Protein AF-A0A165GBS0-F1 (afdb_monomer)

Secondary structure (DSSP, 8-state):
----PPPPEEEEEETTEEEEEEEEEEEETTTEEEEEEEEEEESGGGGTPPEEEEEEE--SSS---HHHHHHHHHHHHHHHTT----TT-EEE-----BTTBSSEEEEEEEPP---TTS-GGGS-SSEEEEEEEEHHHHTS-HHHHHHHHHHHHT-SS--SSB-TTPPPSS-HHHHTTSGGGGS-EEEEEEEEEEEEEETTEEEEEEEE-GGGHHHHHHHHHHS-TTS-EEEEEEPPTT-SEEEE--TT--S-EEEESSS--SSEE-SEEEEE-S-SS-EEEEETTEEEEE--HHHHHHHHHHHHHT--EEEPPPTTS-EEEEEE--------S--------TTTTS-SEEEEE---B------SPPPHHHHHHHHHHHHHHHHHHHTTS-TT------S---SS----S-----EEEEEEEEETTEEEEEEEEE-STT----HHHHHHHHHHS---TT-----BEEEEEEE-------------

Foldseek 3Di:
DPDPQDFFDWADLDPQKIKTWGWWWAQFPPPGIFIKIKIWMDRLVVLVEFIEIAIAGDPDPPDDQCQVSVVVVVQSVCSVVVRYADAQGKDFACDACRVHGRQFTMWHWHFDDDRPTDDPVVHDPRYTQIDTAGPQLVVDQVQQSQCLQCVVRLHPPHDSHDYSPDDHSDDNVLVCVAPPVVADEDEFPQWWWWWAQDPNAIEIEIEHEPSRQVVLLVLLVPDDLQGKYKYFHDDDPPFQKFWHFDRPDPDIDMHGPDPDGRTYTAGMEIEHEPAPDWAWDDDGRYIYTYYYSVVSVVVSCCSNVVNWDKADADVRGYIYTYHYDDPPPPCPPPDDQDQDPPPQPPDLWRKRWRPKDWPPDPVDWDDPVNLVVVVSVVVVVLVVVLVPDDLPDDFDDDPDDDPDDDDDDDDADWWKKKWWFAAPNDIDIDIATQHSPPSDGPVVVVVVVSVVPPRPTPRGITITIIITTGHDDDDPPPDDDDDD

Radius of gyration: 28.06 Å; Cα contacts (8 Å, |Δi|>4): 837; chains: 1; bounding box: 68×87×66 Å

Organism: NCBI:txid1314781

pLDDT: mean 77.11, std 26.32, range [25.05, 98.62]

Structure (mmCIF, N/CA/C/O backbone):
data_AF-A0A165GBS0-F1
#
_entry.id   AF-A0A165GBS0-F1
#
loop_
_atom_site.group_PDB
_atom_site.id
_atom_site.type_symbol
_atom_site.label_atom_id
_atom_site.label_alt_id
_atom_site.label_comp_id
_atom_site.label_asym_id
_atom_site.label_entity_id
_atom_site.label_seq_id
_atom_site.pdbx_PDB_ins_code
_atom_site.Cartn_x
_atom_site.Cartn_y
_atom_site.Cartn_z
_atom_site.occupancy
_atom_site.B_iso_or_equiv
_atom_site.auth_seq_id
_atom_site.auth_comp_id
_atom_site.auth_asym_id
_atom_site.auth_atom_id
_atom_site.pdbx_PDB_model_num
ATOM 1 N N . MET A 1 1 ? 11.793 26.857 -20.051 1.00 39.03 1 MET A N 1
ATOM 2 C CA . MET A 1 1 ? 12.303 26.009 -21.151 1.00 39.03 1 MET A CA 1
ATOM 3 C C . MET A 1 1 ? 11.937 24.573 -20.830 1.00 39.03 1 MET A C 1
ATOM 5 O O . MET A 1 1 ? 12.522 24.026 -19.906 1.00 39.03 1 MET A O 1
ATOM 9 N N . ALA A 1 2 ? 10.946 23.995 -21.509 1.00 42.91 2 ALA A N 1
ATOM 10 C CA . ALA A 1 2 ? 10.690 22.562 -21.400 1.00 42.91 2 ALA A CA 1
ATOM 11 C C . ALA A 1 2 ? 11.885 21.828 -22.025 1.00 42.91 2 ALA A C 1
ATOM 13 O O . ALA A 1 2 ? 12.239 22.108 -23.171 1.00 42.91 2 ALA A O 1
ATOM 14 N N . ALA A 1 3 ? 12.558 20.968 -21.260 1.00 52.12 3 ALA A N 1
ATOM 15 C CA . ALA A 1 3 ? 13.569 20.086 -21.823 1.00 52.12 3 ALA A CA 1
ATOM 16 C C . ALA A 1 3 ? 12.888 19.235 -22.903 1.00 52.12 3 ALA A C 1
ATOM 18 O O . ALA A 1 3 ? 11.828 18.666 -22.644 1.00 52.12 3 ALA A O 1
ATOM 19 N N . ALA A 1 4 ? 13.455 19.189 -24.111 1.00 56.25 4 ALA A N 1
ATOM 20 C CA . ALA A 1 4 ? 12.986 18.269 -25.138 1.00 56.25 4 ALA A CA 1
ATOM 21 C C . ALA A 1 4 ? 13.026 16.859 -24.537 1.00 56.25 4 ALA A C 1
ATOM 23 O O . ALA A 1 4 ? 14.098 16.386 -24.151 1.00 56.25 4 ALA A O 1
ATOM 24 N N . ALA A 1 5 ? 11.856 16.243 -24.366 1.00 59.19 5 ALA A N 1
ATOM 25 C CA . ALA A 1 5 ? 11.766 14.898 -23.830 1.00 59.19 5 ALA A CA 1
ATOM 26 C C . ALA A 1 5 ? 12.516 13.979 -24.795 1.00 59.19 5 ALA A C 1
ATOM 28 O O . ALA A 1 5 ? 12.165 13.898 -25.972 1.00 59.19 5 ALA A O 1
ATOM 29 N N . LEU A 1 6 ? 13.586 13.346 -24.316 1.00 71.62 6 LEU A N 1
ATOM 30 C CA . LEU A 1 6 ? 14.265 12.315 -25.086 1.00 71.62 6 LEU A CA 1
ATOM 31 C C . LEU A 1 6 ? 13.247 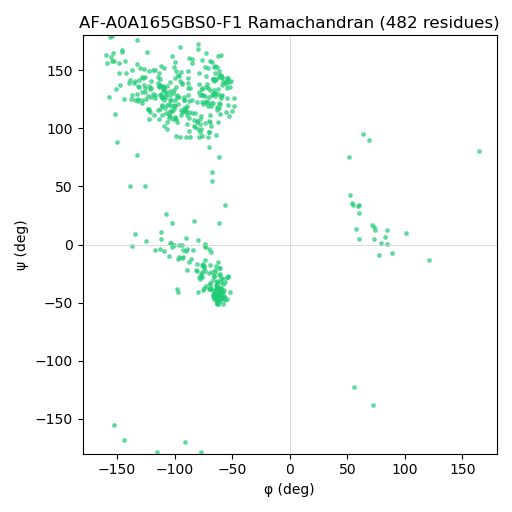11.210 -25.368 1.00 71.62 6 LEU A C 1
ATOM 33 O O . LEU A 1 6 ? 12.577 10.739 -24.444 1.00 71.62 6 LEU A O 1
ATOM 37 N N . GLU A 1 7 ? 13.116 10.832 -26.639 1.00 88.62 7 GLU A N 1
ATOM 38 C CA . GLU A 1 7 ? 12.278 9.701 -27.023 1.00 88.62 7 GLU A CA 1
ATOM 39 C C . GLU A 1 7 ? 12.716 8.452 -26.241 1.00 88.62 7 GLU A C 1
ATOM 41 O O . GLU A 1 7 ? 13.922 8.244 -26.039 1.00 88.62 7 GLU A O 1
ATOM 46 N N . PRO A 1 8 ? 11.766 7.638 -25.746 1.00 94.81 8 PRO A N 1
ATOM 47 C CA . PRO A 1 8 ? 12.121 6.418 -25.045 1.00 94.81 8 PRO A CA 1
ATOM 48 C C . PRO A 1 8 ? 12.882 5.470 -25.966 1.00 94.81 8 PRO A C 1
ATOM 50 O O . PRO A 1 8 ? 12.562 5.332 -27.145 1.00 94.81 8 PRO A O 1
ATOM 53 N N . LEU A 1 9 ? 13.850 4.753 -25.401 1.00 95.88 9 LEU A N 1
ATOM 54 C CA . LEU A 1 9 ? 14.446 3.614 -26.083 1.00 95.88 9 LEU A CA 1
ATOM 55 C C . LEU A 1 9 ? 13.428 2.471 -26.101 1.00 95.88 9 LEU A C 1
ATOM 57 O O . LEU A 1 9 ? 12.990 2.010 -25.047 1.00 95.88 9 LEU A O 1
ATOM 61 N N . GLU A 1 10 ? 13.088 2.003 -27.292 1.00 97.25 10 GLU A N 1
ATOM 62 C CA . GLU A 1 10 ? 12.218 0.850 -27.488 1.00 97.25 10 GLU A CA 1
ATOM 63 C C . GLU A 1 10 ? 13.033 -0.451 -27.502 1.00 97.25 10 GLU A C 1
ATOM 65 O O . GLU A 1 10 ? 14.025 -0.578 -28.223 1.00 97.25 10 GLU A O 1
ATOM 70 N N . VAL A 1 11 ? 12.615 -1.427 -26.695 1.00 97.75 11 VAL A N 1
ATOM 71 C CA . VAL A 1 11 ? 13.218 -2.761 -26.617 1.00 97.75 11 VAL A CA 1
ATOM 72 C C . VAL A 1 11 ? 12.146 -3.801 -26.918 1.00 97.75 11 VAL A C 1
ATOM 74 O O . VAL A 1 11 ? 11.264 -4.048 -26.099 1.00 97.75 11 VAL A O 1
ATOM 77 N N . VAL A 1 12 ? 12.227 -4.423 -28.091 1.00 97.81 12 VAL A N 1
ATOM 78 C CA . VAL A 1 12 ? 11.322 -5.509 -28.490 1.00 97.81 12 VAL A CA 1
ATOM 79 C C . VAL A 1 12 ? 11.717 -6.787 -27.746 1.00 97.81 12 VAL A C 1
ATOM 81 O O . VAL A 1 12 ? 12.855 -7.243 -27.871 1.00 97.81 12 VAL A O 1
ATOM 84 N N . LEU A 1 13 ? 10.794 -7.351 -26.963 1.00 97.19 13 LEU A N 1
ATOM 85 C CA . LEU A 1 13 ? 11.004 -8.594 -26.208 1.00 97.19 13 LEU A CA 1
ATOM 86 C C . LEU A 1 13 ? 10.445 -9.802 -26.968 1.00 97.19 13 LEU A C 1
ATOM 88 O O . LEU A 1 13 ? 11.087 -10.848 -27.049 1.00 97.19 13 LEU A O 1
ATOM 92 N N . SER A 1 14 ? 9.270 -9.633 -27.575 1.00 96.69 14 SER A N 1
ATOM 93 C CA . SER A 1 14 ? 8.638 -10.594 -28.482 1.00 96.69 14 SER A CA 1
ATOM 94 C C . SER A 1 14 ? 7.695 -9.873 -29.452 1.00 96.69 14 SER A C 1
ATOM 96 O O . SER A 1 14 ? 7.514 -8.663 -29.347 1.00 96.69 14 SER A O 1
ATOM 98 N N . ASP A 1 15 ? 7.045 -10.614 -30.352 1.00 95.88 15 ASP A N 1
ATOM 99 C CA . ASP A 1 15 ? 6.078 -10.060 -31.315 1.00 95.88 15 ASP A CA 1
ATOM 100 C C . ASP A 1 15 ? 4.867 -9.372 -30.652 1.00 95.88 15 ASP A C 1
ATOM 102 O O . ASP A 1 15 ? 4.189 -8.564 -31.281 1.00 95.88 15 ASP A O 1
ATOM 106 N N . GLU A 1 16 ? 4.583 -9.690 -29.386 1.00 97.50 16 GLU A N 1
ATOM 107 C CA . GLU A 1 16 ? 3.431 -9.167 -28.639 1.00 97.50 16 GLU A CA 1
ATOM 108 C C . GLU A 1 16 ? 3.826 -8.244 -27.481 1.00 97.50 16 GLU A C 1
ATOM 110 O O . GLU A 1 16 ? 2.950 -7.739 -26.781 1.00 97.50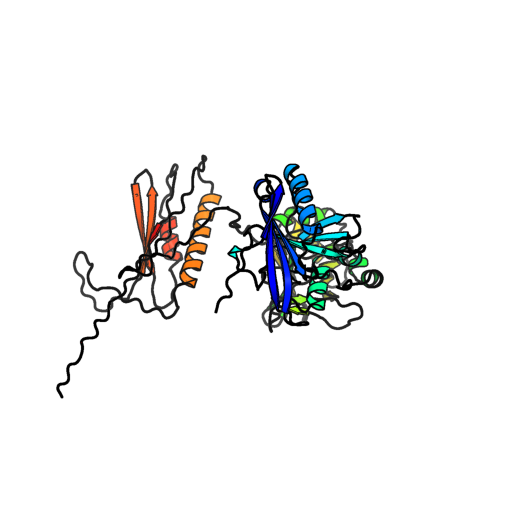 16 GLU A O 1
ATOM 115 N N . LEU A 1 17 ? 5.124 -8.069 -27.220 1.00 98.31 17 LEU A N 1
ATOM 116 C CA . LEU A 1 17 ? 5.595 -7.403 -26.012 1.00 98.31 17 LEU A CA 1
ATOM 117 C C . LEU A 1 17 ? 6.843 -6.572 -26.277 1.00 98.31 17 LEU A C 1
ATOM 119 O O . LEU A 1 17 ? 7.889 -7.079 -26.689 1.00 98.31 17 LEU A O 1
ATOM 123 N N . THR A 1 18 ? 6.735 -5.302 -25.914 1.00 98.38 18 THR A N 1
ATOM 124 C CA . THR A 1 18 ? 7.807 -4.317 -25.997 1.00 98.38 18 THR A CA 1
ATOM 125 C C . THR A 1 18 ? 7.997 -3.651 -24.638 1.00 98.38 18 THR A C 1
ATOM 127 O O . THR A 1 18 ? 7.051 -3.508 -23.863 1.00 98.38 18 THR A O 1
ATOM 130 N N . ALA A 1 19 ? 9.218 -3.214 -24.343 1.00 98.38 19 ALA A N 1
ATOM 131 C CA . ALA A 1 19 ? 9.519 -2.338 -23.222 1.00 98.38 19 ALA A CA 1
ATOM 132 C C . ALA A 1 19 ? 9.958 -0.952 -23.718 1.00 98.38 19 ALA A C 1
ATOM 134 O O . ALA A 1 19 ? 10.859 -0.841 -24.548 1.00 98.38 19 ALA A O 1
ATOM 135 N N . LEU A 1 20 ? 9.353 0.107 -23.180 1.00 98.06 20 LEU A N 1
ATOM 136 C CA . LEU A 1 20 ? 9.804 1.485 -23.373 1.00 98.06 20 LEU A CA 1
ATOM 137 C C . LEU A 1 20 ? 10.678 1.912 -22.201 1.00 98.06 20 LEU A C 1
ATOM 139 O O . LEU A 1 20 ? 10.263 1.803 -21.047 1.00 98.06 20 LEU A O 1
ATOM 143 N N . VAL A 1 21 ? 11.875 2.413 -22.489 1.00 97.56 21 VAL A N 1
ATOM 144 C CA . VAL A 1 21 ? 12.842 2.837 -21.476 1.00 97.56 21 VAL A CA 1
ATOM 145 C C . VAL A 1 21 ? 13.036 4.347 -21.524 1.00 97.56 21 VAL A C 1
ATOM 147 O O . VAL A 1 21 ? 13.576 4.895 -22.484 1.00 97.56 21 VAL A O 1
ATOM 150 N N . HIS A 1 22 ? 12.663 5.012 -20.437 1.00 96.19 22 HIS A N 1
ATOM 151 C CA . HIS A 1 22 ? 12.849 6.439 -20.223 1.00 96.19 22 HIS A CA 1
ATOM 152 C C . HIS A 1 22 ? 14.021 6.678 -19.271 1.00 96.19 22 HIS A C 1
ATOM 154 O O . HIS A 1 22 ? 14.016 6.197 -18.137 1.00 96.19 22 HIS A O 1
ATOM 160 N N . ARG A 1 23 ? 15.005 7.465 -19.714 1.00 95.44 23 ARG A N 1
ATOM 161 C CA . ARG A 1 23 ? 16.069 8.017 -18.863 1.00 95.44 23 ARG A CA 1
ATOM 162 C C . ARG A 1 23 ? 15.632 9.383 -18.358 1.00 95.44 23 ARG A C 1
ATOM 164 O O . ARG A 1 23 ? 15.297 10.251 -19.160 1.00 95.44 23 ARG A O 1
ATOM 171 N N . HIS A 1 24 ? 15.629 9.576 -17.047 1.00 95.56 24 HIS A N 1
ATOM 172 C CA . HIS A 1 24 ? 15.200 10.832 -16.434 1.00 95.56 24 HIS A CA 1
ATOM 173 C C . HIS A 1 24 ? 15.819 11.000 -15.047 1.00 95.56 24 HIS A C 1
ATOM 175 O O . HIS A 1 24 ? 16.559 10.137 -14.578 1.00 95.56 24 HIS A O 1
ATOM 181 N N . LYS A 1 25 ? 15.528 12.128 -14.399 1.00 95.62 25 LYS A N 1
ATOM 182 C CA . LYS A 1 25 ? 16.002 12.428 -13.050 1.00 95.62 25 LYS A CA 1
ATOM 183 C C . LYS A 1 25 ? 14.841 12.657 -12.108 1.00 95.62 25 LYS A C 1
ATOM 185 O O . LYS A 1 25 ? 13.953 13.435 -12.434 1.00 95.62 25 LYS A O 1
ATOM 190 N N . ILE A 1 26 ? 14.879 12.051 -10.928 1.00 95.25 26 ILE A N 1
ATOM 191 C CA . ILE A 1 26 ? 13.906 12.314 -9.864 1.00 95.25 26 ILE A CA 1
ATOM 192 C C . ILE A 1 26 ? 14.563 13.198 -8.808 1.00 95.25 26 ILE A C 1
ATOM 194 O O . ILE A 1 26 ? 15.637 12.876 -8.303 1.00 95.25 26 ILE A O 1
ATOM 198 N N . ALA A 1 27 ? 13.909 14.300 -8.445 1.00 93.94 27 ALA A N 1
ATOM 199 C CA . ALA A 1 27 ? 14.313 15.100 -7.297 1.00 93.94 27 ALA A CA 1
ATOM 200 C C . ALA A 1 27 ? 13.898 14.402 -5.992 1.00 93.94 27 ALA A C 1
ATOM 202 O O . ALA A 1 27 ? 12.739 14.033 -5.802 1.00 93.94 27 ALA A O 1
ATOM 203 N N . THR A 1 28 ? 14.849 14.249 -5.079 1.00 91.75 28 THR A N 1
ATOM 204 C CA . THR A 1 28 ? 14.674 13.642 -3.758 1.00 91.75 28 THR A CA 1
ATOM 205 C C . THR A 1 28 ? 15.008 14.659 -2.674 1.00 91.75 28 THR A C 1
ATOM 207 O O . THR A 1 28 ? 15.856 15.536 -2.853 1.00 91.75 28 THR A O 1
ATOM 210 N N . ARG A 1 29 ? 14.361 14.535 -1.511 1.00 89.00 29 ARG A N 1
ATOM 211 C CA . ARG A 1 29 ? 14.640 15.411 -0.361 1.00 89.00 29 ARG A CA 1
ATOM 212 C C . ARG A 1 29 ? 15.961 15.078 0.341 1.00 89.00 29 ARG A C 1
ATOM 214 O O . ARG A 1 29 ? 16.450 15.900 1.110 1.00 89.00 29 ARG A O 1
ATOM 221 N N . THR A 1 30 ? 16.507 13.882 0.131 1.00 89.31 30 THR A N 1
ATOM 222 C CA . THR A 1 30 ? 17.704 13.380 0.823 1.00 89.31 30 THR A CA 1
ATOM 223 C C . THR A 1 30 ? 18.982 13.546 0.011 1.00 89.31 30 THR A C 1
ATOM 225 O O . THR A 1 30 ? 20.020 13.854 0.588 1.00 89.31 30 THR A O 1
ATOM 228 N N . GLU A 1 31 ? 18.922 13.353 -1.307 1.00 91.31 31 GLU A N 1
ATOM 229 C CA . GLU A 1 31 ? 20.109 13.240 -2.168 1.00 91.31 31 GLU A CA 1
ATOM 230 C C . GLU A 1 31 ? 20.110 14.244 -3.332 1.00 91.31 31 GLU A C 1
ATOM 232 O O . GLU A 1 31 ? 21.023 14.238 -4.153 1.00 91.31 31 GLU A O 1
ATOM 237 N N . GLY A 1 32 ? 19.108 15.126 -3.413 1.00 93.38 32 GLY A N 1
ATOM 238 C CA . GLY A 1 32 ? 18.920 15.991 -4.575 1.00 93.38 32 GLY A CA 1
ATOM 239 C C . GLY A 1 32 ? 18.416 15.185 -5.770 1.00 93.38 32 GLY A C 1
ATOM 240 O O . GLY A 1 32 ?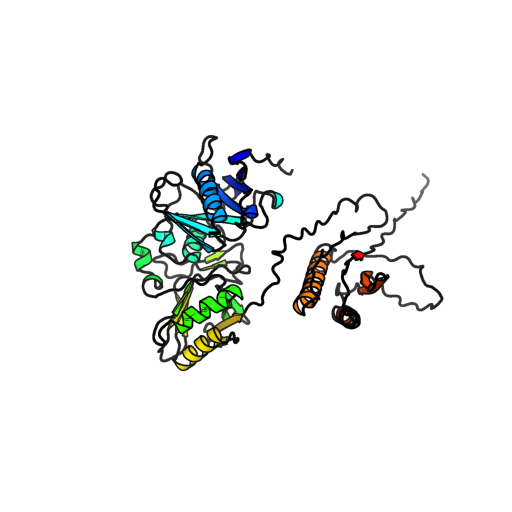 17.541 14.334 -5.615 1.00 93.38 32 GLY A O 1
ATOM 241 N N . GLU A 1 33 ? 18.932 15.449 -6.966 1.00 95.50 33 GLU A N 1
ATOM 242 C CA . GLU A 1 33 ? 18.538 14.705 -8.165 1.00 95.50 33 GLU A CA 1
ATOM 243 C C . GLU A 1 33 ? 19.238 13.346 -8.249 1.00 95.50 33 GLU A C 1
ATOM 245 O O . GLU A 1 33 ? 20.463 13.261 -8.158 1.00 95.50 33 GLU A O 1
ATOM 250 N N . ILE A 1 34 ? 18.462 12.293 -8.501 1.00 96.06 34 ILE A N 1
ATOM 251 C CA . ILE A 1 34 ? 18.977 10.959 -8.809 1.00 96.06 34 ILE A CA 1
ATOM 252 C C . ILE A 1 34 ? 18.648 10.588 -10.253 1.00 96.06 34 ILE A C 1
ATOM 254 O O . ILE A 1 34 ? 17.523 10.789 -10.710 1.00 96.06 34 ILE A O 1
ATOM 258 N N . ASP A 1 35 ? 19.616 10.018 -10.966 1.00 96.44 35 ASP A N 1
ATOM 259 C CA . ASP A 1 35 ? 19.382 9.438 -12.287 1.00 96.44 35 ASP A CA 1
ATOM 260 C C . ASP A 1 35 ? 18.560 8.149 -12.153 1.00 96.44 35 ASP A C 1
ATOM 262 O O . ASP A 1 35 ? 18.811 7.315 -11.277 1.00 96.44 35 ASP A O 1
ATOM 266 N N . CYS A 1 36 ? 17.547 7.999 -13.003 1.00 97.00 36 CYS A N 1
ATOM 267 C CA . CYS A 1 36 ? 16.600 6.893 -12.984 1.00 97.00 36 CYS A CA 1
ATOM 268 C C . CYS A 1 36 ? 16.322 6.363 -14.394 1.00 97.00 36 CYS A C 1
ATOM 270 O O . CYS A 1 36 ? 16.318 7.099 -15.385 1.00 97.00 36 CYS A O 1
ATOM 272 N N . LEU A 1 37 ? 16.015 5.069 -14.453 1.00 97.25 37 LEU A N 1
ATOM 273 C CA . LEU A 1 37 ? 15.432 4.396 -15.605 1.00 97.25 37 LEU A CA 1
ATOM 274 C C . LEU A 1 37 ? 14.000 4.007 -15.261 1.00 97.25 37 LEU A C 1
ATOM 276 O O . LEU A 1 37 ? 13.796 3.204 -14.352 1.00 97.25 37 LEU A O 1
ATOM 280 N N . THR A 1 38 ? 13.023 4.528 -15.998 1.00 97.75 38 THR A N 1
ATOM 281 C CA . THR A 1 38 ? 11.659 3.991 -15.975 1.00 97.75 38 THR A CA 1
ATOM 282 C C . THR A 1 38 ? 11.447 3.109 -17.189 1.00 97.75 38 THR A C 1
ATOM 284 O O . THR A 1 38 ? 11.567 3.562 -18.322 1.00 97.75 38 THR A O 1
ATOM 287 N N . ILE A 1 39 ? 11.136 1.846 -16.941 1.00 98.19 39 ILE A N 1
ATOM 288 C CA . ILE A 1 39 ? 10.905 0.817 -17.941 1.00 98.19 39 ILE A CA 1
ATOM 289 C C . ILE A 1 39 ? 9.418 0.489 -17.883 1.00 98.19 39 ILE A C 1
ATOM 291 O O . ILE A 1 39 ? 8.895 0.195 -16.812 1.00 98.19 39 ILE A O 1
ATOM 295 N N . VAL A 1 40 ? 8.737 0.542 -19.019 1.00 98.31 40 VAL A N 1
ATOM 296 C CA . VAL A 1 40 ? 7.278 0.422 -19.130 1.00 98.31 40 VAL A CA 1
ATOM 297 C C . VAL A 1 40 ? 6.962 -0.700 -20.104 1.00 98.31 40 VAL A C 1
ATOM 299 O O . VAL A 1 40 ? 7.452 -0.664 -21.231 1.00 98.31 40 VAL A O 1
ATOM 302 N N . SER A 1 41 ? 6.171 -1.693 -19.700 1.00 98.62 41 SER A N 1
ATOM 303 C CA . SER A 1 41 ? 5.695 -2.705 -20.646 1.00 98.62 41 SER A CA 1
ATOM 304 C C . SER A 1 41 ? 4.656 -2.126 -21.612 1.00 98.62 41 SER A C 1
ATOM 306 O O . SER A 1 41 ? 3.930 -1.182 -21.285 1.00 98.62 41 SER A O 1
ATOM 308 N N . ARG A 1 42 ? 4.582 -2.703 -22.812 1.00 98.25 42 ARG A N 1
ATOM 309 C CA . ARG A 1 42 ? 3.482 -2.525 -23.761 1.00 98.25 42 ARG A CA 1
ATOM 310 C C . ARG A 1 42 ? 3.120 -3.859 -24.391 1.00 98.25 42 ARG A C 1
ATOM 312 O O . ARG A 1 42 ? 3.985 -4.501 -24.983 1.00 98.25 42 ARG A O 1
ATOM 319 N N . GLY A 1 43 ? 1.847 -4.229 -24.285 1.00 98.00 43 GLY A N 1
ATOM 320 C CA . GLY A 1 43 ? 1.280 -5.446 -24.866 1.00 98.00 43 GLY A CA 1
ATOM 321 C C . GLY A 1 43 ? 0.661 -6.390 -23.836 1.00 98.00 43 GLY A C 1
ATOM 322 O O . GLY A 1 43 ? -0.124 -7.261 -24.210 1.00 98.00 43 GLY A O 1
ATOM 323 N N . LEU A 1 44 ? 0.920 -6.191 -22.535 1.00 98.50 44 LEU A N 1
ATOM 324 C CA . LEU A 1 44 ? 0.282 -6.989 -21.481 1.00 98.50 44 LEU A CA 1
ATOM 325 C C . LEU A 1 44 ? -1.237 -6.769 -21.454 1.00 98.50 44 LEU A C 1
ATOM 327 O O . LEU A 1 44 ? -1.989 -7.720 -21.227 1.00 98.50 44 LEU A O 1
ATOM 331 N N . ALA A 1 45 ? -1.687 -5.547 -21.759 1.00 97.81 45 ALA A N 1
ATOM 332 C CA . ALA A 1 45 ? -3.102 -5.179 -21.722 1.00 97.81 45 ALA A CA 1
ATOM 333 C C . ALA A 1 45 ? -3.976 -6.016 -22.670 1.00 97.81 45 ALA A C 1
ATOM 335 O O . ALA A 1 45 ? -5.135 -6.285 -22.357 1.00 97.81 45 ALA A O 1
ATOM 336 N N . ILE A 1 46 ? -3.417 -6.492 -23.790 1.00 97.56 46 ILE A N 1
ATOM 337 C CA . ILE A 1 46 ? -4.118 -7.356 -24.759 1.00 97.56 46 ILE A CA 1
ATOM 338 C C . ILE A 1 46 ? -4.560 -8.678 -24.108 1.00 97.56 46 ILE A C 1
ATOM 340 O O . ILE A 1 46 ? -5.560 -9.268 -24.510 1.00 97.56 46 ILE A O 1
ATOM 344 N N . HIS A 1 47 ? -3.853 -9.112 -23.063 1.00 97.62 47 HIS A N 1
ATOM 345 C CA . HIS A 1 47 ? -4.126 -10.336 -22.307 1.00 97.62 47 HIS A CA 1
ATOM 346 C C . HIS A 1 47 ? -4.828 -10.060 -20.967 1.00 97.62 47 HIS A C 1
ATOM 348 O O . HIS A 1 47 ? -4.788 -10.889 -20.062 1.00 97.62 47 HIS A O 1
ATOM 354 N N . GLY A 1 48 ? -5.441 -8.880 -20.806 1.00 97.31 48 GLY A N 1
ATOM 355 C CA . GLY A 1 48 ? -6.150 -8.481 -19.584 1.00 97.31 48 GLY A CA 1
ATOM 356 C C . GLY A 1 48 ? -5.244 -8.132 -18.397 1.00 97.31 48 GLY A C 1
ATOM 357 O O . GLY A 1 48 ? -5.739 -7.849 -17.309 1.00 97.31 48 GLY A O 1
ATOM 358 N N . GLN A 1 49 ? -3.923 -8.128 -18.585 1.00 98.25 49 GLN A N 1
ATOM 359 C CA . GLN A 1 49 ? -2.955 -7.736 -17.566 1.00 98.25 49 GLN A CA 1
ATOM 360 C C . GLN A 1 49 ? -2.645 -6.242 -17.693 1.00 98.25 49 GLN A C 1
ATOM 362 O O . GLN A 1 49 ? -2.197 -5.789 -18.742 1.00 98.25 49 GLN A O 1
ATOM 367 N N . LYS A 1 50 ? -2.817 -5.469 -16.614 1.00 98.50 50 LYS A N 1
ATOM 368 C CA . LYS A 1 50 ? -2.377 -4.061 -16.571 1.00 98.50 50 LYS A CA 1
ATOM 369 C C . LYS A 1 50 ? -0.895 -3.965 -16.927 1.00 98.50 50 LYS A C 1
ATOM 371 O O . LYS A 1 50 ? -0.113 -4.814 -16.489 1.00 98.50 50 LYS A O 1
ATOM 376 N N . GLU A 1 51 ? -0.509 -2.926 -17.666 1.00 98.56 51 GLU A N 1
ATOM 377 C CA . GLU A 1 51 ? 0.905 -2.697 -17.968 1.00 98.56 51 GLU A CA 1
ATOM 378 C C . GLU A 1 51 ? 1.694 -2.509 -16.668 1.00 98.56 51 GLU A C 1
ATOM 380 O O . GLU A 1 51 ? 1.188 -1.966 -15.687 1.00 98.56 51 GLU A O 1
ATOM 385 N N . VAL A 1 52 ? 2.940 -2.961 -16.629 1.00 98.62 52 VAL A N 1
ATOM 386 C CA . VAL A 1 52 ? 3.784 -2.865 -15.440 1.00 98.62 52 VAL A CA 1
ATOM 387 C C . VAL A 1 52 ? 4.895 -1.859 -15.692 1.00 98.62 52 VAL A C 1
ATOM 389 O O . VAL A 1 52 ? 5.502 -1.816 -16.760 1.00 98.62 52 VAL A O 1
ATOM 392 N N . VAL A 1 53 ? 5.139 -1.024 -14.688 1.00 98.50 53 VAL A N 1
ATOM 393 C CA . VAL A 1 53 ? 6.149 0.025 -14.688 1.00 98.50 53 VAL A CA 1
ATOM 394 C C . VAL A 1 53 ? 7.165 -0.266 -13.603 1.00 98.50 53 VAL A C 1
ATOM 396 O O . VAL A 1 53 ? 6.833 -0.400 -12.426 1.00 98.50 53 VAL A O 1
ATOM 399 N N . TRP A 1 54 ? 8.425 -0.302 -14.008 1.00 98.19 54 TRP A N 1
ATOM 400 C CA . TRP A 1 54 ? 9.571 -0.338 -13.117 1.00 98.19 54 TRP A CA 1
ATOM 401 C C . TRP A 1 54 ? 10.256 1.009 -13.170 1.00 98.19 54 TRP A C 1
ATOM 403 O O . TRP A 1 54 ? 10.564 1.481 -14.257 1.00 98.19 54 TRP A O 1
ATOM 413 N N . THR A 1 55 ? 10.560 1.607 -12.024 1.00 97.94 55 THR A N 1
ATOM 414 C CA . THR A 1 55 ? 11.559 2.677 -11.984 1.00 97.94 55 THR A CA 1
ATOM 415 C C . THR A 1 55 ? 12.711 2.210 -11.128 1.00 97.94 55 THR A C 1
ATOM 417 O O . THR A 1 55 ? 12.507 1.734 -10.016 1.00 97.94 55 THR A O 1
ATOM 420 N N . VAL A 1 56 ? 13.925 2.314 -11.645 1.00 97.31 56 VAL A N 1
ATOM 421 C CA . VAL A 1 56 ? 15.133 1.928 -10.924 1.00 97.31 56 VAL A CA 1
ATOM 422 C C . VAL A 1 56 ? 16.119 3.075 -10.941 1.00 97.31 56 VAL A C 1
ATOM 424 O O . VAL A 1 56 ? 16.235 3.789 -11.937 1.00 97.31 56 VAL A O 1
ATOM 427 N N . ARG A 1 57 ? 16.842 3.252 -9.840 1.00 96.69 57 ARG A N 1
ATOM 428 C CA . ARG A 1 57 ? 17.964 4.181 -9.802 1.00 96.69 57 ARG A CA 1
ATOM 429 C C . ARG A 1 57 ? 19.053 3.693 -10.755 1.00 96.69 57 ARG A C 1
ATOM 431 O O . ARG A 1 57 ? 19.420 2.516 -10.732 1.00 96.69 57 ARG A O 1
ATOM 438 N N . ASP A 1 58 ? 19.546 4.586 -11.605 1.00 95.75 58 ASP A N 1
ATOM 439 C CA . ASP A 1 58 ? 20.479 4.217 -12.659 1.00 95.75 58 ASP A CA 1
ATOM 440 C C . ASP A 1 58 ? 21.915 4.145 -12.128 1.00 95.75 58 ASP A C 1
ATOM 442 O O . ASP A 1 58 ? 22.567 5.152 -11.855 1.00 95.75 58 ASP A O 1
ATOM 446 N N . TYR A 1 59 ? 22.415 2.919 -11.988 1.00 92.88 59 TYR A N 1
ATOM 447 C CA . TYR A 1 59 ? 23.832 2.635 -11.754 1.00 92.88 59 TYR A CA 1
ATOM 448 C C . TYR A 1 59 ? 24.493 1.948 -12.949 1.00 92.88 59 TYR A C 1
ATOM 450 O O . TYR A 1 59 ? 25.650 1.529 -12.866 1.00 92.88 59 TYR A O 1
ATOM 458 N N . TYR A 1 60 ? 23.760 1.787 -14.047 1.00 82.50 60 TYR A N 1
ATOM 459 C CA . TYR A 1 60 ? 24.190 1.028 -15.201 1.00 82.50 60 TYR A CA 1
ATOM 460 C C . TYR A 1 60 ? 24.900 1.997 -16.138 1.00 82.50 60 TYR A C 1
ATOM 462 O O . TYR A 1 60 ? 24.300 2.934 -16.650 1.00 82.50 60 TYR A O 1
ATOM 470 N N . SER A 1 61 ? 26.200 1.799 -16.359 1.00 79.12 61 SER A N 1
ATOM 471 C CA . SER A 1 61 ? 27.049 2.660 -17.198 1.00 79.12 61 SER A CA 1
ATOM 472 C C . SER A 1 61 ? 26.676 2.586 -18.693 1.00 79.12 61 SER A C 1
ATOM 474 O O . SER A 1 61 ? 27.456 2.115 -19.513 1.00 79.12 61 SER A O 1
ATOM 476 N N . GLY A 1 62 ? 25.454 2.990 -19.048 1.00 78.50 62 GLY A N 1
ATOM 477 C CA . GLY A 1 62 ? 24.847 2.860 -20.375 1.00 78.50 62 GLY A CA 1
ATOM 478 C C . GLY A 1 62 ? 24.079 1.552 -20.613 1.00 78.50 62 GLY A C 1
ATOM 479 O O . GLY A 1 62 ? 23.410 1.431 -21.635 1.00 78.50 62 GLY A O 1
ATOM 480 N N . GLY A 1 63 ? 24.137 0.590 -19.686 1.00 89.94 63 GLY A N 1
ATOM 481 C CA . GLY A 1 63 ? 23.389 -0.671 -19.769 1.00 89.94 63 GLY A CA 1
ATOM 482 C C . GLY A 1 63 ? 21.918 -0.550 -19.353 1.00 89.94 63 GLY A C 1
ATOM 483 O O . GLY A 1 63 ? 21.492 0.483 -18.835 1.00 89.94 63 GLY A O 1
ATOM 484 N N . LEU A 1 64 ? 21.159 -1.629 -19.564 1.00 92.75 64 LEU A N 1
ATOM 485 C CA . LEU A 1 64 ? 19.796 -1.797 -19.057 1.00 92.75 64 LEU A CA 1
ATOM 486 C C . LEU A 1 64 ? 19.761 -2.921 -18.011 1.00 92.75 64 LEU A C 1
ATOM 488 O O . LEU A 1 64 ? 20.455 -3.927 -18.193 1.00 92.75 64 LEU A O 1
ATOM 492 N N . PRO A 1 65 ? 18.959 -2.792 -16.940 1.00 92.94 65 PRO A N 1
ATOM 493 C CA . PRO A 1 65 ? 18.695 -3.912 -16.046 1.00 92.94 65 PRO A CA 1
ATOM 494 C C . PRO A 1 65 ? 17.917 -4.993 -16.807 1.00 92.94 65 PRO A C 1
ATOM 496 O O . PRO A 1 65 ? 16.914 -4.713 -17.465 1.00 92.94 65 PRO A O 1
ATOM 499 N N . ASN A 1 66 ? 18.373 -6.240 -16.719 1.00 93.94 66 ASN A N 1
ATOM 500 C CA . ASN A 1 66 ? 17.731 -7.359 -17.415 1.00 93.94 66 ASN A CA 1
ATOM 501 C C . ASN A 1 66 ? 16.502 -7.874 -16.658 1.00 93.94 66 ASN A C 1
ATOM 503 O O . ASN A 1 66 ? 15.642 -8.531 -17.241 1.00 93.94 66 ASN A O 1
ATOM 507 N N . GLU A 1 67 ? 16.438 -7.620 -15.354 1.00 95.25 67 GLU A N 1
ATOM 508 C CA . GLU A 1 67 ? 15.434 -8.160 -14.448 1.00 95.25 67 GLU A CA 1
ATOM 509 C C . GLU A 1 67 ? 14.017 -7.684 -14.803 1.00 95.25 67 GLU A C 1
ATOM 511 O O . GLU A 1 67 ? 13.170 -8.554 -15.010 1.00 95.25 67 GLU A O 1
ATOM 516 N N . PRO A 1 68 ? 13.740 -6.375 -15.006 1.00 96.81 68 PRO A N 1
ATOM 517 C CA . PRO A 1 68 ? 12.429 -5.914 -15.472 1.00 96.81 68 PRO A CA 1
ATOM 518 C C . PRO A 1 68 ? 12.006 -6.528 -16.809 1.00 96.81 68 PRO A C 1
ATOM 520 O O . PRO A 1 68 ? 10.857 -6.931 -16.966 1.00 96.81 68 PRO A O 1
ATOM 523 N N . LEU A 1 69 ? 12.940 -6.650 -17.760 1.00 97.06 69 LEU A N 1
ATOM 524 C CA . LEU A 1 69 ? 12.654 -7.179 -19.098 1.00 97.06 69 LEU A CA 1
ATOM 525 C C . LEU A 1 69 ? 12.229 -8.651 -19.030 1.00 97.06 69 LEU A C 1
ATOM 527 O O . LEU A 1 69 ? 11.182 -9.026 -19.549 1.00 97.06 69 LEU A O 1
ATOM 531 N N . ARG A 1 70 ? 12.990 -9.471 -18.294 1.00 96.00 70 ARG A N 1
ATOM 532 C CA . ARG A 1 70 ? 12.644 -10.880 -18.046 1.00 96.00 70 ARG A CA 1
ATOM 533 C C . ARG A 1 70 ? 11.342 -11.029 -17.262 1.00 96.00 70 ARG A C 1
ATOM 535 O O . ARG A 1 70 ? 10.627 -12.013 -17.441 1.00 96.00 70 ARG A O 1
ATOM 542 N N . TRP A 1 71 ? 11.044 -10.081 -16.374 1.00 97.50 71 TRP A N 1
ATOM 543 C CA . TRP A 1 71 ? 9.799 -10.093 -15.614 1.00 97.50 71 TRP A CA 1
ATOM 544 C C . TRP A 1 71 ? 8.579 -9.911 -16.511 1.00 97.50 71 TRP A C 1
ATOM 546 O O . TRP A 1 71 ? 7.578 -10.593 -16.312 1.00 97.50 71 TRP A O 1
ATOM 556 N N . TYR A 1 72 ? 8.659 -9.043 -17.521 1.00 98.44 72 TYR A N 1
ATOM 557 C CA . TYR A 1 72 ? 7.554 -8.852 -18.458 1.00 98.44 72 TYR A CA 1
ATOM 558 C C . TYR A 1 72 ? 7.251 -10.107 -19.274 1.00 98.44 72 TYR A C 1
ATOM 560 O O . TYR A 1 72 ? 6.080 -10.458 -19.398 1.00 98.44 72 TYR A O 1
ATOM 568 N N . ASP A 1 73 ? 8.269 -10.833 -19.743 1.00 97.62 73 ASP A N 1
ATOM 569 C CA . ASP A 1 73 ? 8.063 -12.118 -20.430 1.00 97.62 73 ASP A CA 1
ATOM 570 C C . ASP A 1 73 ? 7.328 -13.126 -19.533 1.00 97.62 73 ASP A C 1
ATOM 572 O O . ASP A 1 73 ? 6.421 -13.842 -19.970 1.00 97.62 73 ASP A O 1
ATOM 576 N N . MET A 1 74 ? 7.694 -13.168 -18.248 1.00 97.62 74 MET A N 1
ATOM 577 C CA . MET A 1 74 ? 7.029 -14.018 -17.263 1.00 97.62 74 MET A CA 1
ATOM 578 C C . MET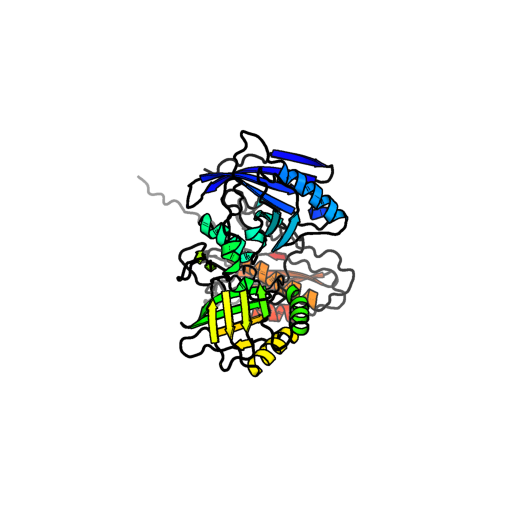 A 1 74 ? 5.568 -13.598 -17.047 1.00 97.62 74 MET A C 1
ATOM 580 O O . MET A 1 74 ? 4.686 -14.459 -17.032 1.00 97.62 74 MET A O 1
ATOM 584 N N . LEU A 1 75 ? 5.298 -12.298 -16.895 1.00 98.19 75 LEU A N 1
ATOM 585 C CA . LEU A 1 75 ? 3.938 -11.782 -16.729 1.00 98.19 75 LEU A CA 1
ATOM 586 C C . LEU A 1 75 ? 3.075 -12.044 -17.961 1.00 98.19 75 LEU A C 1
ATOM 588 O O . LEU A 1 75 ? 1.941 -12.479 -17.804 1.00 98.19 75 LEU A O 1
ATOM 592 N N . LEU A 1 76 ? 3.612 -11.863 -19.169 1.00 98.50 76 LEU A N 1
ATOM 593 C CA . LEU A 1 76 ? 2.908 -12.181 -20.410 1.00 98.50 76 LEU A CA 1
ATOM 594 C C . LEU A 1 76 ? 2.504 -13.656 -20.450 1.00 98.50 76 LEU A C 1
ATOM 596 O O . LEU A 1 76 ? 1.361 -13.980 -20.770 1.00 98.50 76 LEU A O 1
ATOM 600 N N . LYS A 1 77 ? 3.427 -14.558 -20.095 1.00 98.06 77 LYS A N 1
ATOM 601 C CA . LYS A 1 77 ? 3.135 -15.993 -20.038 1.00 98.06 77 LYS A CA 1
ATOM 602 C C . LYS A 1 77 ? 1.980 -16.293 -19.079 1.00 98.06 77 LYS A C 1
ATOM 604 O O . LYS A 1 77 ? 1.081 -17.043 -19.444 1.00 98.06 77 LYS A O 1
ATOM 609 N N . TYR A 1 78 ? 1.988 -15.715 -17.880 1.00 98.06 78 TYR A N 1
ATOM 610 C CA . TYR A 1 78 ? 0.912 -15.932 -16.913 1.00 98.06 78 TYR A CA 1
ATOM 611 C C . TYR A 1 78 ? -0.404 -15.273 -17.334 1.00 98.06 78 TYR A C 1
ATOM 613 O O . TYR A 1 78 ? -1.455 -15.898 -17.207 1.00 98.06 78 TYR A O 1
ATOM 621 N N . ALA A 1 79 ? -0.361 -14.080 -17.926 1.00 98.19 79 ALA A N 1
ATOM 622 C CA . ALA A 1 79 ? -1.544 -13.403 -18.445 1.00 98.19 79 ALA A CA 1
ATOM 623 C C . ALA A 1 79 ? -2.243 -14.236 -19.534 1.00 98.19 79 ALA A C 1
ATOM 625 O O . ALA A 1 79 ? -3.459 -14.404 -19.489 1.00 98.19 79 ALA A O 1
ATOM 626 N N . LYS A 1 80 ? -1.480 -14.874 -20.435 1.00 98.12 80 LYS A N 1
ATOM 627 C CA . LYS A 1 80 ? -2.011 -15.826 -21.434 1.00 98.12 80 LYS A CA 1
ATOM 628 C C . LYS A 1 80 ? -2.713 -17.040 -20.814 1.00 98.12 80 LYS A C 1
ATOM 630 O O . LYS A 1 80 ? -3.577 -17.641 -21.445 1.00 98.12 80 LYS A O 1
ATOM 635 N N . GLU A 1 81 ? -2.355 -17.402 -19.585 1.00 97.94 81 GLU A N 1
ATOM 636 C CA . GLU A 1 81 ? -2.989 -18.467 -18.798 1.00 97.94 81 GLU A CA 1
ATOM 637 C C . GLU A 1 81 ? -4.163 -17.946 -17.937 1.00 97.94 81 GLU A C 1
ATOM 639 O O . GLU A 1 81 ? -4.706 -18.692 -17.122 1.00 97.94 81 GLU A O 1
ATOM 644 N N . GLY A 1 82 ? -4.548 -16.670 -18.072 1.00 97.31 82 GLY A N 1
ATOM 645 C CA . GLY A 1 82 ? -5.570 -16.016 -17.246 1.00 97.31 82 GLY A CA 1
ATOM 646 C C . GLY A 1 82 ? -5.106 -15.695 -15.821 1.00 97.31 82 GLY A C 1
ATOM 647 O O . GLY A 1 82 ? -5.919 -15.372 -14.956 1.00 97.31 82 GLY A O 1
ATOM 648 N N . ARG A 1 83 ? -3.801 -15.799 -15.551 1.00 97.81 83 ARG A N 1
ATOM 649 C CA . ARG A 1 83 ? -3.190 -15.522 -14.250 1.00 97.81 83 ARG A CA 1
ATOM 650 C C . ARG A 1 83 ? -2.600 -14.118 -14.265 1.00 97.81 83 ARG A C 1
ATOM 652 O O . ARG A 1 83 ? -1.458 -13.921 -14.672 1.00 97.81 83 ARG A O 1
ATOM 659 N N . ILE A 1 84 ? -3.394 -13.159 -13.813 1.00 97.81 84 ILE A N 1
ATOM 660 C CA . ILE A 1 84 ? -3.028 -11.742 -13.776 1.00 97.81 84 ILE A CA 1
ATOM 661 C C . ILE A 1 84 ? -2.639 -11.287 -12.363 1.00 97.81 84 ILE A C 1
ATOM 663 O O . ILE A 1 84 ? -2.954 -11.944 -11.369 1.00 97.81 84 ILE A O 1
ATOM 667 N N . VAL A 1 85 ? -1.956 -10.149 -12.283 1.00 97.44 85 VAL A N 1
ATOM 668 C CA . VAL A 1 85 ? -1.653 -9.410 -11.054 1.00 97.44 85 VAL A CA 1
ATOM 669 C C . VAL A 1 85 ? -2.380 -8.070 -11.058 1.00 97.44 85 VAL A C 1
ATOM 671 O O . VAL A 1 85 ? -2.557 -7.455 -12.112 1.00 97.44 85 VAL A O 1
ATOM 674 N N . ASP A 1 86 ? -2.761 -7.611 -9.869 1.00 96.31 86 ASP A N 1
ATOM 675 C CA . ASP A 1 86 ? -3.434 -6.330 -9.656 1.00 96.31 86 ASP A CA 1
ATOM 676 C C . ASP A 1 86 ? -2.780 -5.543 -8.506 1.00 96.31 86 ASP A C 1
ATOM 678 O O . ASP A 1 86 ? -1.843 -6.025 -7.861 1.00 96.31 86 ASP A O 1
ATOM 682 N N . ALA A 1 87 ? -3.253 -4.320 -8.269 1.00 95.19 87 ALA A N 1
ATOM 683 C CA . ALA A 1 87 ? -2.803 -3.438 -7.206 1.00 95.19 87 ALA A CA 1
ATOM 684 C C . ALA A 1 87 ? -2.857 -4.133 -5.838 1.00 95.19 87 ALA A C 1
ATOM 686 O O . ALA A 1 87 ? -3.773 -4.892 -5.533 1.00 95.19 87 ALA A O 1
ATOM 687 N N . TYR A 1 88 ? -1.827 -3.881 -5.035 1.00 95.31 88 TYR A N 1
ATOM 688 C CA . TYR A 1 88 ? -1.516 -4.535 -3.763 1.00 95.31 88 TYR A CA 1
ATOM 689 C C . TYR A 1 88 ? -1.272 -6.053 -3.849 1.00 95.31 88 TYR A C 1
ATOM 691 O O . TYR A 1 88 ? -1.018 -6.706 -2.833 1.00 95.31 88 TYR A O 1
ATOM 699 N N . GLY A 1 89 ? -1.269 -6.622 -5.059 1.00 95.69 89 GLY A N 1
ATOM 700 C CA . GLY A 1 89 ? -0.827 -7.982 -5.318 1.00 95.69 89 GLY A CA 1
ATOM 701 C C . GLY A 1 89 ? 0.667 -8.153 -5.049 1.00 95.69 89 GLY A C 1
ATOM 702 O O . GLY A 1 89 ? 1.461 -7.219 -5.178 1.00 95.69 89 GLY A O 1
ATOM 703 N N . VAL A 1 90 ? 1.058 -9.378 -4.699 1.00 96.94 90 VAL A N 1
ATOM 704 C CA . VAL A 1 90 ? 2.454 -9.742 -4.434 1.00 96.94 90 VAL A CA 1
ATOM 705 C C . VAL A 1 90 ? 2.815 -10.976 -5.252 1.00 96.94 90 VAL A C 1
ATOM 707 O O . VAL A 1 90 ? 2.091 -11.970 -5.247 1.00 96.94 90 VAL A O 1
ATOM 710 N N . THR A 1 91 ? 3.948 -10.928 -5.948 1.00 97.62 91 THR A N 1
ATOM 711 C CA . THR A 1 91 ? 4.574 -12.109 -6.548 1.00 97.62 91 THR A CA 1
ATOM 712 C C . THR A 1 91 ? 5.827 -12.458 -5.764 1.00 97.62 91 THR A C 1
ATOM 714 O O . THR A 1 91 ? 6.778 -11.680 -5.735 1.00 97.62 91 THR A O 1
ATOM 717 N N . GLU A 1 92 ? 5.839 -13.641 -5.161 1.00 96.38 92 GLU A N 1
ATOM 718 C CA . GLU A 1 92 ? 7.000 -14.183 -4.457 1.00 96.38 92 GLU A CA 1
ATOM 719 C C . GLU A 1 92 ? 7.826 -15.087 -5.373 1.00 96.38 92 GLU A C 1
ATOM 721 O O . GLU A 1 92 ? 7.295 -15.763 -6.259 1.00 96.38 92 GLU A O 1
ATOM 726 N N . PHE A 1 93 ? 9.136 -15.112 -5.154 1.00 94.88 93 PHE A N 1
ATOM 727 C CA . PHE A 1 93 ? 10.049 -15.954 -5.914 1.00 94.88 93 PHE A CA 1
ATOM 728 C C . PHE A 1 93 ? 11.291 -16.313 -5.100 1.00 94.88 93 PHE A C 1
ATOM 730 O O . PHE A 1 93 ? 11.685 -15.624 -4.164 1.00 94.88 93 PHE A O 1
ATOM 737 N N . THR A 1 94 ? 11.941 -17.408 -5.493 1.00 92.56 94 THR A N 1
ATOM 738 C CA . THR A 1 94 ? 13.173 -17.911 -4.863 1.00 92.56 94 THR A CA 1
ATOM 739 C C . THR A 1 94 ? 14.429 -17.622 -5.689 1.00 92.56 94 THR A C 1
ATOM 741 O O . THR A 1 94 ? 15.521 -18.071 -5.338 1.00 92.56 94 THR A O 1
ATOM 744 N N . ALA A 1 95 ? 14.280 -16.945 -6.831 1.00 90.38 95 ALA A N 1
ATOM 745 C CA . ALA A 1 95 ? 15.397 -16.573 -7.689 1.00 90.38 95 ALA A CA 1
ATOM 746 C C . ALA A 1 95 ? 16.308 -15.561 -6.978 1.00 90.38 95 ALA A C 1
ATOM 748 O O . ALA A 1 95 ? 15.834 -14.577 -6.424 1.00 90.38 95 ALA A O 1
ATOM 749 N N . LYS A 1 96 ? 17.618 -15.811 -7.028 1.00 92.62 96 LYS A N 1
ATOM 750 C CA . LYS A 1 96 ? 18.661 -14.958 -6.443 1.00 92.62 96 LYS A CA 1
ATOM 751 C C . LYS A 1 96 ? 19.256 -13.995 -7.474 1.00 92.62 96 LYS A C 1
ATOM 753 O O . LYS A 1 96 ? 19.016 -14.150 -8.672 1.00 92.62 96 LYS A O 1
ATOM 758 N N . GLY A 1 97 ? 20.063 -13.041 -7.011 1.00 90.75 97 GLY A N 1
ATOM 759 C CA . GLY A 1 97 ? 20.774 -12.081 -7.854 1.00 90.75 97 GLY A CA 1
ATOM 760 C C . GLY A 1 97 ? 19.894 -11.010 -8.501 1.00 90.75 97 GLY A C 1
ATOM 761 O O . GLY A 1 97 ? 20.336 -10.366 -9.450 1.00 90.75 97 GLY A O 1
ATOM 762 N N . TRP A 1 98 ? 18.671 -10.807 -8.012 1.00 92.19 98 TRP A N 1
ATOM 763 C CA . TRP A 1 98 ? 17.762 -9.778 -8.509 1.00 92.19 98 TRP A CA 1
ATOM 764 C C . TRP A 1 98 ? 18.343 -8.385 -8.273 1.00 92.19 98 TRP A C 1
ATOM 766 O O . TRP A 1 98 ? 18.551 -7.985 -7.130 1.00 92.19 98 TRP A O 1
ATOM 776 N N . PHE A 1 99 ? 18.640 -7.652 -9.351 1.00 92.12 99 PHE A N 1
ATOM 777 C CA . PHE A 1 99 ? 19.369 -6.380 -9.299 1.00 92.12 99 PHE A CA 1
ATOM 778 C C . PHE A 1 99 ? 20.719 -6.497 -8.572 1.00 92.12 99 PHE A C 1
ATOM 780 O O . PHE A 1 99 ? 21.148 -5.582 -7.869 1.00 92.12 99 PHE A O 1
ATOM 787 N N . GLY A 1 100 ? 21.383 -7.650 -8.709 1.00 93.31 100 GLY A N 1
ATOM 788 C CA . GLY A 1 100 ? 22.632 -7.950 -8.006 1.00 93.31 100 GLY A CA 1
ATOM 789 C C . GLY A 1 100 ? 22.462 -8.238 -6.512 1.00 93.31 100 GLY A C 1
ATOM 790 O O . GLY A 1 100 ? 23.451 -8.218 -5.781 1.00 93.31 100 GLY A O 1
ATOM 791 N N . ARG A 1 101 ? 21.233 -8.504 -6.054 1.00 94.94 101 ARG A N 1
ATOM 792 C CA . ARG A 1 101 ? 20.921 -8.803 -4.657 1.00 94.94 101 ARG A CA 1
ATOM 793 C C . ARG A 1 101 ? 20.278 -10.173 -4.482 1.00 94.94 101 ARG A C 1
ATOM 795 O O . ARG A 1 101 ? 19.401 -10.569 -5.245 1.00 94.94 101 ARG A O 1
ATOM 802 N N . ASP A 1 102 ? 20.671 -10.863 -3.420 1.00 95.56 102 ASP A N 1
ATOM 803 C CA . ASP A 1 102 ? 20.143 -12.187 -3.072 1.00 95.56 102 ASP A CA 1
ATOM 804 C C . ASP A 1 102 ? 19.008 -12.144 -2.041 1.00 95.56 102 ASP A C 1
ATOM 806 O O . ASP A 1 102 ? 18.373 -13.166 -1.793 1.00 95.56 102 ASP A O 1
ATOM 810 N N . ASP A 1 103 ? 18.774 -10.987 -1.421 1.00 95.88 103 ASP A N 1
ATOM 811 C CA . ASP A 1 103 ? 17.789 -10.791 -0.354 1.00 95.88 103 ASP A CA 1
ATOM 812 C C . ASP A 1 103 ? 16.418 -10.317 -0.860 1.00 95.88 103 ASP A C 1
ATOM 814 O O . ASP A 1 103 ? 15.451 -10.330 -0.098 1.00 95.88 103 ASP A O 1
ATOM 818 N N . ILE A 1 104 ? 16.324 -9.923 -2.132 1.00 97.50 104 ILE A N 1
ATOM 819 C CA . ILE A 1 104 ? 15.071 -9.581 -2.804 1.00 97.50 104 ILE A CA 1
ATOM 820 C C . ILE A 1 104 ? 14.325 -10.869 -3.154 1.00 97.50 104 ILE A C 1
ATOM 822 O O . ILE A 1 104 ? 14.847 -11.712 -3.881 1.00 97.50 104 ILE A O 1
ATOM 826 N N . CYS A 1 105 ? 13.094 -11.007 -2.663 1.00 97.19 105 CYS A N 1
ATOM 827 C CA . CYS A 1 105 ? 12.315 -12.242 -2.813 1.00 97.19 105 CYS A CA 1
ATOM 828 C C . CYS A 1 105 ? 10.842 -12.021 -3.183 1.00 97.19 105 CYS A C 1
ATOM 830 O O . CYS A 1 105 ? 10.085 -12.986 -3.309 1.00 97.19 105 CYS A O 1
ATOM 832 N N . ALA A 1 106 ? 10.400 -10.769 -3.301 1.00 97.94 106 ALA A N 1
ATOM 833 C CA . ALA A 1 106 ? 9.030 -10.454 -3.675 1.00 97.94 106 ALA A CA 1
ATOM 834 C C . ALA A 1 106 ? 8.944 -9.150 -4.467 1.00 97.94 106 ALA A C 1
ATOM 836 O O . ALA A 1 106 ? 9.709 -8.220 -4.220 1.00 97.94 106 ALA A O 1
ATOM 837 N N . ILE A 1 107 ? 7.986 -9.082 -5.390 1.00 98.25 107 ILE A N 1
ATOM 838 C CA . ILE A 1 107 ? 7.552 -7.845 -6.045 1.00 98.25 107 ILE A CA 1
ATOM 839 C C . ILE A 1 107 ? 6.140 -7.536 -5.565 1.00 98.25 107 ILE A C 1
ATOM 841 O O . ILE A 1 107 ? 5.257 -8.385 -5.698 1.00 98.25 107 ILE A O 1
ATOM 845 N N . VAL A 1 108 ? 5.920 -6.330 -5.045 1.00 97.88 108 VAL A N 1
ATOM 846 C CA . VAL A 1 108 ? 4.570 -5.787 -4.869 1.00 97.88 108 VAL A CA 1
ATOM 847 C C . VAL A 1 108 ? 4.198 -4.914 -6.063 1.00 97.88 108 VAL A C 1
ATOM 849 O O . VAL A 1 108 ? 5.029 -4.161 -6.572 1.00 97.88 108 VAL A O 1
ATOM 852 N N . TYR A 1 109 ? 2.941 -5.004 -6.487 1.00 98.12 109 TYR A N 1
ATOM 853 C CA . TYR A 1 109 ? 2.355 -4.136 -7.499 1.00 98.12 109 TYR A CA 1
ATOM 854 C C . TYR A 1 109 ? 1.526 -3.044 -6.838 1.00 98.12 109 TYR A C 1
ATOM 856 O O . TYR A 1 109 ? 0.550 -3.326 -6.157 1.00 98.12 109 TYR A O 1
ATOM 864 N N . MET A 1 110 ? 1.889 -1.788 -7.047 1.00 97.00 110 MET A N 1
ATOM 865 C CA . MET A 1 110 ? 1.172 -0.638 -6.507 1.00 97.00 110 MET A CA 1
ATOM 866 C C . MET A 1 110 ? 0.270 -0.009 -7.568 1.00 97.00 110 MET A C 1
ATOM 868 O O . MET A 1 110 ? 0.582 -0.112 -8.761 1.00 97.00 110 MET A O 1
ATOM 872 N N . PRO A 1 111 ? -0.833 0.652 -7.167 1.00 95.06 111 PRO A N 1
AT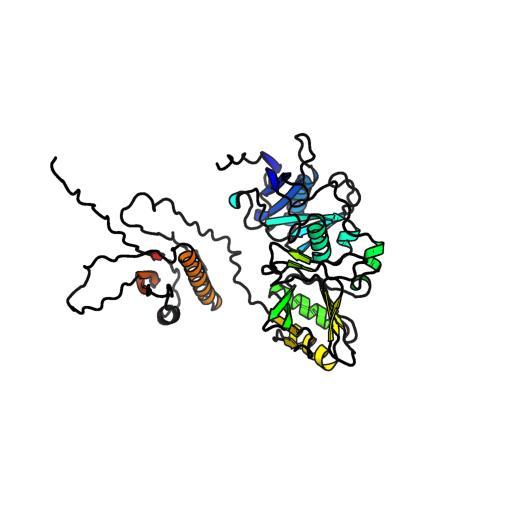OM 873 C CA . PRO A 1 111 ? -1.665 1.387 -8.110 1.00 95.06 111 PRO A CA 1
ATOM 874 C C . PRO A 1 111 ? -0.857 2.490 -8.822 1.00 95.06 111 PRO A C 1
ATOM 876 O O . PRO A 1 111 ? 0.232 2.857 -8.363 1.00 95.06 111 PRO A O 1
ATOM 879 N N . PRO A 1 112 ? -1.367 3.024 -9.948 1.00 94.06 112 PRO A N 1
ATOM 880 C CA . PRO A 1 112 ? -0.724 4.104 -10.684 1.00 94.06 112 PRO A CA 1
ATOM 881 C C . PRO A 1 112 ? -0.297 5.264 -9.781 1.00 94.06 112 PRO A C 1
ATOM 883 O O . PRO A 1 112 ? -1.113 5.846 -9.071 1.00 94.06 112 PRO A O 1
ATOM 886 N N . GLN A 1 113 ? 0.977 5.638 -9.862 1.00 91.56 113 GLN A N 1
ATOM 887 C CA . GLN A 1 113 ? 1.507 6.844 -9.237 1.00 91.56 113 GLN A CA 1
ATOM 888 C C . GLN A 1 113 ? 2.151 7.750 -10.287 1.00 91.56 113 GLN A C 1
ATOM 890 O O . GLN A 1 113 ? 2.636 7.266 -11.320 1.00 91.56 113 GLN A O 1
ATOM 895 N N . PRO A 1 114 ? 2.128 9.075 -10.080 1.00 92.19 114 PRO A N 1
ATOM 896 C CA . PRO A 1 114 ? 2.886 9.981 -10.923 1.00 92.19 114 PRO A CA 1
ATOM 897 C C . PRO A 1 114 ? 4.387 9.733 -10.735 1.00 92.19 114 PRO A C 1
ATOM 899 O O . PRO A 1 114 ? 4.863 9.497 -9.627 1.00 92.19 114 PRO A O 1
ATOM 902 N N . ILE A 1 115 ? 5.143 9.825 -11.827 1.00 94.88 115 ILE A N 1
ATOM 903 C CA . ILE A 1 115 ? 6.605 9.900 -11.791 1.00 94.88 115 ILE A CA 1
ATOM 904 C C . ILE A 1 115 ? 6.937 11.356 -12.131 1.00 94.88 115 ILE A C 1
ATOM 906 O O . ILE A 1 115 ? 6.761 11.727 -13.288 1.00 94.88 115 ILE A O 1
ATOM 910 N N . PRO A 1 116 ? 7.353 12.200 -11.163 1.00 89.88 116 PRO A N 1
ATOM 911 C CA . PRO A 1 116 ? 7.362 13.664 -11.318 1.00 89.88 116 PRO A CA 1
ATOM 912 C C . PRO A 1 116 ? 8.099 14.212 -12.548 1.00 89.88 116 PRO A C 1
ATOM 914 O O . PRO A 1 116 ? 7.783 15.287 -13.045 1.00 89.88 116 PRO A O 1
ATOM 917 N N . SER A 1 117 ? 9.097 13.482 -13.027 1.00 91.88 117 SER A N 1
ATOM 918 C CA . SER A 1 117 ? 9.971 13.832 -14.146 1.00 91.88 117 SER A CA 1
ATOM 919 C C . SER A 1 117 ? 9.505 13.311 -15.504 1.00 91.88 117 SER A C 1
ATOM 921 O O . SER A 1 117 ? 10.138 13.614 -16.516 1.00 91.88 117 SER A O 1
ATOM 923 N N . LEU A 1 118 ? 8.425 12.528 -15.546 1.00 93.38 118 LEU A N 1
ATOM 924 C CA . LEU A 1 118 ? 7.843 12.006 -16.775 1.00 93.38 118 LEU A CA 1
ATOM 925 C C . LEU A 1 118 ? 6.468 12.632 -17.017 1.00 93.38 118 LEU A C 1
ATOM 927 O O . LEU A 1 118 ? 5.665 12.735 -16.087 1.00 93.38 118 LEU A O 1
ATOM 931 N N . PRO A 1 119 ? 6.153 13.025 -18.264 1.00 91.00 119 PRO A N 1
ATOM 932 C CA . PRO A 1 119 ? 4.811 13.481 -18.585 1.00 91.00 119 PRO A CA 1
ATOM 933 C C . PRO A 1 119 ? 3.822 12.324 -18.409 1.00 91.00 119 PRO A C 1
ATOM 935 O O . PRO A 1 119 ? 4.152 11.169 -18.677 1.00 91.00 119 PRO A O 1
ATOM 938 N N . GLY A 1 120 ? 2.583 12.628 -18.012 1.00 85.81 120 GLY A N 1
ATOM 939 C CA . GLY A 1 120 ? 1.542 11.607 -17.835 1.00 85.81 120 GLY A CA 1
ATOM 940 C C . GLY A 1 120 ? 1.303 10.758 -19.090 1.00 85.81 120 GLY A C 1
ATOM 941 O O . GLY A 1 120 ? 1.001 9.578 -18.975 1.00 85.81 120 GLY A O 1
ATOM 942 N N . THR A 1 121 ? 1.536 11.323 -20.279 1.00 89.75 121 THR A N 1
ATOM 943 C CA . THR A 1 121 ? 1.441 10.637 -21.579 1.00 89.75 121 THR A CA 1
ATOM 944 C C . THR A 1 121 ? 2.529 9.586 -21.818 1.00 89.75 121 THR A C 1
ATOM 946 O O . THR A 1 121 ? 2.362 8.726 -22.681 1.00 89.75 121 THR A O 1
ATOM 949 N N . ALA A 1 122 ? 3.635 9.619 -21.067 1.00 92.44 122 ALA A N 1
ATOM 950 C CA . ALA A 1 122 ? 4.673 8.590 -21.142 1.00 92.44 122 ALA A CA 1
ATOM 951 C C . ALA A 1 122 ? 4.245 7.280 -20.462 1.00 92.44 122 ALA A C 1
ATOM 953 O O . ALA A 1 122 ? 4.808 6.225 -20.753 1.00 92.44 122 ALA A O 1
ATOM 954 N N . LEU A 1 123 ? 3.255 7.332 -19.564 1.00 95.25 123 LEU A N 1
ATOM 955 C CA . LEU A 1 123 ? 2.808 6.189 -18.776 1.00 95.25 123 LEU A CA 1
ATOM 956 C C . LEU A 1 123 ? 1.410 5.732 -19.228 1.00 95.25 123 LEU A C 1
ATOM 958 O O . LEU A 1 123 ? 0.519 6.565 -19.383 1.00 95.25 123 LEU A O 1
ATOM 962 N N . PRO A 1 124 ? 1.168 4.419 -19.390 1.00 94.81 124 PRO A N 1
ATOM 963 C CA . PRO A 1 124 ? -0.168 3.896 -19.658 1.00 94.81 124 PRO A CA 1
ATOM 964 C C . PRO A 1 124 ? -1.142 4.284 -18.541 1.00 94.81 124 PRO A C 1
ATOM 966 O O . PRO A 1 124 ? -0.764 4.295 -17.367 1.00 94.81 124 PRO A O 1
ATOM 969 N N . GLN A 1 125 ? -2.398 4.578 -18.885 1.00 91.62 125 GLN A N 1
ATOM 970 C CA . GLN A 1 125 ? -3.428 4.898 -17.888 1.00 91.62 125 GLN A CA 1
ATOM 971 C C . GLN A 1 125 ? -3.669 3.710 -16.946 1.00 91.62 125 GLN A C 1
ATOM 973 O O . GLN A 1 125 ? -3.557 3.851 -15.729 1.00 91.62 125 GLN A O 1
ATOM 978 N N . SER A 1 126 ? -3.910 2.527 -17.518 1.00 95.19 126 SER A N 1
ATOM 979 C CA . SER A 1 126 ? -4.055 1.276 -16.774 1.00 95.19 126 SER A CA 1
ATOM 980 C C . SER A 1 126 ? -2.690 0.620 -16.576 1.00 95.19 126 SER A C 1
ATOM 982 O O . SER A 1 126 ? -2.148 -0.019 -17.482 1.00 95.19 126 SER A O 1
ATOM 984 N N . ARG A 1 127 ? -2.105 0.834 -15.394 1.00 97.38 127 ARG A N 1
ATOM 985 C CA . ARG A 1 127 ? -0.765 0.345 -15.057 1.00 97.38 127 ARG A CA 1
ATOM 986 C C . ARG A 1 127 ? -0.609 -0.052 -13.593 1.00 97.38 127 ARG A C 1
ATOM 988 O O . ARG A 1 127 ? -1.422 0.315 -12.750 1.00 97.38 127 ARG A O 1
ATOM 995 N N . LEU A 1 128 ? 0.489 -0.734 -13.296 1.00 98.31 128 LEU A N 1
ATOM 996 C CA . LEU A 1 128 ? 0.952 -1.069 -11.954 1.00 98.31 128 LEU A CA 1
ATOM 997 C C . LEU A 1 128 ? 2.413 -0.656 -11.786 1.00 98.31 128 LEU A C 1
ATOM 999 O O . LEU A 1 128 ? 3.204 -0.789 -12.715 1.00 98.31 128 LEU A O 1
ATOM 1003 N N . HIS A 1 129 ? 2.791 -0.198 -10.597 1.00 97.75 129 HIS A N 1
ATOM 1004 C CA . HIS A 1 129 ? 4.188 0.072 -10.254 1.00 97.75 129 HIS A CA 1
ATOM 1005 C C . HIS A 1 129 ? 4.777 -1.122 -9.507 1.00 97.75 129 HIS A C 1
ATOM 1007 O O . HIS A 1 129 ? 4.275 -1.498 -8.453 1.00 97.75 129 HIS A O 1
ATOM 1013 N N . ALA A 1 130 ? 5.837 -1.719 -10.042 1.00 98.25 130 ALA A N 1
ATOM 1014 C CA . ALA A 1 130 ? 6.510 -2.852 -9.422 1.00 98.25 130 ALA A CA 1
ATOM 1015 C C . ALA A 1 130 ? 7.588 -2.379 -8.436 1.00 98.25 130 ALA A C 1
ATOM 1017 O O . ALA A 1 130 ? 8.512 -1.657 -8.816 1.00 98.25 130 ALA A O 1
ATOM 1018 N N . ILE A 1 131 ? 7.488 -2.813 -7.177 1.00 97.94 131 ILE A N 1
ATOM 1019 C CA . ILE A 1 131 ? 8.433 -2.467 -6.108 1.00 97.94 131 ILE A CA 1
ATOM 1020 C C . ILE A 1 131 ? 9.021 -3.753 -5.511 1.00 97.94 131 ILE A C 1
ATOM 1022 O O . ILE A 1 131 ? 8.288 -4.557 -4.932 1.00 97.94 131 ILE A O 1
ATOM 1026 N N . PRO A 1 132 ? 10.342 -3.971 -5.628 1.00 98.00 132 PRO A N 1
ATOM 1027 C CA . PRO A 1 132 ? 11.019 -5.086 -4.978 1.00 98.00 132 PRO A CA 1
ATOM 1028 C C . PRO A 1 132 ? 11.086 -4.949 -3.460 1.00 98.00 132 PRO A C 1
ATOM 1030 O O . PRO A 1 132 ? 11.531 -3.924 -2.928 1.00 98.00 132 PRO A O 1
ATOM 1033 N N . LEU A 1 133 ? 10.741 -6.038 -2.782 1.00 98.12 133 LEU A N 1
ATOM 1034 C CA . LEU A 1 133 ? 10.832 -6.202 -1.340 1.00 98.12 133 LEU A CA 1
ATOM 1035 C C . LEU A 1 133 ? 11.854 -7.282 -0.982 1.00 98.12 133 LEU A C 1
ATOM 1037 O O . LEU A 1 133 ? 11.990 -8.312 -1.653 1.00 98.12 133 LEU A O 1
ATOM 1041 N N . THR A 1 134 ? 12.554 -7.035 0.116 1.00 97.94 134 THR A N 1
ATOM 1042 C CA . THR A 1 134 ? 13.411 -8.021 0.774 1.00 97.94 134 THR A CA 1
ATOM 1043 C C . THR A 1 134 ? 12.586 -8.989 1.627 1.00 97.94 134 THR A C 1
ATOM 1045 O O . THR A 1 134 ? 11.406 -8.748 1.896 1.00 97.94 134 THR A O 1
ATOM 1048 N N . ALA A 1 135 ? 13.195 -10.085 2.087 1.00 95.81 135 ALA A N 1
ATOM 1049 C CA . ALA A 1 135 ? 12.496 -11.078 2.909 1.00 95.81 135 ALA A CA 1
ATOM 1050 C C . ALA A 1 135 ? 11.861 -10.517 4.200 1.00 95.81 135 ALA A C 1
ATOM 1052 O O . ALA A 1 135 ? 10.686 -10.822 4.429 1.00 95.81 135 ALA A O 1
ATOM 1053 N N . PRO A 1 136 ? 12.539 -9.670 5.004 1.00 96.06 136 PRO A N 1
ATOM 1054 C CA . PRO A 1 136 ? 11.903 -9.048 6.166 1.00 96.06 136 PRO A CA 1
ATOM 1055 C C . PRO A 1 136 ? 10.764 -8.096 5.780 1.00 96.06 136 PRO A C 1
ATOM 1057 O O . PRO A 1 136 ? 9.684 -8.152 6.356 1.00 96.06 136 PRO A O 1
ATOM 1060 N N . GLU A 1 137 ? 10.951 -7.265 4.753 1.00 97.56 137 GLU A N 1
ATOM 1061 C CA . GLU A 1 137 ? 9.910 -6.342 4.274 1.00 97.56 137 GLU A CA 1
ATOM 1062 C C . GLU A 1 137 ? 8.654 -7.090 3.804 1.00 97.56 137 GLU A C 1
ATOM 1064 O O . GLU A 1 137 ? 7.535 -6.673 4.084 1.00 97.56 137 GLU A O 1
ATOM 1069 N N . ARG A 1 138 ? 8.824 -8.238 3.141 1.00 95.50 138 ARG A N 1
ATOM 1070 C CA . ARG A 1 138 ? 7.718 -9.129 2.763 1.00 95.50 138 ARG A CA 1
ATOM 1071 C C . ARG A 1 138 ? 7.036 -9.767 3.982 1.00 95.50 138 ARG A C 1
ATOM 1073 O O . ARG A 1 138 ? 5.852 -10.075 3.923 1.00 95.50 138 ARG A O 1
ATOM 1080 N N . GLY A 1 139 ? 7.777 -9.993 5.066 1.00 93.56 139 GLY A N 1
ATOM 1081 C CA . GLY A 1 139 ? 7.285 -10.614 6.298 1.00 93.56 139 GLY A CA 1
ATOM 1082 C C . GLY A 1 139 ? 6.388 -9.719 7.158 1.00 93.56 139 GLY A C 1
ATOM 1083 O O . GLY A 1 139 ? 5.922 -10.167 8.202 1.00 93.56 139 GLY A O 1
ATOM 1084 N N . THR A 1 140 ? 6.149 -8.469 6.754 1.00 94.56 140 THR A N 1
ATOM 1085 C CA . THR A 1 140 ? 5.266 -7.533 7.458 1.00 94.56 140 THR A CA 1
ATOM 1086 C C . THR A 1 140 ? 4.037 -7.154 6.630 1.00 94.56 140 THR A C 1
ATOM 1088 O O . THR A 1 140 ? 3.853 -7.654 5.518 1.00 94.56 140 THR A O 1
ATOM 1091 N N . SER A 1 141 ? 3.177 -6.276 7.159 1.00 95.06 141 SER A N 1
ATOM 1092 C CA . SER A 1 141 ? 2.054 -5.769 6.372 1.00 95.06 141 SER A CA 1
ATOM 1093 C C . SER A 1 141 ? 2.568 -4.948 5.196 1.00 95.06 141 SER A C 1
ATOM 1095 O O . SER A 1 141 ? 3.548 -4.202 5.297 1.00 95.06 141 SER A O 1
ATOM 1097 N N . LEU A 1 142 ? 1.903 -5.083 4.052 1.00 96.38 142 LEU A N 1
ATOM 1098 C CA . LEU A 1 142 ? 2.425 -4.516 2.817 1.00 96.38 142 LEU A CA 1
ATOM 1099 C C . LEU A 1 142 ? 2.579 -2.990 2.899 1.00 96.38 142 LEU A C 1
ATOM 1101 O O . LEU A 1 142 ? 3.622 -2.448 2.530 1.00 96.38 142 LEU A O 1
ATOM 1105 N N . LEU A 1 143 ? 1.562 -2.301 3.421 1.00 97.75 143 LEU A N 1
ATOM 1106 C CA . LEU A 1 143 ? 1.610 -0.851 3.571 1.00 97.75 143 LEU A CA 1
ATOM 1107 C C . LEU A 1 143 ? 2.722 -0.413 4.529 1.00 97.75 143 LEU A C 1
ATOM 1109 O O . LEU A 1 143 ? 3.393 0.571 4.246 1.00 97.75 143 LEU A O 1
ATOM 1113 N N . ARG A 1 144 ? 3.005 -1.171 5.595 1.00 97.75 144 ARG A N 1
ATOM 1114 C CA . ARG A 1 144 ? 4.117 -0.858 6.501 1.00 97.75 144 ARG A CA 1
ATOM 1115 C C . ARG A 1 144 ? 5.464 -0.928 5.796 1.00 97.75 144 ARG A C 1
ATOM 1117 O O . ARG A 1 144 ? 6.275 -0.018 5.960 1.00 97.75 144 ARG A O 1
ATOM 1124 N N . ALA A 1 145 ? 5.706 -1.973 5.003 1.00 97.69 145 ALA A N 1
ATOM 1125 C CA . ALA A 1 145 ? 6.943 -2.092 4.232 1.00 97.69 145 ALA A CA 1
ATOM 1126 C C . ALA A 1 145 ? 7.142 -0.877 3.311 1.00 97.69 145 ALA A C 1
ATOM 1128 O O . ALA A 1 145 ? 8.221 -0.284 3.271 1.00 97.69 145 ALA A O 1
ATOM 1129 N N . LEU A 1 146 ? 6.074 -0.455 2.633 1.00 98.00 146 LEU A N 1
ATOM 1130 C CA . LEU A 1 146 ? 6.074 0.717 1.759 1.00 98.00 146 LEU A CA 1
ATOM 1131 C C . LEU A 1 146 ? 6.287 2.023 2.532 1.00 98.00 146 LEU A C 1
ATOM 1133 O O . LEU A 1 146 ? 7.133 2.825 2.146 1.00 98.00 146 LEU A O 1
ATOM 1137 N N . CYS A 1 147 ? 5.592 2.215 3.652 1.00 97.81 147 CYS A N 1
ATOM 1138 C CA . CYS A 1 147 ? 5.757 3.372 4.527 1.00 97.81 147 CYS A CA 1
ATOM 1139 C C . CYS A 1 147 ? 7.186 3.479 5.067 1.00 97.81 147 CYS A C 1
ATOM 1141 O O . CYS A 1 147 ? 7.739 4.572 5.127 1.00 97.81 147 CYS A O 1
ATOM 1143 N N . LEU A 1 148 ? 7.821 2.357 5.413 1.00 97.75 148 LEU A N 1
ATOM 1144 C CA . LEU A 1 148 ? 9.220 2.321 5.835 1.00 97.75 148 LEU A CA 1
ATOM 1145 C C . LEU A 1 148 ? 10.182 2.690 4.694 1.00 97.75 148 LEU A C 1
ATOM 1147 O O . LEU A 1 148 ? 11.135 3.441 4.917 1.00 97.75 148 LEU A O 1
ATOM 1151 N N . LEU A 1 149 ? 9.921 2.230 3.464 1.00 97.62 149 LEU A N 1
ATOM 1152 C CA . LEU A 1 149 ? 10.669 2.659 2.273 1.00 97.62 149 LEU A CA 1
ATOM 1153 C C . LEU A 1 149 ? 10.515 4.167 2.041 1.00 97.62 149 LEU A C 1
ATOM 1155 O O . LEU A 1 149 ? 11.517 4.871 1.881 1.00 97.62 149 LEU A O 1
ATOM 1159 N N . GLY A 1 150 ? 9.282 4.674 2.094 1.00 97.00 150 GLY A N 1
ATOM 1160 C CA . GLY A 1 150 ? 8.964 6.099 2.019 1.00 97.00 150 GLY A CA 1
ATOM 1161 C C . GLY A 1 150 ? 9.670 6.921 3.092 1.00 97.00 150 GLY A C 1
ATOM 1162 O O . GLY A 1 150 ? 10.343 7.903 2.791 1.00 97.00 150 GLY A O 1
ATOM 1163 N N . TYR A 1 151 ? 9.613 6.471 4.342 1.00 96.69 151 TYR A N 1
ATOM 1164 C CA . TYR A 1 151 ? 10.276 7.105 5.478 1.00 96.69 151 TYR A CA 1
ATOM 1165 C C . TYR A 1 151 ? 11.796 7.155 5.313 1.00 96.69 151 TYR A C 1
ATOM 1167 O O . TYR A 1 151 ? 12.396 8.217 5.487 1.00 96.69 151 TYR A O 1
ATOM 1175 N N . SER A 1 152 ? 12.419 6.049 4.893 1.00 95.56 152 SER A N 1
ATOM 1176 C CA . SER A 1 152 ? 13.873 5.973 4.699 1.00 95.56 152 SER A CA 1
ATOM 1177 C C . SER A 1 152 ? 14.389 6.925 3.610 1.00 95.56 152 SER A C 1
ATOM 1179 O O . SER A 1 152 ? 15.493 7.456 3.720 1.00 95.56 152 SER A O 1
ATOM 1181 N N . THR A 1 153 ? 13.567 7.187 2.590 1.00 94.81 153 THR A N 1
ATOM 1182 C CA . THR A 1 153 ? 13.895 8.030 1.427 1.00 94.81 153 THR A CA 1
ATOM 1183 C C . THR A 1 153 ? 13.281 9.430 1.499 1.00 94.81 153 THR A C 1
ATOM 1185 O O . THR A 1 153 ? 13.516 10.260 0.621 1.00 94.81 153 THR A O 1
ATOM 1188 N N . ARG A 1 154 ? 12.501 9.716 2.552 1.00 95.00 154 ARG A N 1
ATOM 1189 C CA . ARG A 1 154 ? 11.685 10.932 2.707 1.00 95.00 154 ARG A CA 1
ATOM 1190 C C . ARG A 1 154 ? 10.777 11.199 1.501 1.00 95.00 154 ARG A C 1
ATOM 1192 O O . ARG A 1 154 ? 10.662 12.343 1.053 1.00 95.00 154 ARG A O 1
ATOM 1199 N N . TYR A 1 155 ? 10.143 10.147 0.990 1.00 95.12 155 TYR A N 1
ATOM 1200 C CA . TYR A 1 155 ? 9.226 10.198 -0.143 1.00 95.12 155 TYR A CA 1
ATOM 1201 C C . TYR A 1 155 ? 7.853 9.639 0.244 1.00 95.12 155 TYR A C 1
ATOM 1203 O O . TYR A 1 155 ? 7.761 8.527 0.755 1.00 95.12 155 TYR A O 1
ATOM 1211 N N . PHE A 1 156 ? 6.784 10.397 -0.009 1.00 94.81 156 PHE A N 1
ATOM 1212 C CA . PHE A 1 156 ? 5.413 9.966 0.266 1.00 94.81 156 PHE A CA 1
ATOM 1213 C C . PHE A 1 156 ? 4.676 9.565 -1.025 1.00 94.81 156 PHE A C 1
ATOM 1215 O O . PHE A 1 156 ? 4.800 10.280 -2.021 1.00 94.81 156 PHE A O 1
ATOM 1222 N N . PRO A 1 157 ? 3.871 8.484 -1.000 1.00 93.75 157 PRO A N 1
ATOM 1223 C CA . PRO A 1 157 ? 3.728 7.533 0.114 1.00 93.75 157 PRO A CA 1
ATOM 1224 C C . PRO A 1 157 ? 4.892 6.543 0.224 1.00 93.75 157 PRO A C 1
ATOM 1226 O O . PRO A 1 157 ? 5.193 6.048 1.303 1.00 93.75 157 PRO A O 1
ATOM 1229 N N . PHE A 1 158 ? 5.567 6.279 -0.887 1.00 95.81 158 PHE A N 1
ATOM 1230 C CA . PHE A 1 158 ? 6.757 5.444 -0.991 1.00 95.81 158 PHE A CA 1
ATOM 1231 C C . PHE A 1 158 ? 7.497 5.834 -2.274 1.00 95.81 158 PHE A C 1
ATOM 1233 O O . PHE A 1 158 ? 6.869 6.387 -3.181 1.00 95.81 158 PHE A O 1
ATOM 1240 N N . PRO A 1 159 ? 8.814 5.598 -2.382 1.00 95.62 159 PRO A N 1
ATOM 1241 C CA . PRO A 1 159 ? 9.551 5.961 -3.584 1.00 95.62 159 PRO A CA 1
ATOM 1242 C C . PRO A 1 1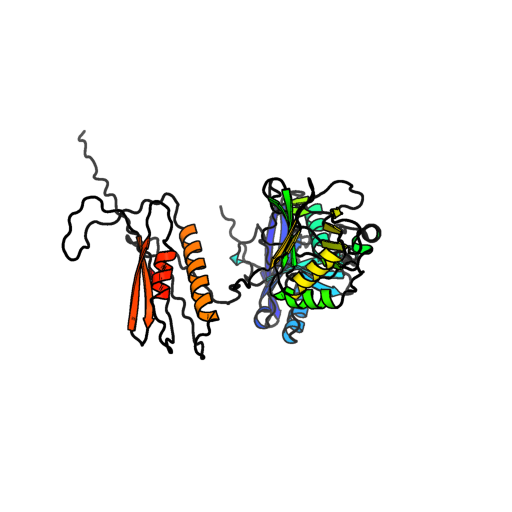59 ? 9.002 5.184 -4.793 1.00 95.62 159 PRO A C 1
ATOM 1244 O O . PRO A 1 159 ? 8.929 3.954 -4.736 1.00 95.62 159 PRO A O 1
ATOM 1247 N N . PRO A 1 160 ? 8.664 5.846 -5.919 1.00 94.69 160 PRO A N 1
ATOM 1248 C CA . PRO A 1 160 ? 8.257 5.153 -7.138 1.00 94.69 160 PRO A CA 1
ATOM 1249 C C . PRO A 1 160 ? 9.427 4.426 -7.809 1.00 94.69 160 PRO A C 1
ATOM 1251 O O . PRO A 1 160 ? 9.211 3.765 -8.823 1.00 94.69 160 PRO A O 1
ATOM 1254 N N . TRP A 1 161 ? 10.650 4.569 -7.276 1.00 96.81 161 TRP A N 1
ATOM 1255 C CA . TRP A 1 161 ? 11.863 3.915 -7.746 1.00 96.81 161 TRP A CA 1
ATOM 1256 C C . TRP A 1 161 ? 12.401 2.888 -6.749 1.00 96.81 161 TRP A C 1
ATOM 1258 O O . TRP A 1 161 ? 12.260 3.014 -5.534 1.00 96.81 161 TRP A O 1
ATOM 1268 N N . PHE A 1 162 ? 13.113 1.905 -7.285 1.00 97.25 162 PHE A N 1
ATOM 1269 C CA . PHE A 1 162 ? 13.925 0.968 -6.531 1.00 97.25 162 PHE A CA 1
ATOM 1270 C C . PHE A 1 162 ? 15.407 1.349 -6.612 1.00 97.25 162 PHE A C 1
ATOM 1272 O O . PHE A 1 162 ? 15.955 1.558 -7.696 1.00 97.25 162 PHE A O 1
ATOM 1279 N N . ASP A 1 163 ? 16.071 1.414 -5.462 1.00 97.00 163 ASP A N 1
ATOM 1280 C CA . ASP A 1 163 ? 17.519 1.586 -5.364 1.00 97.00 163 ASP A CA 1
ATOM 1281 C C . ASP A 1 163 ? 18.167 0.241 -5.002 1.00 97.00 163 ASP A C 1
ATOM 1283 O O . ASP A 1 163 ? 18.026 -0.246 -3.881 1.00 97.00 163 ASP A O 1
ATOM 1287 N N . ALA A 1 164 ? 18.907 -0.354 -5.942 1.00 95.88 164 ALA A N 1
ATOM 1288 C CA . ALA A 1 164 ? 19.579 -1.638 -5.738 1.00 95.88 164 ALA A CA 1
ATOM 1289 C C . ALA A 1 164 ? 20.628 -1.619 -4.607 1.00 95.88 164 ALA A C 1
ATOM 1291 O O . ALA A 1 164 ? 20.970 -2.670 -4.066 1.00 95.88 164 ALA A O 1
ATOM 1292 N N . LYS A 1 165 ? 21.123 -0.442 -4.208 1.00 95.94 165 LYS A N 1
ATOM 1293 C CA . LYS A 1 165 ? 22.112 -0.269 -3.137 1.00 95.94 165 LYS A CA 1
ATOM 1294 C C . LYS A 1 165 ? 21.489 0.067 -1.779 1.00 95.94 165 LYS A C 1
ATOM 1296 O O . LYS A 1 165 ? 22.235 0.211 -0.813 1.00 95.94 165 LYS A O 1
ATOM 1301 N N . ARG A 1 166 ? 20.157 0.177 -1.669 1.00 96.25 166 ARG A N 1
ATOM 1302 C CA . ARG A 1 166 ? 19.482 0.497 -0.396 1.00 96.25 166 ARG A CA 1
ATOM 1303 C C . ARG A 1 166 ? 19.700 -0.579 0.669 1.00 96.25 166 ARG A C 1
ATOM 1305 O O . ARG A 1 166 ? 19.826 -1.757 0.353 1.00 96.25 166 ARG A O 1
ATOM 1312 N N . SER A 1 167 ? 19.647 -0.227 1.943 1.00 96.31 167 SER A N 1
ATOM 1313 C CA . SER A 1 167 ? 19.516 -1.244 2.993 1.00 96.31 167 SER A CA 1
ATOM 1314 C C . SER A 1 167 ? 18.081 -1.773 3.060 1.00 96.31 167 SER A C 1
ATOM 1316 O O . SER A 1 167 ? 17.137 -1.109 2.621 1.00 96.31 167 SER A O 1
ATOM 1318 N N . THR A 1 168 ? 17.913 -2.964 3.627 1.00 96.69 168 THR A N 1
ATOM 1319 C CA . THR A 1 168 ? 16.606 -3.426 4.103 1.00 96.69 168 THR A CA 1
ATOM 1320 C C . THR A 1 168 ? 16.071 -2.449 5.149 1.00 96.69 168 THR A C 1
ATOM 1322 O O . THR A 1 168 ? 16.834 -1.996 6.005 1.00 96.69 168 THR A O 1
ATOM 1325 N N . THR A 1 169 ? 14.784 -2.104 5.090 1.00 96.81 169 THR A N 1
ATOM 1326 C CA . THR A 1 169 ? 14.207 -1.093 5.993 1.00 96.81 169 THR A CA 1
ATOM 1327 C C . THR A 1 169 ? 13.857 -1.621 7.382 1.00 96.81 169 THR A C 1
ATOM 1329 O O . THR A 1 169 ? 13.679 -0.823 8.301 1.00 96.81 169 THR A O 1
ATOM 1332 N N . ILE A 1 170 ? 13.762 -2.941 7.547 1.00 96.31 170 ILE A N 1
ATOM 1333 C CA . ILE A 1 170 ? 13.431 -3.593 8.815 1.00 96.31 170 ILE A CA 1
ATOM 1334 C C . ILE A 1 170 ? 14.126 -4.950 8.955 1.00 96.31 170 ILE A C 1
ATOM 1336 O O . ILE A 1 170 ? 14.177 -5.724 8.006 1.00 96.31 170 ILE A O 1
ATOM 1340 N N . ALA A 1 171 ? 14.671 -5.253 10.130 1.00 96.19 171 ALA A N 1
ATOM 1341 C CA . ALA A 1 171 ? 15.282 -6.552 10.408 1.00 96.19 171 ALA A CA 1
ATOM 1342 C C . ALA A 1 171 ? 14.238 -7.593 10.855 1.00 96.19 171 ALA A C 1
ATOM 1344 O O . ALA A 1 171 ? 13.190 -7.243 11.398 1.00 96.19 171 ALA A O 1
ATOM 1345 N N . GLU A 1 172 ? 14.531 -8.881 10.667 1.00 95.12 172 GLU A N 1
ATOM 1346 C CA . GLU A 1 172 ? 13.622 -9.970 11.054 1.00 95.12 172 GLU A CA 1
ATOM 1347 C C . GLU A 1 172 ? 13.400 -10.018 12.574 1.00 95.12 172 GLU A C 1
ATOM 1349 O O . GLU A 1 172 ? 12.276 -10.205 13.039 1.00 95.12 172 GLU A O 1
ATOM 1354 N N . GLU A 1 173 ? 14.441 -9.739 13.361 1.00 96.06 173 GLU A N 1
ATOM 1355 C CA . GLU A 1 173 ? 14.355 -9.677 14.821 1.00 96.06 173 GLU A CA 1
ATOM 1356 C C . GLU A 1 173 ? 13.424 -8.553 15.281 1.00 96.06 173 GLU A C 1
ATOM 1358 O O . GLU A 1 173 ? 12.663 -8.726 16.229 1.00 96.06 173 GLU A O 1
ATOM 1363 N N . GLN A 1 174 ? 13.436 -7.419 14.575 1.00 95.38 174 GLN A N 1
ATOM 1364 C CA . GLN A 1 174 ? 12.555 -6.292 14.874 1.00 95.38 174 GLN A CA 1
ATOM 1365 C C . GLN A 1 174 ? 11.097 -6.639 14.567 1.00 95.38 174 GLN A C 1
ATOM 1367 O O . GLN A 1 174 ? 10.208 -6.271 15.328 1.00 95.38 174 GLN A O 1
ATOM 1372 N N . LEU A 1 175 ? 10.827 -7.388 13.492 1.00 93.81 175 LEU A N 1
ATOM 1373 C CA . LEU A 1 175 ? 9.467 -7.831 13.169 1.00 93.81 175 LEU A CA 1
ATOM 1374 C C . LEU A 1 175 ? 8.856 -8.683 14.276 1.00 93.81 175 LEU A C 1
ATOM 1376 O O . LEU A 1 175 ? 7.676 -8.511 14.578 1.00 93.81 175 LEU A O 1
ATOM 1380 N N . ALA A 1 176 ? 9.654 -9.541 14.913 1.00 94.44 176 ALA A N 1
ATOM 1381 C CA . ALA A 1 176 ? 9.210 -10.361 16.038 1.00 94.44 176 ALA A CA 1
ATOM 1382 C C . ALA A 1 176 ? 8.798 -9.533 17.275 1.00 94.44 176 ALA A C 1
ATOM 1384 O O . ALA A 1 176 ? 8.081 -10.024 18.149 1.00 94.44 176 ALA A O 1
ATOM 1385 N N . GLU A 1 177 ? 9.216 -8.267 17.367 1.00 94.06 177 GLU A N 1
ATOM 1386 C CA . GLU A 1 177 ? 8.784 -7.363 18.437 1.00 94.06 177 GLU A CA 1
ATOM 1387 C C . GLU A 1 177 ? 7.383 -6.790 18.176 1.00 94.06 177 GLU A C 1
ATOM 1389 O O . GLU A 1 177 ? 6.647 -6.524 19.137 1.00 94.06 177 GLU A O 1
ATOM 1394 N N . SER A 1 178 ? 6.995 -6.662 16.899 1.00 95.44 178 SER A N 1
ATOM 1395 C CA . SER A 1 178 ? 5.741 -6.033 16.477 1.00 95.44 178 SER A CA 1
ATOM 1396 C C . SER A 1 178 ? 4.509 -6.754 17.020 1.00 95.44 178 SER A C 1
ATOM 1398 O O . SER A 1 178 ? 4.462 -7.984 17.081 1.00 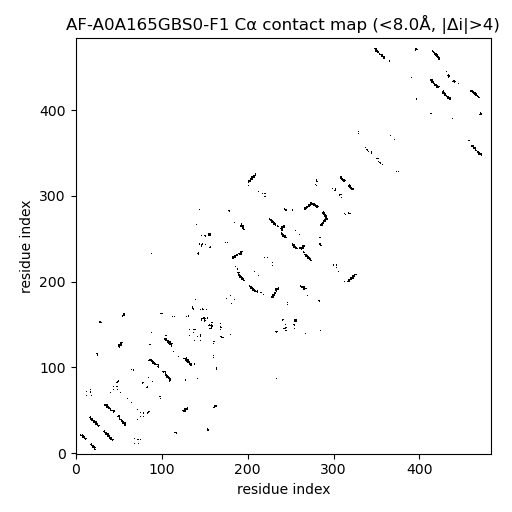95.44 178 SER A O 1
ATOM 1400 N N . VAL A 1 179 ? 3.452 -6.001 17.323 1.00 95.25 179 VAL A N 1
ATOM 1401 C CA . VAL A 1 179 ? 2.115 -6.532 17.614 1.00 95.25 179 VAL A CA 1
ATOM 1402 C C . VAL A 1 179 ? 1.580 -7.407 16.475 1.00 95.25 179 VAL A C 1
ATOM 1404 O O . VAL A 1 179 ? 0.911 -8.401 16.746 1.00 95.25 179 VAL A O 1
ATOM 1407 N N . LEU A 1 180 ? 1.941 -7.115 15.219 1.00 94.44 180 LEU A N 1
ATOM 1408 C CA . LEU A 1 180 ? 1.522 -7.913 14.062 1.00 94.44 180 LEU A CA 1
ATOM 1409 C C . LEU A 1 180 ? 2.141 -9.314 14.045 1.00 94.44 180 LEU A C 1
ATOM 1411 O O . LEU A 1 180 ? 1.542 -10.228 13.496 1.00 94.44 180 LEU A O 1
ATOM 1415 N N . SER A 1 181 ? 3.287 -9.527 14.699 1.00 93.31 181 SER A N 1
ATOM 1416 C CA . SER A 1 181 ? 3.852 -10.878 14.851 1.00 93.31 181 SER A CA 1
ATOM 1417 C C . SER A 1 181 ? 3.082 -11.745 15.858 1.00 93.31 181 SER A C 1
ATOM 1419 O O . SER A 1 181 ? 3.271 -12.959 15.910 1.00 93.31 181 SER A O 1
ATOM 1421 N N . LYS A 1 182 ? 2.208 -11.125 16.663 1.00 92.62 182 LYS A N 1
ATOM 1422 C CA . LYS A 1 182 ? 1.459 -11.755 17.762 1.00 92.62 182 LYS A CA 1
ATOM 1423 C C . LYS A 1 182 ? -0.030 -11.905 17.448 1.00 92.62 182 LYS A C 1
ATOM 1425 O O . LYS A 1 182 ? -0.753 -12.495 18.247 1.00 92.62 182 LYS A O 1
ATOM 1430 N N . ALA A 1 183 ? -0.492 -11.374 16.316 1.00 91.38 183 ALA A N 1
ATOM 1431 C CA . ALA A 1 183 ? -1.890 -11.391 15.907 1.00 91.38 183 ALA A CA 1
ATOM 1432 C C . ALA A 1 183 ? -2.025 -11.878 14.461 1.00 91.38 183 ALA A C 1
ATOM 1434 O O . ALA A 1 183 ? -1.299 -11.439 13.573 1.00 91.38 183 ALA A O 1
ATOM 1435 N N . ALA A 1 184 ? -2.996 -12.757 14.212 1.00 89.75 184 ALA A N 1
ATOM 1436 C CA . ALA A 1 184 ? -3.356 -13.125 12.851 1.00 89.75 184 ALA A CA 1
ATOM 1437 C C . ALA A 1 184 ? -3.999 -11.918 12.154 1.00 89.75 184 ALA A C 1
ATOM 1439 O O . ALA A 1 184 ? -5.037 -11.417 12.591 1.00 89.75 184 ALA A O 1
ATOM 1440 N N . CYS A 1 185 ? -3.375 -11.464 11.070 1.00 94.69 185 CYS A N 1
ATOM 1441 C CA . CYS A 1 185 ? -3.883 -10.375 10.249 1.00 94.69 185 CYS A CA 1
ATOM 1442 C C . CYS A 1 185 ? -4.274 -10.893 8.874 1.00 94.69 185 CYS A C 1
ATOM 1444 O O . CYS A 1 185 ? -3.560 -11.679 8.252 1.00 94.69 185 CYS A O 1
ATOM 1446 N N . LEU A 1 186 ? -5.434 -10.450 8.412 1.00 94.88 186 LEU A N 1
ATOM 1447 C CA . LEU A 1 186 ? -5.978 -10.798 7.118 1.00 94.88 186 LEU A CA 1
ATOM 1448 C C . LEU A 1 186 ? -5.729 -9.653 6.152 1.00 94.88 186 LEU A C 1
ATOM 1450 O O . LEU A 1 186 ? -6.017 -8.492 6.448 1.00 94.88 186 LEU A O 1
ATOM 1454 N N . ARG A 1 187 ? -5.239 -9.999 4.967 1.00 94.81 187 ARG A N 1
ATOM 1455 C CA . ARG A 1 187 ? -5.176 -9.077 3.842 1.00 94.81 187 ARG A CA 1
ATOM 1456 C C . ARG A 1 187 ? -6.447 -9.220 3.023 1.00 94.81 187 ARG A C 1
ATOM 1458 O O . ARG A 1 187 ? -6.684 -10.266 2.423 1.00 94.81 187 ARG A O 1
ATOM 1465 N N . VAL A 1 188 ? -7.248 -8.162 2.992 1.00 95.62 188 VAL A N 1
ATOM 1466 C CA . VAL A 1 188 ? -8.443 -8.073 2.151 1.00 95.62 188 VAL A CA 1
ATOM 1467 C C . VAL A 1 188 ? -8.275 -6.863 1.248 1.00 95.62 188 VAL A C 1
ATOM 1469 O O . VAL A 1 188 ? -8.224 -5.735 1.735 1.00 95.62 188 VAL A O 1
ATOM 1472 N N . SER A 1 189 ? -8.161 -7.101 -0.059 1.00 94.44 189 SER A N 1
ATOM 1473 C CA . SER A 1 189 ? -7.965 -6.002 -1.002 1.00 94.44 189 SER A CA 1
ATOM 1474 C C . SER A 1 189 ? -9.188 -5.091 -1.049 1.00 94.44 189 SER A C 1
ATOM 1476 O O . SER A 1 189 ? -10.320 -5.574 -0.987 1.00 94.44 189 SER A O 1
ATOM 1478 N N . GLY A 1 190 ? -8.964 -3.780 -1.137 1.00 95.69 190 GLY A N 1
ATOM 1479 C CA . GLY A 1 190 ? -10.007 -2.761 -1.096 1.00 95.69 190 GLY A CA 1
ATOM 1480 C C . GLY A 1 190 ? -10.436 -2.331 0.310 1.00 95.69 190 GLY A C 1
ATOM 1481 O O . GLY A 1 190 ? -11.464 -1.661 0.439 1.00 95.69 190 GLY A O 1
ATOM 1482 N N . ILE A 1 191 ? -9.685 -2.694 1.356 1.00 97.56 191 ILE A N 1
ATOM 1483 C CA . ILE A 1 191 ? -9.862 -2.154 2.711 1.00 97.56 191 ILE A CA 1
ATOM 1484 C C . ILE A 1 191 ? -8.757 -1.147 3.009 1.00 97.56 191 ILE A C 1
ATOM 1486 O O . ILE A 1 191 ? -7.578 -1.428 2.831 1.00 97.56 191 ILE A O 1
ATOM 1490 N N . SER A 1 192 ? -9.136 0.020 3.518 1.00 98.12 192 SER A N 1
ATOM 1491 C CA . SER A 1 192 ? -8.192 1.065 3.922 1.00 98.12 192 SER A CA 1
ATOM 1492 C C . SER A 1 192 ? -8.681 1.774 5.177 1.00 98.12 192 SER A C 1
ATOM 1494 O O . SER A 1 192 ? -9.879 1.780 5.465 1.00 98.12 192 SER A O 1
ATOM 1496 N N . ALA A 1 193 ? -7.771 2.406 5.914 1.00 98.06 193 ALA A N 1
ATOM 1497 C CA . ALA A 1 193 ? -8.138 3.220 7.062 1.00 98.06 193 ALA A CA 1
ATOM 1498 C C . ALA A 1 193 ? -7.321 4.510 7.133 1.00 98.06 193 ALA A C 1
ATOM 1500 O O . ALA A 1 193 ? -6.120 4.530 6.862 1.00 98.06 193 ALA A O 1
ATOM 1501 N N . THR A 1 194 ? -7.987 5.592 7.533 1.00 98.19 194 THR A N 1
ATOM 1502 C CA . THR A 1 194 ? -7.359 6.898 7.781 1.00 98.19 194 THR A CA 1
ATOM 1503 C C . THR A 1 194 ? -7.792 7.440 9.132 1.00 98.19 194 THR A C 1
ATOM 1505 O O . THR A 1 194 ? -8.971 7.340 9.470 1.00 98.19 194 THR A O 1
ATOM 1508 N N . ARG A 1 195 ? -6.882 8.075 9.868 1.00 97.44 195 ARG A N 1
ATOM 1509 C CA . ARG A 1 195 ? -7.210 8.903 11.027 1.00 97.44 195 ARG A CA 1
ATOM 1510 C C . ARG A 1 195 ? -7.388 10.350 10.577 1.00 97.44 195 ARG A C 1
ATOM 1512 O O . ARG A 1 195 ? -6.488 10.907 9.953 1.00 97.44 195 ARG A O 1
ATOM 1519 N N . ARG A 1 196 ? -8.519 10.957 10.927 1.00 96.44 196 ARG A N 1
ATOM 1520 C CA . ARG A 1 196 ? -8.814 12.384 10.721 1.00 96.44 196 ARG A CA 1
ATOM 1521 C C . ARG A 1 196 ? -9.171 13.046 12.045 1.00 96.44 196 ARG A C 1
ATOM 1523 O O . ARG A 1 196 ? -9.448 12.351 13.015 1.00 96.44 196 ARG A O 1
ATOM 1530 N N . THR A 1 197 ? -9.180 14.373 12.090 1.00 94.56 197 THR A N 1
ATOM 1531 C CA . THR A 1 197 ? -9.698 15.120 13.245 1.00 94.56 197 THR A CA 1
ATOM 1532 C C . THR A 1 197 ? -10.986 15.825 12.844 1.00 94.56 197 THR A C 1
ATOM 1534 O O . THR A 1 197 ? -10.953 16.776 12.066 1.00 94.56 197 THR A O 1
ATOM 1537 N N . THR A 1 198 ? -12.116 15.386 13.393 1.00 89.62 198 THR A N 1
ATOM 1538 C CA . THR A 1 198 ? -13.439 15.964 13.123 1.00 89.62 198 THR A CA 1
ATOM 1539 C C . THR A 1 198 ? -13.922 16.667 14.384 1.00 89.62 198 THR A C 1
ATOM 1541 O O . THR A 1 198 ? -14.040 16.047 15.438 1.00 89.62 198 THR A O 1
ATOM 1544 N N . SER A 1 199 ? -14.179 17.977 14.312 1.00 90.25 199 SER A N 1
ATOM 1545 C CA . SER A 1 199 ? -14.641 18.770 15.468 1.00 90.25 199 SER A CA 1
ATOM 1546 C C . SER A 1 199 ? -13.727 18.662 16.703 1.00 90.25 199 SER A C 1
ATOM 1548 O O . SER A 1 199 ? -14.197 18.649 17.838 1.00 90.25 199 SER A O 1
ATOM 1550 N N . GLY A 1 200 ? -12.411 18.558 16.482 1.00 91.50 200 GLY A N 1
ATOM 1551 C CA . GLY A 1 200 ? -11.406 18.424 17.545 1.00 91.50 200 GLY A CA 1
ATOM 1552 C C . GLY A 1 200 ? -11.259 17.015 18.132 1.00 91.50 200 GLY A C 1
ATOM 1553 O O . GLY A 1 200 ? -10.439 16.828 19.027 1.00 91.50 200 GLY A O 1
ATOM 1554 N N . VAL A 1 201 ? -12.006 16.027 17.630 1.00 92.62 201 VAL A N 1
ATOM 1555 C CA . VAL A 1 201 ? -11.931 14.628 18.071 1.00 92.62 201 VAL A CA 1
ATOM 1556 C C . VAL A 1 201 ? -11.249 13.785 16.987 1.00 92.62 201 VAL A C 1
ATOM 1558 O O . VAL A 1 201 ? -11.678 13.832 15.830 1.00 92.62 201 VAL A O 1
ATOM 1561 N N . PRO A 1 202 ? -10.194 13.019 17.317 1.00 95.38 202 PRO A N 1
ATOM 1562 C CA . PRO A 1 202 ? -9.622 12.047 16.396 1.00 95.38 202 PRO A CA 1
ATOM 1563 C C . PRO A 1 202 ? -10.640 10.957 16.036 1.00 95.38 202 PRO A C 1
ATOM 1565 O O . PRO A 1 202 ? -11.284 10.378 16.908 1.00 95.38 202 PRO A O 1
ATOM 1568 N N . GLU A 1 203 ? -10.744 10.637 14.755 1.00 97.12 203 GLU A N 1
ATOM 1569 C CA . GLU A 1 203 ? -11.655 9.639 14.203 1.00 97.12 203 GLU A CA 1
ATOM 1570 C C . GLU A 1 203 ? -10.883 8.711 13.261 1.00 97.12 203 GLU A C 1
ATOM 1572 O O . GLU A 1 203 ? -10.257 9.162 12.299 1.00 97.12 203 GLU A O 1
ATOM 1577 N N . VAL A 1 204 ? -10.931 7.406 13.526 1.00 97.81 204 VAL A N 1
ATOM 1578 C CA . VAL A 1 204 ? -10.493 6.363 12.593 1.00 97.81 204 VAL A CA 1
ATOM 1579 C C . VAL A 1 204 ? -11.647 6.052 11.653 1.00 97.81 204 VAL A C 1
ATOM 1581 O O . VAL A 1 204 ? -12.733 5.684 12.092 1.00 97.81 204 VAL A O 1
ATOM 1584 N N . ILE A 1 205 ? -11.405 6.166 10.353 1.00 98.06 205 ILE A N 1
ATOM 1585 C CA . ILE A 1 205 ? -12.387 5.869 9.314 1.00 98.06 205 ILE A CA 1
ATOM 1586 C C . ILE A 1 205 ? -11.892 4.656 8.532 1.00 98.06 205 ILE A C 1
ATOM 1588 O O . ILE A 1 205 ? -10.923 4.768 7.782 1.00 98.06 205 ILE A O 1
ATOM 1592 N N . LEU A 1 206 ? -12.548 3.512 8.726 1.00 98.25 206 LEU A N 1
ATOM 1593 C CA . LEU A 1 206 ? -12.325 2.268 7.995 1.00 98.25 206 LEU A CA 1
ATOM 1594 C C . LEU A 1 206 ? -13.236 2.244 6.764 1.00 98.25 206 LEU A C 1
ATOM 1596 O O . LEU A 1 206 ? -14.458 2.242 6.903 1.00 98.25 206 LEU A O 1
ATOM 1600 N N . ARG A 1 207 ? -12.650 2.210 5.568 1.00 97.88 207 ARG A N 1
ATOM 1601 C CA . ARG A 1 207 ? -13.366 2.206 4.287 1.00 97.88 207 ARG A CA 1
ATOM 1602 C C . ARG A 1 207 ? -13.242 0.860 3.606 1.00 97.88 207 ARG A C 1
ATOM 1604 O O . ARG A 1 207 ? -12.141 0.323 3.488 1.00 97.88 207 ARG A O 1
ATOM 1611 N N . ILE A 1 208 ? -14.372 0.349 3.132 1.00 97.69 208 ILE A N 1
ATOM 1612 C CA . ILE A 1 208 ? -14.475 -0.962 2.495 1.00 97.69 208 ILE A CA 1
ATOM 1613 C C . ILE A 1 208 ? -15.051 -0.767 1.091 1.00 97.69 208 ILE A C 1
ATOM 1615 O O . ILE A 1 208 ? -16.189 -0.318 0.942 1.00 97.69 208 ILE A O 1
ATOM 1619 N N . ARG A 1 209 ? -14.262 -1.091 0.060 1.00 96.06 209 ARG A N 1
ATOM 1620 C CA . ARG A 1 209 ? -14.702 -1.071 -1.345 1.00 96.06 209 ARG A CA 1
ATOM 1621 C C . ARG A 1 209 ? -15.639 -2.251 -1.645 1.00 96.06 209 ARG A C 1
ATOM 1623 O O . ARG A 1 209 ? -15.482 -3.308 -1.034 1.00 96.06 209 ARG A O 1
ATOM 1630 N N . PRO A 1 210 ? -16.555 -2.142 -2.627 1.00 94.81 210 PRO A N 1
ATOM 1631 C CA . PRO A 1 210 ? -17.494 -3.216 -2.973 1.00 94.81 210 PRO A CA 1
ATOM 1632 C C . PRO A 1 210 ? -16.846 -4.581 -3.229 1.00 94.81 210 PRO A C 1
ATOM 1634 O O . PRO A 1 210 ? -17.345 -5.599 -2.748 1.00 94.81 210 PRO A O 1
ATOM 1637 N N . GLY A 1 211 ? -15.698 -4.602 -3.915 1.00 92.94 211 GLY A N 1
ATOM 1638 C CA . GLY A 1 211 ? -14.949 -5.833 -4.197 1.00 92.94 211 GLY A CA 1
ATOM 1639 C C . GLY A 1 211 ? -14.383 -6.535 -2.953 1.00 92.94 211 GLY A C 1
ATOM 1640 O O . GLY A 1 211 ? -14.152 -7.740 -2.984 1.00 92.94 211 GLY A O 1
ATOM 1641 N N . ALA A 1 212 ? -14.212 -5.817 -1.840 1.00 95.81 212 ALA A N 1
ATOM 1642 C CA . ALA A 1 212 ? -13.671 -6.352 -0.591 1.00 95.81 212 ALA A CA 1
ATOM 1643 C C . ALA A 1 212 ? -14.718 -7.098 0.249 1.00 95.81 212 ALA A C 1
ATOM 1645 O O . ALA A 1 212 ? -14.369 -7.894 1.121 1.00 95.81 212 ALA A O 1
ATOM 1646 N N . ILE A 1 213 ? -16.005 -6.813 0.028 1.00 95.25 213 ILE A N 1
ATOM 1647 C CA . ILE A 1 213 ? -17.059 -7.121 0.999 1.00 95.25 213 ILE A CA 1
ATOM 1648 C C . ILE A 1 213 ? -17.223 -8.624 1.217 1.00 95.25 213 ILE A C 1
ATOM 1650 O O . ILE A 1 213 ? -17.311 -9.088 2.350 1.00 95.25 213 ILE A O 1
ATOM 1654 N N . GLU A 1 214 ? -17.249 -9.387 0.132 1.00 96.56 214 GLU A N 1
ATOM 1655 C CA . GLU A 1 214 ? -17.507 -10.824 0.177 1.00 96.56 214 GLU A CA 1
ATOM 1656 C C . GLU A 1 214 ? -16.342 -11.581 0.825 1.00 96.56 214 GLU A C 1
ATOM 1658 O O . GLU A 1 214 ? -16.560 -12.481 1.640 1.00 96.56 214 GLU A O 1
ATOM 1663 N N . THR A 1 215 ? -15.113 -11.146 0.544 1.00 96.19 215 THR A N 1
ATOM 1664 C CA . THR A 1 215 ? -13.895 -11.652 1.188 1.00 96.19 215 THR A CA 1
ATOM 1665 C C . THR A 1 215 ? -13.865 -11.291 2.672 1.00 96.19 215 THR A C 1
ATOM 1667 O O . THR A 1 215 ? -13.586 -12.157 3.498 1.00 96.19 215 THR A O 1
ATOM 1670 N N . LEU A 1 216 ? -14.201 -10.045 3.031 1.00 96.75 216 LEU A N 1
ATOM 1671 C CA . LEU A 1 216 ? -14.278 -9.609 4.426 1.00 96.75 216 LEU A CA 1
ATOM 1672 C C . LEU A 1 216 ? -15.345 -10.387 5.202 1.00 96.75 216 LEU A C 1
ATOM 1674 O O . LEU A 1 216 ? -15.075 -10.851 6.306 1.00 96.75 216 LEU A O 1
ATOM 1678 N N . ARG A 1 217 ? -16.540 -10.568 4.630 1.00 97.25 217 ARG A N 1
ATOM 1679 C CA . ARG A 1 217 ? -17.617 -11.347 5.252 1.00 97.25 217 ARG A CA 1
ATOM 1680 C C . ARG A 1 217 ? -17.162 -12.776 5.529 1.00 97.25 217 ARG A C 1
ATOM 1682 O O . ARG A 1 217 ? -17.271 -13.228 6.664 1.00 97.25 217 ARG A O 1
ATOM 1689 N N . ALA A 1 218 ? -16.610 -13.456 4.524 1.00 96.44 218 ALA A N 1
ATOM 1690 C CA . ALA A 1 218 ? -16.125 -14.826 4.676 1.00 96.44 218 ALA A CA 1
ATOM 1691 C C . ALA A 1 218 ? -15.020 -14.928 5.743 1.00 96.44 218 ALA A C 1
ATOM 1693 O O . ALA A 1 218 ? -15.028 -15.845 6.563 1.00 96.44 218 ALA A O 1
ATOM 1694 N N . ALA A 1 219 ? -14.100 -13.961 5.768 1.00 94.69 219 ALA A N 1
ATOM 1695 C CA . ALA A 1 219 ? -13.053 -13.854 6.779 1.00 94.69 219 ALA A CA 1
ATOM 1696 C C . ALA A 1 219 ? -13.615 -13.704 8.201 1.00 94.69 219 ALA A C 1
ATOM 1698 O O . ALA A 1 219 ? -13.184 -14.402 9.120 1.00 94.69 219 ALA A O 1
ATOM 1699 N N . VAL A 1 220 ? -14.591 -12.813 8.381 1.00 95.75 220 VAL A N 1
ATOM 1700 C CA . VAL A 1 220 ? -15.250 -12.590 9.671 1.00 95.75 220 VAL A CA 1
ATOM 1701 C C . VAL A 1 220 ? -15.984 -13.852 10.109 1.00 95.75 220 VAL A C 1
ATOM 1703 O O . VAL A 1 220 ? -15.763 -14.311 11.223 1.00 95.75 220 VAL A O 1
ATOM 1706 N N . GLU A 1 221 ? -16.802 -14.451 9.242 1.00 95.81 221 GLU A N 1
ATOM 1707 C CA . GLU A 1 221 ? -17.564 -15.672 9.535 1.00 95.81 221 GLU A CA 1
ATOM 1708 C C . GLU A 1 221 ? -16.663 -16.859 9.909 1.00 95.81 221 GLU A C 1
ATOM 1710 O O . GLU A 1 221 ? -17.007 -17.624 10.809 1.00 95.81 221 GLU A O 1
ATOM 1715 N N . ALA A 1 222 ? -15.498 -16.987 9.267 1.00 95.56 222 ALA A N 1
ATOM 1716 C CA . ALA A 1 222 ? -14.527 -18.041 9.556 1.00 95.56 222 ALA A CA 1
ATOM 1717 C C . ALA A 1 222 ? -13.712 -17.802 10.842 1.00 95.56 222 ALA A C 1
ATOM 1719 O O . ALA A 1 222 ? -13.182 -18.753 11.419 1.00 95.56 222 ALA A O 1
ATOM 1720 N N . SER A 1 223 ? -13.586 -16.551 11.293 1.00 94.69 223 SER A N 1
ATOM 1721 C CA . SER A 1 223 ? -12.837 -16.196 12.502 1.00 94.69 223 SER A CA 1
ATOM 1722 C C . SER A 1 223 ? -13.629 -16.559 13.772 1.00 94.69 223 SER A C 1
ATOM 1724 O O . SER A 1 223 ? -14.783 -16.125 13.902 1.00 94.69 223 SER A O 1
ATOM 1726 N N . PRO A 1 224 ? -13.027 -17.300 14.733 1.00 96.44 224 PRO A N 1
ATOM 1727 C CA . PRO A 1 224 ? -13.635 -17.570 16.037 1.00 96.44 224 PRO A CA 1
ATOM 1728 C C . PRO A 1 224 ? -14.055 -16.287 16.754 1.00 96.44 224 PRO A C 1
ATOM 1730 O O . PRO A 1 224 ? -13.353 -15.275 16.687 1.00 96.44 224 PRO A O 1
ATOM 1733 N N . PHE A 1 225 ? -15.179 -16.331 17.468 1.00 96.06 225 PHE A N 1
ATOM 1734 C CA . PHE A 1 225 ? -15.745 -15.147 18.114 1.00 96.06 225 PHE A CA 1
ATOM 1735 C C . PHE A 1 225 ? -14.786 -14.536 19.145 1.00 96.06 225 PHE A C 1
ATOM 1737 O O . PHE A 1 225 ? -14.668 -13.322 19.228 1.00 96.06 225 PHE A O 1
ATOM 1744 N N . GLU A 1 226 ? -14.055 -15.373 19.872 1.00 96.81 226 GLU A N 1
ATOM 1745 C CA . GLU A 1 226 ? -13.131 -14.994 20.942 1.00 96.81 226 GLU A CA 1
ATOM 1746 C C . GLU A 1 226 ? -11.739 -14.594 20.422 1.00 96.81 226 GLU A C 1
ATOM 1748 O O . GLU A 1 226 ? -10.872 -14.191 21.195 1.00 96.81 226 GLU A O 1
ATOM 1753 N N . SER A 1 227 ? -11.492 -14.728 19.116 1.00 96.06 227 SER A N 1
ATOM 1754 C CA . SER A 1 227 ? -10.184 -14.443 18.524 1.00 96.06 227 SER A CA 1
ATOM 1755 C C . SER A 1 227 ? -10.034 -12.980 18.115 1.00 96.06 227 SER A C 1
ATOM 1757 O O . SER A 1 227 ? -10.995 -12.326 17.711 1.00 96.06 227 SER A O 1
ATOM 1759 N N . VAL A 1 228 ? -8.798 -12.478 18.178 1.00 96.62 228 VAL A N 1
ATOM 1760 C CA . VAL A 1 228 ? -8.445 -11.179 17.596 1.00 96.62 228 VAL A CA 1
ATOM 1761 C C . VAL A 1 228 ? -8.606 -11.254 16.079 1.00 96.62 228 VAL A C 1
ATOM 1763 O O . VAL A 1 228 ? -8.018 -12.128 15.440 1.00 96.62 228 VAL A O 1
ATOM 1766 N N . LEU A 1 229 ? -9.353 -10.311 15.503 1.00 97.06 229 LEU A N 1
ATOM 1767 C CA . LEU A 1 229 ? -9.425 -10.123 14.055 1.00 97.06 229 LEU A CA 1
ATOM 1768 C C . LEU A 1 229 ? -8.509 -8.967 13.652 1.00 97.06 229 LEU A C 1
ATOM 1770 O O . LEU A 1 229 ? -8.825 -7.808 13.917 1.00 97.06 229 LEU A O 1
ATOM 1774 N N . GLY A 1 230 ? -7.393 -9.269 12.995 1.00 97.50 230 GLY A N 1
ATOM 1775 C CA . GLY A 1 230 ? -6.547 -8.255 12.374 1.00 97.50 230 GLY A CA 1
ATOM 1776 C C . GLY A 1 230 ? -6.885 -8.041 10.904 1.00 97.50 230 GLY A C 1
ATOM 1777 O O . GLY A 1 230 ? -7.092 -9.006 10.171 1.00 97.50 230 GLY A O 1
ATOM 1778 N N . LEU A 1 231 ? -6.894 -6.786 10.460 1.00 98.12 231 LEU A N 1
ATOM 1779 C CA . LEU A 1 231 ? -7.004 -6.406 9.054 1.00 98.12 231 LEU A CA 1
ATOM 1780 C C . LEU A 1 231 ? -5.776 -5.586 8.648 1.00 98.12 231 LEU A C 1
ATOM 1782 O O . LEU A 1 231 ? -5.461 -4.583 9.291 1.00 98.12 231 LEU A O 1
ATOM 1786 N N . GLU A 1 232 ? -5.101 -5.995 7.575 1.00 97.88 232 GLU A N 1
ATOM 1787 C CA . GLU A 1 232 ? -4.085 -5.175 6.908 1.00 97.88 232 GLU A CA 1
ATOM 1788 C C . GLU A 1 232 ? -4.759 -4.137 6.016 1.00 97.88 232 GLU A C 1
ATOM 1790 O O . GLU A 1 232 ? -5.732 -4.442 5.325 1.00 97.88 232 GLU A O 1
ATOM 1795 N N . MET A 1 233 ? -4.239 -2.913 6.037 1.00 98.19 233 MET A N 1
ATOM 1796 C CA . MET A 1 233 ? -4.807 -1.797 5.287 1.00 98.19 233 MET A CA 1
ATOM 1797 C C . MET A 1 233 ? -4.038 -1.544 3.993 1.00 98.19 233 MET A C 1
ATOM 1799 O O . MET A 1 233 ? -2.808 -1.608 3.952 1.00 98.19 233 MET A O 1
ATOM 1803 N N . GLU A 1 234 ? -4.772 -1.168 2.955 1.00 97.62 234 GLU A N 1
ATOM 1804 C CA . GLU A 1 234 ? -4.251 -0.474 1.786 1.00 97.62 234 GLU A CA 1
ATOM 1805 C C . GLU A 1 234 ? -4.195 1.039 2.041 1.00 97.62 234 GLU A C 1
ATOM 1807 O O . GLU A 1 234 ? -4.880 1.585 2.913 1.00 97.62 234 GLU A O 1
ATOM 1812 N N . LEU A 1 235 ? -3.376 1.737 1.252 1.00 97.00 235 LEU A N 1
ATOM 1813 C CA . LEU A 1 235 ? -3.331 3.195 1.281 1.00 97.00 235 LEU A CA 1
ATOM 1814 C C . LEU A 1 235 ? -4.606 3.766 0.654 1.00 97.00 235 LEU A C 1
ATOM 1816 O O . LEU A 1 235 ? -4.891 3.490 -0.508 1.00 97.00 235 LEU A O 1
ATOM 1820 N N . HIS A 1 236 ? -5.342 4.592 1.393 1.00 96.06 236 HIS A N 1
ATOM 1821 C CA . HIS A 1 236 ? -6.481 5.313 0.828 1.00 96.06 236 HIS A CA 1
ATOM 1822 C C . HIS A 1 236 ? -6.016 6.442 -0.107 1.00 96.06 236 HIS A C 1
ATOM 1824 O O . HIS A 1 236 ? -5.023 7.105 0.180 1.00 96.06 236 HIS A O 1
ATOM 1830 N N . GLU A 1 237 ? -6.755 6.705 -1.186 1.00 93.12 237 GLU A N 1
ATOM 1831 C CA . GLU A 1 237 ? -6.423 7.746 -2.176 1.00 93.12 237 GLU A CA 1
ATOM 1832 C C . GLU A 1 237 ? -6.426 9.168 -1.593 1.00 93.12 237 GLU A C 1
ATOM 1834 O O . GLU A 1 237 ? -5.575 9.977 -1.948 1.00 93.12 237 GLU A O 1
ATOM 1839 N N . ASP A 1 238 ? -7.305 9.440 -0.625 1.00 93.69 238 ASP A N 1
ATOM 1840 C CA . ASP A 1 238 ? -7.326 10.722 0.097 1.00 93.69 238 ASP A CA 1
ATOM 1841 C C . ASP A 1 238 ? -6.274 10.838 1.215 1.00 93.69 238 ASP A C 1
ATOM 1843 O O . ASP A 1 238 ? -6.334 11.786 1.998 1.00 93.69 238 ASP A O 1
ATOM 1847 N N . ALA A 1 239 ? -5.391 9.853 1.403 1.00 96.69 239 ALA A N 1
ATOM 1848 C CA . ALA A 1 239 ? -4.373 9.945 2.443 1.00 96.69 239 ALA A CA 1
ATOM 1849 C C . ALA A 1 239 ? -3.283 10.949 2.035 1.00 96.69 239 ALA A C 1
ATOM 1851 O O . ALA A 1 239 ? -2.625 10.779 1.010 1.00 96.69 239 ALA A O 1
ATOM 1852 N N . ASP A 1 240 ? -3.057 11.969 2.863 1.00 96.81 240 ASP A N 1
ATOM 1853 C CA . ASP A 1 240 ? -1.982 12.962 2.684 1.00 96.81 240 ASP A CA 1
ATOM 1854 C C . ASP A 1 240 ? -0.705 12.594 3.455 1.00 96.81 240 ASP A C 1
ATOM 1856 O O . ASP A 1 240 ? 0.366 13.183 3.275 1.00 96.81 240 ASP A O 1
ATOM 1860 N N . SER A 1 241 ? -0.833 11.604 4.336 1.00 97.62 241 SER A N 1
ATOM 1861 C CA . SER A 1 241 ? 0.203 11.139 5.236 1.00 97.62 241 SER A CA 1
ATOM 1862 C C . SER A 1 241 ? -0.016 9.676 5.619 1.00 97.62 241 SER A C 1
ATOM 1864 O O . SER A 1 241 ? -1.079 9.105 5.388 1.00 97.62 241 SER A O 1
ATOM 1866 N N . CYS A 1 242 ? 1.006 9.028 6.175 1.00 97.88 242 CYS A N 1
ATOM 1867 C CA . CYS A 1 242 ? 0.946 7.664 6.692 1.00 97.88 242 CYS A CA 1
ATOM 1868 C C . CYS A 1 242 ? 1.712 7.539 7.999 1.00 97.88 242 CYS A C 1
ATOM 1870 O O . CYS A 1 242 ? 2.819 8.068 8.123 1.00 97.88 242 CYS A O 1
ATOM 1872 N N . MET A 1 243 ? 1.142 6.799 8.949 1.00 97.50 243 MET A N 1
ATOM 1873 C CA . MET A 1 243 ? 1.843 6.376 10.154 1.00 97.50 243 MET A CA 1
ATOM 1874 C C . MET A 1 243 ? 2.999 5.450 9.788 1.00 97.50 243 MET A C 1
ATOM 1876 O O . MET A 1 243 ? 2.882 4.607 8.898 1.00 97.50 243 MET A O 1
ATOM 1880 N N . VAL A 1 244 ? 4.105 5.595 10.510 1.00 97.69 244 VAL A N 1
ATOM 1881 C CA . VAL A 1 244 ? 5.292 4.762 10.339 1.00 97.69 244 VAL A CA 1
ATOM 1882 C C . VAL A 1 244 ? 5.688 4.208 11.692 1.00 97.69 244 VAL A C 1
ATOM 1884 O O . VAL A 1 244 ? 5.932 4.957 12.639 1.00 97.69 244 VAL A O 1
ATOM 1887 N N . TRP A 1 245 ? 5.792 2.889 11.788 1.00 97.06 245 TRP A N 1
ATOM 1888 C CA . TRP A 1 245 ? 6.384 2.263 12.952 1.00 97.06 245 TRP A CA 1
ATOM 1889 C C . TRP A 1 245 ? 7.883 2.098 12.741 1.00 97.06 245 TRP A C 1
ATOM 1891 O O . TRP A 1 245 ? 8.322 1.332 11.889 1.00 97.06 245 TRP A O 1
ATOM 1901 N N . VAL A 1 246 ? 8.672 2.817 13.537 1.00 95.38 246 VAL A N 1
ATOM 1902 C CA . VAL A 1 246 ? 10.125 2.645 13.601 1.00 95.38 246 VAL A CA 1
ATOM 1903 C C . VAL A 1 246 ? 10.441 1.802 14.840 1.00 95.38 246 VAL A C 1
ATOM 1905 O O . VAL A 1 246 ? 10.151 2.261 15.949 1.00 95.38 246 VAL A O 1
ATOM 1908 N N . PRO A 1 247 ? 11.020 0.594 14.698 1.00 91.50 247 PRO A N 1
ATOM 1909 C CA . PRO A 1 247 ? 11.355 -0.255 15.838 1.00 91.50 247 PRO A CA 1
ATOM 1910 C C . PRO A 1 247 ? 12.184 0.485 16.897 1.00 91.50 247 PRO A C 1
ATOM 1912 O O . PRO A 1 247 ? 13.112 1.227 16.576 1.00 91.50 247 PRO A O 1
ATOM 1915 N N . GLY A 1 248 ? 11.821 0.308 18.168 1.00 91.00 248 GLY A N 1
ATOM 1916 C CA . GLY A 1 248 ? 12.431 1.013 19.301 1.00 91.00 248 GLY A CA 1
ATOM 1917 C C . GLY A 1 248 ? 11.976 2.467 19.503 1.00 91.00 248 GLY A C 1
ATOM 1918 O O . GLY A 1 248 ? 12.287 3.052 20.541 1.00 91.00 248 GLY A O 1
ATOM 1919 N N . SER A 1 249 ? 11.218 3.059 18.572 1.00 92.75 249 SER A N 1
ATOM 1920 C CA . SER A 1 249 ? 10.613 4.380 18.774 1.00 92.75 249 SER A CA 1
ATOM 1921 C C . SER A 1 249 ? 9.395 4.288 19.689 1.00 92.75 249 SER A C 1
ATOM 1923 O O . SER A 1 249 ? 8.514 3.452 19.496 1.00 92.75 249 SER A O 1
ATOM 1925 N N . THR A 1 250 ? 9.311 5.197 20.659 1.00 87.50 250 THR A N 1
ATOM 1926 C CA . THR A 1 250 ? 8.130 5.374 21.519 1.00 87.50 250 THR A CA 1
ATOM 1927 C C . THR A 1 250 ? 7.213 6.498 21.042 1.00 87.50 250 THR A C 1
ATOM 1929 O O . THR A 1 250 ? 6.088 6.616 21.523 1.00 87.50 250 THR A O 1
ATOM 1932 N N . SER A 1 251 ? 7.675 7.333 20.108 1.00 90.69 251 SER A N 1
ATOM 1933 C CA . SER A 1 251 ? 6.890 8.415 19.521 1.00 90.69 251 SER A CA 1
ATOM 1934 C C . SER A 1 251 ? 6.277 7.994 18.188 1.00 90.69 251 SER A C 1
ATOM 1936 O O . SER A 1 251 ? 6.889 7.249 17.415 1.00 90.69 251 SER A O 1
ATOM 1938 N N . LEU A 1 252 ? 5.073 8.510 17.917 1.00 87.88 252 LEU A N 1
ATOM 1939 C CA . LEU A 1 252 ? 4.424 8.393 16.614 1.00 87.88 252 LEU A CA 1
ATOM 1940 C C . LEU A 1 252 ? 5.309 9.051 15.550 1.00 87.88 252 LEU A C 1
ATOM 1942 O O . LEU A 1 252 ? 5.666 10.222 15.677 1.00 87.88 252 LEU A O 1
ATOM 1946 N N . GLN A 1 253 ? 5.624 8.296 14.502 1.00 96.25 253 GLN A N 1
ATOM 1947 C CA . GLN A 1 253 ? 6.289 8.800 13.306 1.00 96.25 253 GLN A CA 1
ATOM 1948 C C . GLN A 1 253 ? 5.298 8.800 12.143 1.00 96.25 253 GLN A C 1
ATOM 1950 O O . GLN A 1 253 ? 4.358 8.001 12.108 1.00 96.25 253 GLN A O 1
ATOM 1955 N N . ALA A 1 254 ? 5.508 9.703 11.191 1.00 96.25 254 ALA A N 1
ATOM 1956 C CA . ALA A 1 254 ? 4.703 9.783 9.984 1.00 96.25 254 ALA A CA 1
ATOM 1957 C C . ALA A 1 254 ? 5.532 10.279 8.795 1.00 96.25 254 ALA A C 1
ATOM 1959 O O . ALA A 1 254 ? 6.531 10.982 8.963 1.00 96.25 254 ALA A O 1
ATOM 1960 N N . ILE A 1 255 ? 5.084 9.933 7.592 1.00 96.62 255 ILE A N 1
ATOM 1961 C CA . ILE A 1 255 ? 5.494 10.554 6.326 1.00 96.62 255 ILE A CA 1
ATOM 1962 C C . ILE A 1 255 ? 4.288 11.224 5.679 1.00 96.62 255 ILE A C 1
ATOM 1964 O O . ILE A 1 255 ? 3.178 10.738 5.849 1.00 96.62 255 ILE A O 1
ATOM 1968 N N . GLY A 1 256 ? 4.490 12.298 4.917 1.00 95.69 256 GLY A N 1
ATOM 1969 C CA . GLY A 1 256 ? 3.407 12.988 4.213 1.00 95.69 256 GLY A CA 1
ATOM 1970 C C . GLY A 1 256 ? 3.882 13.759 2.989 1.00 95.69 256 GLY A C 1
ATOM 1971 O O . GLY A 1 256 ? 5.078 14.034 2.842 1.00 95.69 256 GLY A O 1
ATOM 1972 N N . SER A 1 257 ? 2.947 14.081 2.094 1.00 90.06 257 SER A N 1
ATOM 1973 C CA . SER A 1 257 ? 3.212 14.835 0.859 1.00 90.06 257 SER A CA 1
ATOM 1974 C C . SER A 1 257 ? 3.415 16.335 1.084 1.00 90.06 257 SER A C 1
ATOM 1976 O O . SER A 1 257 ? 3.970 17.006 0.213 1.00 90.06 257 SER A O 1
ATOM 1978 N N . GLY A 1 258 ? 3.001 16.870 2.233 1.00 85.12 258 GLY A N 1
ATOM 1979 C CA . GLY A 1 258 ? 3.023 18.304 2.522 1.00 85.12 258 GLY A CA 1
ATOM 1980 C C . GLY A 1 258 ? 3.150 18.619 4.010 1.00 85.12 258 GLY A C 1
ATOM 1981 O O . GLY A 1 258 ? 3.674 17.815 4.779 1.00 85.12 258 GLY A O 1
ATOM 1982 N N . ASP A 1 259 ? 2.679 19.808 4.382 1.00 84.25 259 ASP A N 1
ATOM 1983 C CA . ASP A 1 259 ? 2.743 20.325 5.755 1.00 84.25 259 ASP A CA 1
ATOM 1984 C C . ASP A 1 259 ? 1.509 19.944 6.596 1.00 84.25 259 ASP A C 1
ATOM 1986 O O . ASP A 1 259 ? 1.472 20.208 7.799 1.00 84.25 259 ASP A O 1
ATOM 1990 N N . THR A 1 260 ? 0.501 19.319 5.977 1.00 88.00 260 THR A N 1
ATOM 1991 C CA . THR A 1 260 ? -0.718 18.829 6.636 1.00 88.00 260 THR A CA 1
ATOM 1992 C C . THR A 1 260 ? -0.644 17.328 6.907 1.00 88.00 260 THR A C 1
ATOM 1994 O O . THR A 1 260 ? 0.115 16.591 6.275 1.00 88.00 260 THR A O 1
ATOM 1997 N N . MET A 1 261 ? -1.433 16.886 7.886 1.00 90.88 261 MET A N 1
ATOM 1998 C CA . MET A 1 261 ? -1.646 15.475 8.226 1.00 90.88 261 MET A CA 1
ATOM 1999 C C . MET A 1 261 ? -3.131 15.261 8.538 1.00 90.88 261 MET A C 1
ATOM 2001 O O . MET A 1 261 ? -3.503 14.753 9.601 1.00 90.88 261 MET A O 1
ATOM 2005 N N . ASP A 1 262 ? -3.983 15.739 7.636 1.00 94.19 262 ASP A N 1
ATOM 2006 C CA . ASP A 1 262 ? -5.432 15.769 7.823 1.00 94.19 262 ASP A CA 1
ATOM 2007 C C . ASP A 1 262 ? -6.046 14.381 7.626 1.00 94.19 262 ASP A C 1
ATOM 2009 O O . ASP A 1 262 ? -7.082 14.066 8.220 1.00 94.19 262 ASP A O 1
ATOM 2013 N N . ALA A 1 263 ? -5.399 13.540 6.814 1.00 96.50 263 ALA A N 1
ATOM 2014 C CA . ALA A 1 263 ? -5.832 12.194 6.475 1.00 96.50 263 ALA A CA 1
ATOM 2015 C C . ALA A 1 263 ? -4.672 11.204 6.618 1.00 96.50 263 ALA A C 1
ATOM 2017 O O . ALA A 1 263 ? -4.089 10.726 5.646 1.00 96.50 263 ALA A O 1
ATOM 2018 N N . LEU A 1 264 ? -4.375 10.859 7.868 1.00 97.50 264 LEU A N 1
ATOM 2019 C CA . LEU A 1 264 ? -3.251 10.004 8.215 1.00 97.50 264 LEU A CA 1
ATOM 2020 C C . LEU A 1 264 ? -3.593 8.524 8.000 1.00 97.50 264 LEU A C 1
ATOM 2022 O O . LEU A 1 264 ? -4.328 7.925 8.787 1.00 97.50 264 LEU A O 1
ATOM 2026 N N . GLY A 1 265 ? -3.060 7.930 6.935 1.00 97.75 265 GLY A N 1
ATOM 2027 C CA . GLY A 1 265 ? -3.152 6.500 6.647 1.00 97.75 265 GLY A CA 1
ATOM 2028 C C . GLY A 1 265 ? -2.497 5.643 7.732 1.00 97.75 265 GLY A C 1
ATOM 2029 O O . GLY A 1 265 ? -1.533 6.059 8.377 1.00 97.75 265 GLY A O 1
ATOM 2030 N N . MET A 1 266 ? -3.019 4.439 7.936 1.00 97.12 266 MET A N 1
ATOM 2031 C CA . MET A 1 266 ? -2.506 3.474 8.914 1.00 97.12 266 MET A CA 1
ATOM 2032 C C . MET A 1 266 ? -2.360 2.092 8.286 1.00 97.12 266 MET A C 1
ATOM 2034 O O . MET A 1 266 ? -3.046 1.790 7.316 1.00 97.12 266 MET A O 1
ATOM 2038 N N . CYS A 1 267 ? -1.481 1.256 8.834 1.00 98.00 267 CYS A N 1
ATOM 2039 C CA . CYS A 1 267 ? -1.086 -0.013 8.220 1.00 98.00 267 CYS A CA 1
ATOM 2040 C C . CYS A 1 267 ? -1.976 -1.198 8.614 1.00 98.00 267 CYS A C 1
ATOM 2042 O O . CYS A 1 267 ? -2.008 -2.202 7.900 1.00 98.00 267 CYS A O 1
ATOM 2044 N N . PHE A 1 268 ? -2.682 -1.108 9.743 1.00 98.38 268 PHE A N 1
ATOM 2045 C CA . PHE A 1 268 ? -3.555 -2.174 10.228 1.00 98.38 268 PHE A CA 1
ATOM 2046 C C . PHE A 1 268 ? -4.612 -1.668 11.219 1.00 98.38 268 PHE A C 1
ATOM 2048 O O . PHE A 1 268 ? -4.457 -0.610 11.837 1.00 98.38 268 PHE A O 1
ATOM 2055 N N . VAL A 1 269 ? -5.646 -2.486 11.422 1.00 98.31 269 VAL A N 1
ATOM 2056 C CA . VAL A 1 269 ? -6.593 -2.377 12.541 1.00 98.31 269 VAL A CA 1
ATOM 2057 C C . VAL A 1 269 ? -6.771 -3.760 13.173 1.00 98.31 269 VAL A C 1
ATOM 2059 O O . VAL A 1 269 ? -7.033 -4.726 12.458 1.00 98.31 269 VAL A O 1
ATOM 2062 N N . LEU A 1 270 ? -6.629 -3.871 14.497 1.00 98.31 270 LEU A N 1
ATOM 2063 C CA . LEU A 1 270 ? -6.914 -5.096 15.257 1.00 98.31 270 LEU A CA 1
ATOM 2064 C C . LEU A 1 270 ? -8.197 -4.924 16.069 1.00 98.31 270 LEU A C 1
ATOM 2066 O O . LEU A 1 270 ? -8.317 -3.965 16.824 1.00 98.31 270 LEU A O 1
ATOM 2070 N N . PHE A 1 271 ? -9.121 -5.873 15.969 1.00 98.00 271 PHE A N 1
ATOM 2071 C CA . PHE A 1 271 ? -10.309 -5.955 16.815 1.00 98.00 271 PHE A CA 1
ATOM 2072 C C . PHE A 1 271 ? -10.093 -7.025 17.887 1.00 98.00 271 PHE A C 1
ATOM 2074 O O . PHE A 1 271 ? -9.955 -8.205 17.565 1.00 98.00 271 PHE A O 1
ATOM 2081 N N . CYS A 1 272 ? -10.051 -6.609 19.152 1.00 97.81 272 CYS A N 1
ATOM 2082 C CA . CYS A 1 272 ? -9.779 -7.456 20.312 1.00 97.81 272 CYS A CA 1
ATOM 2083 C C . CYS A 1 272 ? -11.061 -7.626 21.147 1.00 97.81 272 CYS A C 1
ATOM 2085 O O . CYS A 1 272 ? -11.417 -6.695 21.873 1.00 97.81 272 CYS A O 1
ATOM 2087 N N . PRO A 1 273 ? -11.762 -8.772 21.055 1.00 97.75 273 PRO A N 1
ATOM 2088 C CA . PRO A 1 273 ? -12.993 -9.021 21.810 1.00 97.75 273 PRO A CA 1
ATOM 2089 C C . PRO A 1 273 ? -12.720 -9.366 23.283 1.00 97.75 273 PRO A C 1
ATOM 2091 O O . PRO A 1 273 ? -11.565 -9.414 23.709 1.00 97.75 273 PRO A O 1
ATOM 2094 N N . GLN A 1 274 ? -13.779 -9.643 24.055 1.00 97.25 274 GLN A N 1
ATOM 2095 C CA . GLN A 1 274 ? -13.713 -10.093 25.454 1.00 97.25 274 GLN A CA 1
ATOM 2096 C C . GLN A 1 274 ? -13.019 -9.118 26.415 1.00 97.25 274 GLN A C 1
ATOM 2098 O O . GLN A 1 274 ? -12.332 -9.525 27.351 1.00 97.25 274 GLN A O 1
ATOM 2103 N N . GLN A 1 275 ? -13.177 -7.819 26.174 1.00 97.31 275 GLN A N 1
ATOM 2104 C CA . GLN A 1 275 ? -12.644 -6.767 27.035 1.00 97.31 275 GLN A CA 1
ATOM 2105 C C . GLN A 1 275 ? -13.736 -6.234 27.967 1.00 97.31 275 GLN A C 1
ATOM 2107 O O . GLN A 1 275 ? -14.911 -6.191 27.603 1.00 97.31 275 GLN A O 1
ATOM 2112 N N . ASP A 1 276 ? -13.342 -5.788 29.161 1.00 96.19 276 ASP A N 1
ATOM 2113 C CA . ASP A 1 276 ? -14.275 -5.245 30.162 1.00 96.19 276 ASP A CA 1
ATOM 2114 C C . ASP A 1 276 ? -14.853 -3.879 29.759 1.00 96.19 276 ASP A C 1
ATOM 2116 O O . ASP A 1 276 ? -15.918 -3.475 30.225 1.00 96.19 276 ASP A O 1
ATOM 2120 N N . HIS A 1 277 ? -14.130 -3.144 28.914 1.00 94.31 277 HIS A N 1
ATOM 2121 C CA . HIS A 1 277 ? -14.514 -1.835 28.407 1.00 94.31 277 HIS A CA 1
ATOM 2122 C C . HIS A 1 277 ? -14.026 -1.651 26.971 1.00 94.31 277 HIS A C 1
ATOM 2124 O O . HIS A 1 277 ? -13.209 -2.418 26.459 1.00 94.31 277 HIS A O 1
ATOM 2130 N N . VAL A 1 278 ? -14.576 -0.632 26.321 1.00 94.81 278 VAL A N 1
ATOM 2131 C CA . VAL A 1 278 ? -14.250 -0.269 24.947 1.00 94.81 278 VAL A CA 1
ATOM 2132 C C . VAL A 1 278 ? -13.075 0.691 24.977 1.00 94.81 278 VAL A C 1
ATOM 2134 O O . VAL A 1 278 ? -13.074 1.617 25.775 1.00 94.81 278 VAL A O 1
ATOM 2137 N N . GLU A 1 279 ? -12.083 0.489 24.121 1.00 95.38 279 GLU A N 1
ATOM 2138 C CA . GLU A 1 279 ? -10.970 1.428 23.989 1.00 95.38 279 GLU A CA 1
ATOM 2139 C C . GLU A 1 279 ? -10.422 1.378 22.562 1.00 95.38 279 GLU A C 1
ATOM 2141 O O . GLU A 1 279 ? -10.172 0.304 22.016 1.00 95.38 279 GLU A O 1
ATOM 2146 N N . LEU A 1 280 ? -10.185 2.543 21.958 1.00 96.38 280 LEU A N 1
ATOM 2147 C CA . LEU A 1 280 ? -9.369 2.655 20.752 1.00 96.38 280 LEU A CA 1
ATOM 2148 C C . LEU A 1 280 ? -7.991 3.184 21.119 1.00 96.38 280 LEU A C 1
ATOM 2150 O O . LEU A 1 280 ? -7.845 4.343 21.509 1.00 96.38 280 LEU A O 1
ATOM 2154 N N . ARG A 1 281 ? -6.970 2.352 20.923 1.00 95.56 281 ARG A N 1
ATOM 2155 C CA . ARG A 1 281 ? -5.583 2.698 21.224 1.00 95.56 281 ARG A CA 1
ATOM 2156 C C . ARG A 1 281 ? -4.735 2.659 19.965 1.00 95.56 281 ARG A C 1
ATOM 2158 O O . ARG A 1 281 ? -4.719 1.658 19.253 1.00 95.56 281 ARG A O 1
ATOM 2165 N N . GLN A 1 282 ? -3.981 3.727 19.724 1.00 95.81 282 GLN A N 1
ATOM 2166 C CA . GLN A 1 282 ? -2.944 3.708 18.699 1.00 95.81 282 GLN A CA 1
ATOM 2167 C C . GLN A 1 282 ? -1.798 2.800 19.164 1.00 95.81 282 GLN A C 1
ATOM 2169 O O . GLN A 1 282 ? -1.266 2.977 20.263 1.00 95.81 282 GLN A O 1
ATOM 2174 N N . VAL A 1 283 ? -1.412 1.841 18.328 1.00 96.25 283 VAL A N 1
ATOM 2175 C CA . VAL A 1 283 ? -0.291 0.929 18.580 1.00 96.25 283 VAL A CA 1
ATOM 2176 C C . VAL A 1 283 ? 0.531 0.858 17.305 1.00 96.25 283 VAL A C 1
ATOM 2178 O O . VAL A 1 283 ? -0.002 0.531 16.250 1.00 96.25 283 VAL A O 1
ATOM 2181 N N . GLU A 1 284 ? 1.828 1.157 17.403 1.00 96.81 284 GLU A N 1
ATOM 2182 C CA . GLU A 1 284 ? 2.725 1.202 16.241 1.00 96.81 284 GLU A CA 1
ATOM 2183 C C . GLU A 1 284 ? 2.189 2.180 15.173 1.00 96.81 284 GLU A C 1
ATOM 2185 O O . GLU A 1 284 ? 1.971 3.356 15.473 1.00 96.81 284 GLU A O 1
ATOM 2190 N N . ASP A 1 285 ? 1.969 1.706 13.948 1.00 97.62 285 ASP A N 1
ATOM 2191 C CA . ASP A 1 285 ? 1.391 2.433 12.812 1.00 97.62 285 ASP A CA 1
ATOM 2192 C C . ASP A 1 285 ? -0.047 1.991 12.489 1.00 97.62 285 ASP A C 1
ATOM 2194 O O . ASP A 1 285 ? -0.504 2.104 11.349 1.00 97.62 285 ASP A O 1
ATOM 2198 N N . GLY A 1 286 ? -0.762 1.488 13.496 1.00 97.62 286 GLY A N 1
ATOM 2199 C CA . GLY A 1 286 ? -2.151 1.060 13.404 1.00 97.62 286 GLY A CA 1
ATOM 2200 C C . GLY A 1 286 ? -2.953 1.366 14.665 1.00 97.62 286 GLY A C 1
ATOM 2201 O O . GLY A 1 286 ? -2.527 2.107 15.558 1.00 97.62 286 GLY A O 1
ATOM 2202 N N . TYR A 1 287 ? -4.146 0.782 14.730 1.00 97.56 287 TYR A N 1
ATOM 2203 C CA . TYR A 1 287 ? -5.039 0.888 15.882 1.00 97.56 287 TYR A CA 1
ATOM 2204 C C . TYR A 1 287 ? -5.455 -0.484 16.402 1.00 97.56 287 TYR A C 1
ATOM 2206 O O . TYR A 1 287 ? -5.698 -1.414 15.634 1.00 97.56 287 TYR A O 1
ATOM 2214 N N . VAL A 1 288 ? -5.585 -0.581 17.722 1.00 97.69 288 VAL A N 1
ATOM 2215 C CA . VAL A 1 288 ? -6.206 -1.708 18.417 1.00 97.69 288 VAL A CA 1
ATOM 2216 C C . VAL A 1 288 ? -7.523 -1.231 19.016 1.00 97.69 288 VAL A C 1
ATOM 2218 O O . VAL A 1 288 ? -7.565 -0.227 19.727 1.00 97.69 288 VAL A O 1
ATOM 2221 N N . VAL A 1 289 ? -8.591 -1.951 18.697 1.00 97.69 289 VAL A N 1
ATOM 2222 C CA . VAL A 1 289 ? -9.962 -1.711 19.136 1.00 97.69 289 VAL A CA 1
ATOM 2223 C C . VAL A 1 289 ? -10.304 -2.779 20.172 1.00 97.69 289 VAL A C 1
ATOM 2225 O O . VAL A 1 289 ? -10.604 -3.919 19.823 1.00 97.69 289 VAL A O 1
ATOM 2228 N N . PHE A 1 290 ? -10.222 -2.422 21.449 1.00 97.31 290 PHE A N 1
ATOM 2229 C CA . PHE A 1 290 ? -10.646 -3.251 22.573 1.00 97.31 290 PHE A CA 1
ATOM 2230 C C . PHE A 1 290 ? -12.168 -3.188 22.689 1.00 97.31 290 PHE A C 1
ATOM 2232 O O . PHE A 1 290 ? -12.749 -2.103 22.660 1.00 97.31 290 PHE A O 1
ATOM 2239 N N . LEU A 1 291 ? -12.820 -4.348 22.747 1.00 97.50 291 LEU A N 1
ATOM 2240 C CA . LEU A 1 291 ? -14.265 -4.468 22.588 1.00 97.50 291 LEU A CA 1
ATOM 2241 C C . LEU A 1 291 ? -14.872 -5.395 23.630 1.00 97.50 291 LEU A C 1
ATOM 2243 O O . LEU A 1 291 ? -14.372 -6.492 23.880 1.00 97.50 291 LEU A O 1
ATOM 2247 N N . THR A 1 292 ? -16.030 -4.989 24.141 1.00 97.75 292 THR A N 1
ATOM 2248 C CA . THR A 1 292 ? -16.954 -5.904 24.813 1.00 97.75 292 THR A CA 1
ATOM 2249 C C . THR A 1 292 ? -17.566 -6.873 23.796 1.00 97.75 292 THR A C 1
ATOM 2251 O O . THR A 1 292 ? -17.659 -6.567 22.601 1.00 97.75 292 THR A O 1
ATOM 2254 N N . ASP A 1 293 ? -18.054 -8.024 24.261 1.00 97.88 293 ASP A N 1
ATOM 2255 C CA . ASP A 1 293 ? -18.697 -9.026 23.394 1.00 97.88 293 ASP A CA 1
ATOM 2256 C C . ASP A 1 293 ? -19.927 -8.471 22.657 1.00 97.88 293 ASP A C 1
ATOM 2258 O O . ASP A 1 293 ? -20.198 -8.829 21.507 1.00 97.88 293 ASP A O 1
ATOM 2262 N N . GLU A 1 294 ? -20.652 -7.543 23.287 1.00 97.44 294 GLU A N 1
ATOM 2263 C CA . GLU A 1 294 ? -21.796 -6.866 22.676 1.00 97.44 294 GLU A CA 1
ATOM 2264 C C . GLU A 1 294 ? -21.374 -6.036 21.456 1.00 97.44 294 GLU A C 1
ATOM 2266 O O . GLU A 1 294 ? -21.940 -6.186 20.369 1.00 97.44 294 GLU A O 1
ATOM 2271 N N . LEU A 1 295 ? -20.360 -5.173 21.600 1.00 97.25 295 LEU A N 1
ATOM 2272 C CA . LEU A 1 295 ? -19.890 -4.366 20.474 1.00 97.25 295 LEU A CA 1
ATOM 2273 C C . LEU A 1 295 ? -19.199 -5.210 19.412 1.00 97.25 295 LEU A C 1
ATOM 2275 O O . LEU A 1 295 ? -19.340 -4.917 18.224 1.00 97.25 295 LEU A O 1
ATOM 2279 N N . TRP A 1 296 ? -18.496 -6.266 19.815 1.00 97.75 296 TRP A N 1
ATOM 2280 C CA . TRP A 1 296 ? -17.896 -7.176 18.856 1.00 97.75 296 TRP A CA 1
ATOM 2281 C C . TRP A 1 296 ? -18.949 -7.872 17.992 1.00 97.75 296 TRP A C 1
ATOM 2283 O O . TRP A 1 296 ? -18.828 -7.887 16.766 1.00 97.75 296 TRP A O 1
ATOM 2293 N N . THR A 1 297 ? -20.042 -8.340 18.602 1.00 97.75 297 THR A N 1
ATOM 2294 C CA . THR A 1 297 ? -21.197 -8.885 17.873 1.00 97.75 297 THR A CA 1
ATOM 2295 C C . THR A 1 297 ? -21.722 -7.878 16.850 1.00 97.75 297 THR A C 1
ATOM 2297 O O . THR A 1 297 ? -21.890 -8.219 15.679 1.00 97.75 297 THR A O 1
ATOM 2300 N N . ARG A 1 298 ? -21.890 -6.611 17.249 1.00 97.50 298 ARG A N 1
ATOM 2301 C CA . ARG A 1 298 ? -22.356 -5.540 16.353 1.00 97.50 298 ARG A CA 1
ATOM 2302 C C . ARG A 1 298 ? -21.396 -5.257 15.197 1.00 97.50 298 ARG A C 1
ATOM 2304 O O . ARG A 1 298 ? -21.857 -5.020 14.085 1.00 97.50 298 ARG A O 1
ATOM 2311 N N . ILE A 1 299 ? -20.082 -5.288 15.423 1.00 97.12 299 ILE A N 1
ATOM 2312 C CA . ILE A 1 299 ? -19.083 -5.125 14.353 1.00 97.12 299 ILE A CA 1
ATOM 2313 C C . ILE A 1 299 ? -19.161 -6.283 13.361 1.00 97.12 299 ILE A C 1
ATOM 2315 O O . ILE A 1 299 ? -19.196 -6.053 12.153 1.00 97.12 299 ILE A O 1
ATOM 2319 N N . ARG A 1 300 ? -19.231 -7.525 13.852 1.00 97.56 300 ARG A N 1
ATOM 2320 C CA . ARG A 1 300 ? -19.352 -8.707 12.986 1.00 97.56 300 ARG A CA 1
ATOM 2321 C C . ARG A 1 300 ? -20.632 -8.658 12.156 1.00 97.56 300 ARG A C 1
ATOM 2323 O O . ARG A 1 300 ? -20.593 -8.926 10.955 1.00 97.56 300 ARG A O 1
ATOM 2330 N N . GLU A 1 301 ? -21.751 -8.268 12.763 1.00 96.81 301 GLU A N 1
ATOM 2331 C CA . GLU A 1 301 ? -23.006 -8.036 12.045 1.00 96.81 301 GLU A CA 1
ATOM 2332 C C . GLU A 1 301 ? -22.867 -6.924 11.007 1.00 96.81 301 GLU A C 1
ATOM 2334 O O . GLU A 1 301 ? -23.330 -7.101 9.881 1.00 96.81 301 GLU A O 1
ATOM 2339 N N . ALA A 1 302 ? -22.193 -5.820 11.343 1.00 96.62 302 ALA A N 1
ATOM 2340 C CA . ALA A 1 302 ? -21.957 -4.727 10.411 1.00 96.62 302 ALA A CA 1
ATOM 2341 C C . ALA A 1 302 ? -21.155 -5.183 9.194 1.00 96.62 302 ALA A C 1
ATOM 2343 O O . ALA A 1 302 ? -21.576 -4.927 8.066 1.00 96.62 302 ALA A O 1
ATOM 2344 N N . PHE A 1 303 ? -20.071 -5.935 9.405 1.00 96.75 303 PHE A N 1
ATOM 2345 C CA . PHE A 1 303 ? -19.276 -6.502 8.319 1.00 96.75 303 PHE A CA 1
ATOM 2346 C C . PHE A 1 303 ? -20.055 -7.505 7.465 1.00 96.75 303 PHE A C 1
ATOM 2348 O O . PHE A 1 303 ? -19.916 -7.517 6.245 1.00 96.75 303 PHE A O 1
ATOM 2355 N N . THR A 1 304 ? -20.926 -8.298 8.086 1.00 95.56 304 THR A N 1
ATOM 2356 C CA . THR A 1 304 ? -21.719 -9.316 7.385 1.00 95.56 304 THR A CA 1
ATOM 2357 C C . THR A 1 304 ? -22.876 -8.706 6.591 1.00 95.56 304 THR A C 1
ATOM 2359 O O . THR A 1 304 ? -23.177 -9.143 5.480 1.00 95.56 304 THR A O 1
ATOM 2362 N N . ARG A 1 305 ? -23.539 -7.687 7.152 1.00 95.06 305 ARG A N 1
ATOM 2363 C CA . ARG A 1 305 ? -24.772 -7.086 6.615 1.00 95.06 305 ARG A CA 1
ATOM 2364 C C . ARG A 1 305 ? -24.556 -5.778 5.863 1.00 95.06 305 ARG A C 1
ATOM 2366 O O . ARG A 1 305 ? -25.530 -5.216 5.371 1.00 95.06 305 ARG A O 1
ATOM 2373 N N . ARG A 1 306 ? -23.314 -5.298 5.765 1.00 94.75 306 ARG A N 1
ATOM 2374 C CA . ARG A 1 306 ? -22.963 -4.020 5.122 1.00 94.75 306 ARG A CA 1
ATOM 2375 C C . ARG A 1 306 ? -23.654 -2.823 5.775 1.00 94.75 306 ARG A C 1
ATOM 2377 O O . ARG A 1 306 ? -24.042 -1.870 5.104 1.00 94.75 306 ARG A O 1
ATOM 2384 N N . THR A 1 307 ? -23.870 -2.883 7.088 1.00 94.00 307 THR A N 1
ATOM 2385 C CA . THR A 1 307 ? -24.508 -1.772 7.798 1.00 94.00 307 THR A CA 1
ATOM 2386 C C . THR A 1 307 ? -23.448 -0.773 8.248 1.00 94.00 307 THR A C 1
ATOM 2388 O O . THR A 1 307 ? -22.387 -1.194 8.721 1.00 94.00 307 THR A O 1
ATOM 2391 N N . PRO A 1 308 ? -23.703 0.541 8.141 1.00 90.25 308 PRO A N 1
ATOM 2392 C CA . PRO A 1 308 ? -22.829 1.543 8.734 1.00 90.25 308 PRO A CA 1
ATOM 2393 C C . PRO A 1 308 ? -22.632 1.281 10.228 1.00 90.25 308 PRO A C 1
ATOM 2395 O O . PRO A 1 308 ? -23.562 0.873 10.928 1.00 90.25 308 PRO A O 1
ATOM 2398 N N . LEU A 1 309 ? -21.422 1.536 10.716 1.00 95.94 309 LEU A N 1
ATOM 2399 C CA . LEU A 1 309 ? -21.088 1.415 12.129 1.00 95.94 309 LEU A CA 1
ATOM 2400 C C . LEU A 1 309 ? -20.359 2.674 12.585 1.00 95.94 309 LEU A C 1
ATOM 2402 O O . LEU A 1 309 ? -19.442 3.147 11.917 1.00 95.94 309 LEU A O 1
ATOM 2406 N N . PHE A 1 310 ? -20.744 3.167 13.756 1.00 96.75 310 PHE A N 1
ATOM 2407 C CA . PHE A 1 310 ? -20.033 4.219 14.463 1.00 96.75 310 PHE A CA 1
ATOM 2408 C C . PHE A 1 310 ? -19.843 3.808 15.921 1.00 96.75 310 PHE A C 1
ATOM 2410 O O . PHE A 1 310 ? -20.814 3.470 16.605 1.00 96.75 310 PHE A O 1
ATOM 2417 N N . LEU A 1 311 ? -18.594 3.828 16.380 1.00 95.19 311 LEU A N 1
ATOM 2418 C CA . LEU A 1 311 ? -18.227 3.704 17.782 1.00 95.19 311 LEU A CA 1
ATOM 2419 C C . LEU A 1 311 ? -17.770 5.086 18.257 1.00 95.19 311 LEU A C 1
ATOM 2421 O O . LEU A 1 311 ? -16.752 5.586 17.764 1.00 95.19 311 LEU A O 1
ATOM 2425 N N . PRO A 1 312 ? -18.518 5.733 19.164 1.00 93.00 312 PRO A N 1
ATOM 2426 C CA . PRO A 1 312 ? -18.135 7.039 19.670 1.00 93.00 312 PRO A CA 1
ATOM 2427 C C . PRO A 1 312 ? -16.825 6.947 20.454 1.00 93.00 312 PRO A C 1
ATOM 2429 O O . PRO A 1 312 ? -16.496 5.908 21.022 1.00 93.00 312 PRO A O 1
ATOM 2432 N N . ALA A 1 313 ? -16.096 8.058 20.492 1.00 86.75 313 ALA A N 1
ATOM 2433 C CA . ALA A 1 313 ? -14.953 8.195 21.377 1.00 86.75 313 ALA A CA 1
ATOM 2434 C C . ALA A 1 313 ? -15.421 8.208 22.838 1.00 86.75 313 ALA A C 1
ATOM 2436 O O . ALA A 1 313 ? -16.414 8.863 23.170 1.00 86.75 313 ALA A O 1
ATOM 2437 N N . ASP A 1 314 ? -14.648 7.579 23.719 1.00 84.06 314 ASP A N 1
ATOM 2438 C CA . ASP A 1 314 ? -14.687 7.925 25.138 1.00 84.06 314 ASP A CA 1
ATOM 2439 C C . ASP A 1 314 ? -14.254 9.390 25.339 1.00 84.06 314 ASP A C 1
ATOM 2441 O O . ASP A 1 314 ? -13.634 9.979 24.446 1.00 84.06 314 ASP A O 1
ATOM 2445 N N . PRO A 1 315 ? -14.551 10.030 26.485 1.00 79.94 315 PRO A N 1
ATOM 2446 C CA . PRO A 1 315 ? -14.099 11.394 26.754 1.00 79.94 315 PRO A CA 1
ATOM 2447 C C . PRO A 1 315 ? -12.576 11.552 26.567 1.00 79.94 315 PRO A C 1
ATOM 2449 O O . PRO A 1 315 ? -11.788 11.025 27.347 1.00 79.94 315 PRO A O 1
ATOM 2452 N N . GLY A 1 316 ? -12.163 12.288 25.525 1.00 76.50 316 GLY A N 1
ATOM 2453 C CA . GLY A 1 316 ? -10.752 12.476 25.145 1.00 76.50 316 GLY A CA 1
ATOM 2454 C C . GLY A 1 316 ? -10.140 11.352 24.293 1.00 76.50 316 GLY A C 1
ATOM 2455 O O . GLY A 1 316 ? -8.938 11.373 24.036 1.00 76.50 316 GLY A O 1
ATOM 2456 N N . GLY A 1 317 ? -10.948 10.380 23.867 1.00 91.25 317 GLY A N 1
ATOM 2457 C CA . GLY A 1 317 ? -10.545 9.227 23.068 1.00 91.25 317 GLY A CA 1
ATOM 2458 C C . GLY A 1 317 ? -10.638 9.441 21.555 1.00 91.25 317 GLY A C 1
ATOM 2459 O O . GLY A 1 317 ? -10.841 10.546 21.054 1.00 91.25 317 GLY A O 1
ATOM 2460 N N . THR A 1 318 ? -10.486 8.339 20.822 1.00 95.00 318 THR A N 1
ATOM 2461 C CA . THR A 1 318 ? -10.610 8.270 19.359 1.00 95.00 318 THR A CA 1
ATOM 2462 C C . THR A 1 318 ? -11.891 7.520 18.990 1.00 95.00 318 THR A C 1
ATOM 2464 O O . THR A 1 318 ? -12.158 6.470 19.572 1.00 95.00 318 THR A O 1
ATOM 2467 N N . SER A 1 319 ? -12.680 8.029 18.042 1.00 96.62 319 SER A N 1
ATOM 2468 C CA . SER A 1 319 ? -13.863 7.324 17.522 1.00 96.62 319 SER A CA 1
ATOM 2469 C C . SER A 1 319 ? -13.504 6.389 16.363 1.00 96.62 319 SER A C 1
ATOM 2471 O O . SER A 1 319 ? -12.463 6.547 15.725 1.00 96.62 319 SER A O 1
ATOM 2473 N N . LEU A 1 320 ? -14.377 5.422 16.069 1.00 97.56 320 LEU A N 1
ATOM 2474 C CA . LEU A 1 320 ? -14.288 4.559 14.887 1.00 97.56 320 LEU A CA 1
ATOM 2475 C C . LEU A 1 320 ? -15.534 4.718 14.024 1.00 97.56 320 LEU A C 1
ATOM 2477 O O . LEU A 1 320 ? -16.654 4.615 14.524 1.00 97.56 320 LEU A O 1
ATOM 2481 N N . ARG A 1 321 ? -15.349 4.844 12.715 1.00 97.25 321 ARG A N 1
ATOM 2482 C CA . ARG A 1 321 ? -16.422 4.776 11.725 1.00 97.25 321 ARG A CA 1
ATOM 2483 C C . ARG A 1 321 ? -16.097 3.738 10.660 1.00 97.25 321 ARG A C 1
ATOM 2485 O O . ARG A 1 321 ? -14.968 3.678 10.183 1.00 97.25 321 ARG A O 1
ATOM 2492 N N . VAL A 1 322 ? -17.094 2.943 10.280 1.00 97.62 322 VAL A N 1
ATOM 2493 C CA . VAL A 1 322 ? -17.023 2.029 9.133 1.00 97.62 322 VAL A CA 1
ATOM 2494 C C . VAL A 1 322 ? -17.868 2.600 8.003 1.00 97.62 322 VAL A C 1
ATOM 2496 O O . VAL A 1 322 ? -19.077 2.790 8.155 1.00 97.62 322 VAL A O 1
ATOM 2499 N N . GLU A 1 323 ? -17.217 2.859 6.876 1.00 96.19 323 GLU A N 1
ATOM 2500 C CA . GLU A 1 323 ? -17.810 3.374 5.649 1.00 96.19 323 GLU A CA 1
ATOM 2501 C C . GLU A 1 323 ? -17.771 2.304 4.558 1.00 96.19 323 GLU A C 1
ATOM 2503 O O . GLU A 1 323 ? -16.725 1.735 4.237 1.00 96.19 323 GLU A O 1
ATOM 2508 N N . TRP A 1 324 ? -18.931 2.060 3.960 1.00 96.25 324 TRP A N 1
ATOM 2509 C CA . TRP A 1 324 ? -19.076 1.207 2.790 1.00 96.25 324 TRP A CA 1
ATOM 2510 C C . TRP A 1 324 ? -19.038 2.110 1.569 1.00 96.25 324 TRP A C 1
ATOM 2512 O O . TRP A 1 324 ? -19.939 2.928 1.387 1.00 96.25 324 TRP A O 1
ATOM 2522 N N . LEU A 1 325 ? -17.975 2.009 0.776 1.00 94.25 325 LEU A N 1
ATOM 2523 C CA . LEU A 1 325 ? -17.881 2.789 -0.447 1.00 94.25 325 LEU A CA 1
ATOM 2524 C C . LEU A 1 325 ? -18.865 2.223 -1.464 1.00 94.25 325 LEU A C 1
ATOM 2526 O O . LEU A 1 325 ? -19.008 1.006 -1.601 1.00 94.25 325 LEU A O 1
ATOM 2530 N N . GLU A 1 326 ? -19.545 3.115 -2.174 1.00 89.31 326 GLU A N 1
ATOM 2531 C CA . GLU A 1 326 ? -20.348 2.715 -3.318 1.00 89.31 326 GLU A CA 1
ATOM 2532 C C . GLU A 1 326 ? -19.427 2.218 -4.431 1.00 89.31 326 GLU A C 1
ATOM 2534 O O . GLU A 1 326 ? -18.235 2.543 -4.483 1.00 89.31 326 GLU A O 1
ATOM 2539 N N . GLU A 1 327 ? -19.982 1.406 -5.326 1.00 77.25 327 GLU A N 1
ATOM 2540 C CA . GLU A 1 327 ? -19.319 1.116 -6.586 1.00 77.25 327 GLU A CA 1
ATOM 2541 C C . GLU A 1 327 ? -19.242 2.438 -7.334 1.00 77.25 327 GLU A C 1
ATOM 2543 O O . GLU A 1 327 ? -20.193 2.879 -7.978 1.00 77.25 327 GLU A O 1
ATOM 2548 N N . SER A 1 328 ? -18.102 3.117 -7.178 1.00 58.94 328 SER A N 1
ATOM 2549 C CA . SER A 1 328 ? -17.678 4.085 -8.166 1.00 58.94 328 SER A CA 1
ATOM 2550 C C . SER A 1 328 ? -17.822 3.342 -9.479 1.00 58.94 328 SER A C 1
ATOM 2552 O O . SER A 1 328 ? -17.232 2.270 -9.640 1.00 58.94 328 SER A O 1
ATOM 2554 N N . LEU A 1 329 ? -18.666 3.863 -10.370 1.00 44.62 329 LEU A N 1
ATOM 2555 C CA . LEU A 1 329 ? -18.625 3.518 -11.780 1.00 44.62 329 LEU A CA 1
ATOM 2556 C C . LEU A 1 329 ? -17.245 3.968 -12.245 1.00 44.62 329 LEU A C 1
ATOM 2558 O O . LEU A 1 329 ? -17.094 5.045 -12.819 1.00 44.62 329 LEU A O 1
ATOM 2562 N N . ALA A 1 330 ? -16.224 3.195 -11.880 1.00 43.16 330 ALA A N 1
ATOM 2563 C CA . ALA A 1 330 ? -14.876 3.401 -12.311 1.00 43.16 330 ALA A CA 1
ATOM 2564 C C . ALA A 1 330 ? -15.010 3.438 -13.820 1.00 43.16 330 ALA A C 1
ATOM 2566 O O . ALA A 1 330 ? -15.514 2.502 -14.448 1.00 43.16 330 ALA A O 1
ATOM 2567 N N . THR A 1 331 ? -14.621 4.558 -14.403 1.00 40.38 331 THR A N 1
ATOM 2568 C CA . THR A 1 331 ? -14.374 4.674 -15.830 1.00 40.38 331 THR A CA 1
ATOM 2569 C C . THR A 1 331 ? -13.140 3.829 -16.174 1.00 40.38 331 THR A C 1
ATOM 2571 O O . THR A 1 331 ? -12.178 4.327 -16.734 1.00 40.38 331 THR A O 1
ATOM 2574 N N . ASP A 1 332 ? -13.164 2.545 -15.807 1.00 37.78 332 ASP A N 1
ATOM 2575 C CA . ASP A 1 332 ? -12.369 1.466 -16.385 1.00 37.78 332 ASP A CA 1
ATOM 2576 C C . ASP A 1 332 ? -12.924 1.094 -17.771 1.00 37.78 332 ASP A C 1
ATOM 2578 O O . ASP A 1 332 ? -12.358 0.268 -18.485 1.00 37.78 332 ASP A O 1
ATOM 2582 N N . ALA A 1 333 ? -14.017 1.741 -18.199 1.00 35.44 333 ALA A N 1
ATOM 2583 C CA . ALA A 1 333 ? -14.354 1.827 -19.602 1.00 35.44 333 ALA A CA 1
ATOM 2584 C C . ALA A 1 333 ? -13.210 2.541 -20.330 1.00 35.44 333 ALA A C 1
ATOM 2586 O O . ALA A 1 333 ? -13.007 3.744 -20.188 1.00 35.44 333 ALA A O 1
ATOM 2587 N N . SER A 1 334 ? -12.522 1.777 -21.169 1.00 35.00 334 SER A N 1
ATOM 2588 C CA . SER A 1 334 ? -11.630 2.164 -22.263 1.00 35.00 334 SER A CA 1
ATOM 2589 C C . SER A 1 334 ? -12.285 3.088 -23.310 1.00 35.00 334 SER A C 1
ATOM 2591 O O . SER A 1 334 ? -12.027 2.970 -24.505 1.00 35.00 334 SER A O 1
ATOM 2593 N N . SER A 1 335 ? -13.190 3.969 -22.892 1.00 32.06 335 SER A N 1
ATOM 2594 C CA . SER A 1 335 ? -13.800 4.999 -23.719 1.00 32.06 335 SER A CA 1
ATOM 2595 C C . SER A 1 335 ? -12.922 6.237 -23.605 1.00 32.06 335 SER A C 1
ATOM 2597 O O . SER A 1 335 ? -13.058 7.027 -22.674 1.00 32.06 335 SER A O 1
ATOM 2599 N N . GLU A 1 336 ? -11.973 6.371 -24.528 1.00 29.86 336 GLU A N 1
ATOM 2600 C CA . GLU A 1 336 ? -11.265 7.628 -24.754 1.00 29.86 336 GLU A CA 1
ATOM 2601 C C . GLU A 1 336 ? -12.290 8.762 -24.905 1.00 29.86 336 GLU A C 1
ATOM 2603 O O . GLU A 1 336 ? -13.067 8.791 -25.858 1.00 29.86 336 GLU A O 1
ATOM 2608 N N . VAL A 1 337 ? -12.296 9.707 -23.964 1.00 33.00 337 VAL A N 1
ATOM 2609 C CA . VAL A 1 337 ? -12.865 11.036 -24.194 1.00 33.00 337 VAL A CA 1
ATOM 2610 C C . VAL A 1 337 ? -11.698 11.923 -24.599 1.00 33.00 337 VAL A C 1
ATOM 2612 O O . VAL A 1 337 ? -10.974 12.454 -23.758 1.00 33.00 337 VAL A O 1
ATOM 2615 N N . THR A 1 338 ? -11.463 12.031 -25.901 1.00 30.48 338 THR A N 1
ATOM 2616 C CA . THR A 1 338 ? -10.438 12.916 -26.452 1.00 30.48 338 THR A CA 1
ATOM 2617 C C . THR A 1 338 ? -11.000 14.337 -26.502 1.00 30.48 338 THR A C 1
ATOM 2619 O O . THR A 1 338 ? -11.853 14.659 -27.325 1.00 30.48 338 THR A O 1
ATOM 2622 N N . LEU A 1 339 ? -10.537 15.209 -25.607 1.00 31.97 339 LEU A N 1
ATOM 2623 C CA . LEU A 1 339 ? -10.772 16.651 -25.709 1.00 31.97 339 LEU A CA 1
ATOM 2624 C C . LEU A 1 339 ? -9.816 17.221 -26.761 1.00 31.97 339 LEU A C 1
ATOM 2626 O O . LEU A 1 339 ? -8.626 17.380 -26.495 1.00 31.97 339 LEU A O 1
ATOM 2630 N N . ASN A 1 340 ? -10.323 17.520 -27.956 1.00 31.91 340 ASN A N 1
ATOM 2631 C CA . ASN A 1 340 ? -9.543 18.206 -28.981 1.00 31.91 340 ASN A CA 1
ATOM 2632 C C . ASN A 1 340 ? -9.701 19.728 -28.818 1.00 31.91 340 ASN A C 1
ATOM 2634 O O . ASN A 1 340 ? -10.744 20.294 -29.139 1.00 31.91 340 ASN A O 1
ATOM 2638 N N . VAL A 1 341 ? -8.679 20.389 -28.266 1.00 34.62 341 VAL A N 1
ATOM 2639 C CA . VAL A 1 341 ? -8.708 21.828 -27.924 1.00 34.62 341 VAL A CA 1
ATOM 2640 C C . VAL A 1 341 ? -8.134 22.704 -29.057 1.00 34.62 341 VAL A C 1
ATOM 2642 O O . VAL A 1 341 ? -8.153 23.932 -28.980 1.00 34.62 341 VAL A O 1
ATOM 2645 N N . ASP A 1 342 ? -7.694 22.107 -30.169 1.00 28.81 342 ASP A N 1
ATOM 2646 C CA . ASP A 1 342 ? -6.900 22.795 -31.200 1.00 28.81 342 ASP A CA 1
ATOM 2647 C C . ASP A 1 342 ? -7.684 23.792 -32.083 1.00 28.81 342 ASP A C 1
ATOM 2649 O O . ASP A 1 342 ? -7.109 24.443 -32.956 1.00 28.81 342 ASP A O 1
ATOM 2653 N N . HIS A 1 343 ? -8.991 23.980 -31.871 1.00 34.97 343 HIS A N 1
ATOM 2654 C CA . HIS A 1 343 ? -9.813 24.920 -32.654 1.00 34.97 343 HIS A CA 1
ATOM 2655 C C . HIS A 1 343 ? -10.148 26.248 -31.966 1.00 34.97 343 HIS A C 1
ATOM 2657 O O . HIS A 1 343 ? -10.776 27.113 -32.577 1.00 34.97 343 HIS A O 1
ATOM 2663 N N . ILE A 1 344 ? -9.673 26.480 -30.739 1.00 36.88 344 ILE A N 1
ATOM 2664 C CA . ILE A 1 344 ? -10.000 27.709 -29.994 1.00 36.88 344 ILE A CA 1
ATOM 2665 C C . ILE A 1 344 ? -9.236 28.945 -30.519 1.00 36.88 344 ILE A C 1
ATOM 2667 O O . ILE A 1 344 ? -9.663 30.076 -30.305 1.00 36.88 344 ILE A O 1
ATOM 2671 N N . ALA A 1 345 ? -8.140 28.772 -31.265 1.00 32.47 345 ALA A N 1
ATOM 2672 C CA . ALA A 1 345 ? -7.232 29.881 -31.575 1.00 32.47 345 ALA A CA 1
ATOM 2673 C C . ALA A 1 345 ? -7.548 30.702 -32.846 1.00 32.47 345 ALA A C 1
ATOM 2675 O O . ALA A 1 345 ? -6.830 31.664 -33.107 1.00 32.47 345 ALA A O 1
ATOM 2676 N N . GLN A 1 346 ? -8.555 30.352 -33.662 1.00 32.19 346 GLN A N 1
ATOM 2677 C CA . GLN A 1 346 ? -8.720 30.980 -34.994 1.00 32.19 346 GLN A CA 1
ATOM 2678 C C . GLN A 1 346 ? -10.147 31.421 -35.373 1.00 32.19 346 GLN A C 1
ATOM 2680 O O . GLN A 1 346 ? -10.363 31.840 -36.508 1.00 32.19 346 GLN A O 1
ATOM 2685 N N . SER A 1 347 ? -11.115 31.388 -34.451 1.00 31.94 347 SER A N 1
ATOM 2686 C CA . SER A 1 347 ? -12.489 31.852 -34.707 1.00 31.94 347 SER A CA 1
ATOM 2687 C C . SER A 1 347 ? -12.903 32.955 -33.720 1.00 31.94 347 SER A C 1
ATOM 2689 O O . SER A 1 347 ? -12.679 32.790 -32.521 1.00 31.94 347 SER A O 1
ATOM 2691 N N . PRO A 1 348 ? -13.554 34.051 -34.166 1.00 28.50 348 PRO A N 1
ATOM 2692 C CA . PRO A 1 348 ? -14.098 35.089 -33.279 1.00 28.50 348 PRO A CA 1
ATOM 2693 C C . PRO A 1 348 ? -15.300 34.605 -32.440 1.00 28.50 348 PRO A C 1
ATOM 2695 O O . PRO A 1 348 ? -15.761 35.304 -31.542 1.00 28.50 348 PRO A O 1
ATOM 2698 N N . THR A 1 349 ? -15.790 33.389 -32.693 1.00 33.25 349 THR A N 1
ATOM 2699 C CA . THR A 1 349 ? -16.719 32.643 -31.833 1.00 33.25 349 THR A CA 1
ATOM 2700 C C . THR A 1 349 ? -16.009 31.399 -31.306 1.00 33.25 349 THR A C 1
ATOM 2702 O O . THR A 1 349 ? -15.632 30.517 -32.082 1.00 33.25 349 THR A O 1
ATOM 2705 N N . ALA A 1 350 ? -15.816 31.315 -29.988 1.00 32.84 350 ALA A N 1
ATOM 2706 C CA . ALA A 1 350 ? -15.288 30.113 -29.357 1.00 32.84 350 ALA A CA 1
ATOM 2707 C C . ALA A 1 350 ? -16.420 29.084 -29.250 1.00 32.84 350 ALA A C 1
ATOM 2709 O O . ALA A 1 350 ? -17.245 29.117 -28.337 1.00 32.84 350 ALA A O 1
ATOM 2710 N N . HIS A 1 351 ? -16.477 28.173 -30.215 1.00 34.25 351 HIS A N 1
ATOM 2711 C CA . HIS A 1 351 ? -17.272 26.964 -30.087 1.00 34.25 351 HIS A CA 1
ATOM 2712 C C . HIS A 1 351 ? -16.413 25.902 -29.404 1.00 34.25 351 HIS A C 1
ATOM 2714 O O . HIS A 1 351 ? -15.472 25.384 -30.004 1.00 34.25 351 HIS A O 1
ATOM 2720 N N . VAL A 1 352 ? -16.727 25.572 -28.152 1.00 34.09 352 VAL A N 1
ATOM 2721 C CA . VAL A 1 352 ? -16.163 24.376 -27.521 1.00 34.09 352 VAL A CA 1
ATOM 2722 C C . VAL A 1 352 ? -17.025 23.201 -27.968 1.00 34.09 352 VAL A C 1
ATOM 2724 O O . VAL A 1 352 ? -18.149 23.024 -27.495 1.00 34.09 352 VAL A O 1
ATOM 2727 N N . PHE A 1 353 ? -16.525 22.436 -28.934 1.00 34.50 353 PHE A N 1
ATOM 2728 C CA . PHE A 1 353 ? -17.136 21.176 -29.336 1.00 34.50 353 PHE A CA 1
ATOM 2729 C C . PHE A 1 353 ? -16.573 20.064 -28.453 1.00 34.50 353 PHE A C 1
ATOM 2731 O O . PHE A 1 353 ? -15.389 19.746 -28.518 1.00 34.50 353 PHE A O 1
ATOM 2738 N N . LEU A 1 354 ? -17.425 19.468 -27.622 1.00 34.44 354 LEU A N 1
ATOM 2739 C CA . LEU A 1 354 ? -17.160 18.134 -27.095 1.00 34.44 354 LEU A CA 1
ATOM 2740 C C . LEU A 1 354 ? -17.479 17.152 -28.218 1.00 34.44 354 LEU A C 1
ATOM 2742 O O . LEU A 1 354 ? -18.644 17.033 -28.613 1.00 34.44 354 LEU A O 1
ATOM 2746 N N . ASP A 1 355 ? -16.451 16.514 -28.775 1.00 31.66 355 ASP A N 1
ATOM 2747 C CA . ASP A 1 355 ? -16.666 15.539 -29.837 1.00 31.66 355 ASP A CA 1
ATOM 2748 C C . ASP A 1 355 ? -17.422 14.323 -29.284 1.00 31.66 355 ASP A C 1
ATOM 2750 O O . ASP A 1 355 ? -17.292 13.936 -28.121 1.00 31.66 355 ASP A O 1
ATOM 2754 N N . SER A 1 356 ? -18.321 13.798 -30.109 1.00 33.84 356 SER A N 1
ATOM 2755 C CA . SER A 1 356 ? -19.421 12.925 -29.701 1.00 33.84 356 SER A CA 1
ATOM 2756 C C . SER A 1 356 ? -18.993 11.685 -28.910 1.00 33.84 356 SER A C 1
ATOM 2758 O O . SER A 1 356 ? -18.155 10.918 -29.377 1.00 33.84 356 SER A O 1
ATOM 2760 N N . VAL A 1 357 ? -19.694 11.380 -27.814 1.00 32.84 357 VAL A N 1
ATOM 2761 C CA . VAL A 1 357 ? -19.697 10.019 -27.255 1.00 32.84 357 VAL A CA 1
ATOM 2762 C C . VAL A 1 357 ? -20.754 9.203 -27.989 1.00 32.84 357 VAL A C 1
ATOM 2764 O O . VAL A 1 357 ? -21.951 9.477 -27.885 1.00 32.84 357 VAL A O 1
ATOM 2767 N N . THR A 1 358 ? -20.311 8.200 -28.747 1.00 32.53 358 THR A N 1
ATOM 2768 C CA . THR A 1 358 ? -21.205 7.216 -29.365 1.00 32.53 358 THR A CA 1
ATOM 2769 C C . THR A 1 358 ? -21.214 5.973 -28.484 1.00 32.53 358 THR A C 1
ATOM 2771 O O . THR A 1 358 ? -20.250 5.214 -28.483 1.00 32.53 358 THR A O 1
ATOM 2774 N N . LEU A 1 359 ? -22.292 5.747 -27.729 1.00 31.41 359 LEU A N 1
ATOM 2775 C CA . LEU A 1 359 ? -22.537 4.442 -27.112 1.00 31.41 359 LEU A CA 1
ATOM 2776 C C . LEU A 1 359 ? -22.895 3.467 -28.242 1.00 31.41 359 LEU A C 1
ATOM 2778 O O . LEU A 1 359 ? -24.025 3.479 -28.730 1.00 31.41 359 LEU A O 1
ATOM 2782 N N . GLN A 1 360 ? -21.923 2.694 -28.727 1.00 28.00 360 GLN A N 1
ATOM 2783 C CA . GLN A 1 360 ? -22.183 1.675 -29.742 1.00 28.00 360 GLN A CA 1
ATOM 2784 C C . GLN A 1 360 ? -22.755 0.407 -29.099 1.00 28.00 360 GLN A C 1
ATOM 2786 O O . GLN A 1 360 ? -22.144 -0.196 -28.225 1.00 28.00 360 GLN A O 1
ATOM 2791 N N . ASP A 1 361 ? -23.937 0.040 -29.592 1.00 32.38 361 ASP A N 1
ATOM 2792 C CA . ASP A 1 361 ? -24.543 -1.293 -29.602 1.00 32.38 361 ASP A CA 1
ATOM 2793 C C . ASP A 1 361 ? -24.598 -2.047 -28.259 1.00 32.38 361 ASP A C 1
ATOM 2795 O O . ASP A 1 361 ? -23.906 -3.036 -28.019 1.00 32.38 361 ASP A O 1
ATOM 2799 N N . LEU A 1 362 ? -25.515 -1.626 -27.385 1.00 33.31 362 LEU A N 1
ATOM 2800 C CA . LEU A 1 362 ? -26.034 -2.507 -26.341 1.00 33.31 362 LEU A CA 1
ATOM 2801 C C . LEU A 1 362 ? -27.200 -3.287 -26.952 1.00 33.31 362 LEU A C 1
ATOM 2803 O O . LEU A 1 362 ? -28.337 -2.823 -26.940 1.00 33.31 362 LEU A O 1
ATOM 2807 N N . GLY A 1 363 ? -26.928 -4.478 -27.490 1.00 27.61 363 GLY A N 1
ATOM 2808 C CA . GLY A 1 363 ? -27.917 -5.386 -28.099 1.00 27.61 363 GLY A CA 1
ATOM 2809 C C . GLY A 1 363 ? -29.024 -5.901 -27.157 1.00 27.61 363 GLY A C 1
ATOM 2810 O O . GLY A 1 363 ? -29.667 -6.910 -27.443 1.00 27.61 363 GLY A O 1
ATOM 2811 N N . THR A 1 364 ? -29.256 -5.235 -26.025 1.00 31.56 364 THR A N 1
ATOM 2812 C CA . THR A 1 364 ? -30.285 -5.529 -25.025 1.00 31.56 364 THR A CA 1
ATOM 2813 C C . THR A 1 364 ? -30.866 -4.231 -24.457 1.00 31.56 364 THR A C 1
ATOM 2815 O O . THR A 1 364 ? -30.135 -3.250 -24.323 1.00 31.56 364 THR A O 1
ATOM 2818 N N . PRO A 1 365 ? -32.160 -4.206 -24.081 1.00 32.31 365 PRO A N 1
ATOM 2819 C CA . PRO A 1 365 ? -32.801 -3.007 -23.551 1.00 32.31 365 PRO A CA 1
ATOM 2820 C C . PRO A 1 365 ? -32.090 -2.487 -22.287 1.00 32.31 365 PRO A C 1
ATOM 2822 O O . PRO A 1 365 ? -31.631 -3.289 -21.468 1.00 32.31 365 PRO A O 1
ATOM 2825 N N . PRO A 1 366 ? -32.011 -1.156 -22.102 1.00 36.31 366 PRO A N 1
ATOM 2826 C CA . PRO A 1 366 ? -31.289 -0.555 -20.989 1.00 36.31 366 PRO A CA 1
ATOM 2827 C C . PRO A 1 366 ? -31.892 -0.979 -19.642 1.00 36.31 366 PRO A C 1
ATOM 2829 O O . PRO A 1 366 ? -33.070 -0.764 -19.366 1.00 36.31 366 PRO A O 1
ATOM 2832 N N . THR A 1 367 ? -31.072 -1.592 -18.790 1.00 40.41 367 THR A N 1
ATOM 2833 C CA . THR A 1 367 ? -31.380 -1.834 -17.369 1.00 40.41 367 THR A CA 1
ATOM 2834 C C . THR A 1 367 ? -31.309 -0.534 -16.553 1.00 40.41 367 THR A C 1
ATOM 2836 O O . THR A 1 367 ? -30.704 0.444 -16.989 1.00 40.41 367 THR A O 1
ATOM 2839 N N . ALA A 1 368 ? -31.854 -0.524 -15.329 1.00 34.06 368 ALA A N 1
ATOM 2840 C CA . ALA A 1 368 ? -31.781 0.624 -14.410 1.00 34.06 368 ALA A CA 1
ATOM 2841 C C . ALA A 1 368 ? -30.340 1.136 -14.160 1.00 34.06 368 ALA A C 1
ATOM 2843 O O . ALA A 1 368 ? -30.142 2.327 -13.929 1.00 34.06 368 ALA A O 1
ATOM 2844 N N . GLY A 1 369 ? -29.329 0.267 -14.289 1.00 34.41 369 GLY A N 1
ATOM 2845 C CA . GLY A 1 369 ? -27.912 0.645 -14.214 1.00 34.41 369 GLY A CA 1
ATOM 2846 C C . GLY A 1 369 ? -27.432 1.555 -15.356 1.00 34.41 369 GLY A C 1
ATOM 2847 O O . GLY A 1 369 ? -26.547 2.376 -15.144 1.00 34.41 369 GLY A O 1
ATOM 2848 N N . HIS A 1 370 ? -28.054 1.490 -16.539 1.00 38.28 370 HIS A N 1
ATOM 2849 C CA . HIS A 1 370 ? -27.697 2.335 -17.688 1.00 38.28 370 HIS A CA 1
ATOM 2850 C C . HIS A 1 370 ? -28.225 3.774 -17.564 1.00 38.28 370 HIS A C 1
ATOM 2852 O O . HIS A 1 370 ? -27.634 4.702 -18.102 1.00 38.28 370 HIS A O 1
ATOM 2858 N N . VAL A 1 371 ? -29.326 3.992 -16.837 1.00 36.09 371 VAL A N 1
ATOM 2859 C CA . VAL A 1 371 ? -29.838 5.350 -16.560 1.00 36.09 371 VAL A CA 1
ATOM 2860 C C . VAL A 1 371 ? -28.943 6.062 -15.538 1.00 36.09 371 VAL A C 1
ATOM 2862 O O . VAL A 1 371 ? -28.681 7.259 -15.655 1.00 36.09 371 VAL A O 1
ATOM 2865 N N . LEU A 1 372 ? -28.409 5.310 -14.571 1.00 36.38 372 LEU A N 1
ATOM 2866 C CA . LEU A 1 372 ? -27.466 5.811 -13.569 1.00 36.38 372 LEU A CA 1
ATOM 2867 C C . LEU A 1 372 ? -26.094 6.163 -14.173 1.00 36.38 372 LEU A C 1
ATOM 2869 O O . LEU A 1 372 ? -25.480 7.138 -13.739 1.00 36.38 372 LEU A O 1
ATOM 2873 N N . SER A 1 373 ? -25.636 5.446 -15.208 1.00 43.59 373 SER A N 1
ATOM 2874 C CA . SER A 1 373 ? -24.361 5.747 -15.879 1.00 43.59 373 SER A CA 1
ATOM 2875 C C . SER A 1 373 ? -24.395 7.059 -16.667 1.00 43.59 373 SER A C 1
ATOM 2877 O O . SER A 1 373 ? -23.434 7.825 -16.614 1.00 43.59 373 SER A O 1
ATOM 2879 N N . VAL A 1 374 ? -25.523 7.383 -17.309 1.00 42.44 374 VAL A N 1
ATOM 2880 C CA . VAL A 1 374 ? -25.731 8.687 -17.959 1.00 42.44 374 VAL A CA 1
ATOM 2881 C C . VAL A 1 374 ? -25.679 9.817 -16.928 1.00 42.44 374 VAL A C 1
ATOM 2883 O O . VAL A 1 374 ? -24.993 10.811 -17.142 1.00 42.44 374 VAL A O 1
ATOM 2886 N N . GLN A 1 375 ? -26.335 9.651 -15.774 1.00 45.28 375 GLN A N 1
ATOM 2887 C CA . GLN A 1 375 ? -26.331 10.661 -14.707 1.00 45.28 375 GLN A CA 1
ATOM 2888 C C . GLN A 1 375 ? -24.937 10.891 -14.107 1.00 45.28 375 GLN A C 1
ATOM 2890 O O . GLN A 1 375 ? -24.555 12.037 -13.852 1.00 45.28 375 GLN A O 1
ATOM 2895 N N . ALA A 1 376 ? -24.175 9.819 -13.882 1.00 44.81 376 ALA A N 1
ATOM 2896 C CA . ALA A 1 376 ? -22.802 9.903 -13.390 1.00 44.81 376 ALA A CA 1
ATOM 2897 C C . ALA A 1 376 ? -21.878 10.581 -14.415 1.00 44.81 376 ALA A C 1
ATOM 2899 O O . ALA A 1 376 ? -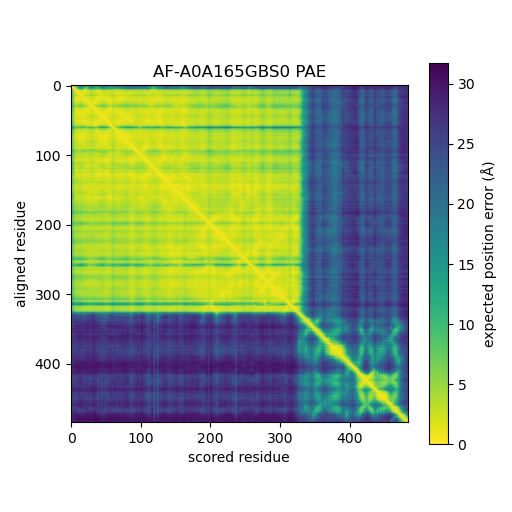21.096 11.460 -14.050 1.00 44.81 376 ALA A O 1
ATOM 2900 N N . TYR A 1 377 ? -22.034 10.251 -15.700 1.00 50.03 377 TYR A N 1
ATOM 2901 C CA . TYR A 1 377 ? -21.281 10.866 -16.790 1.00 50.03 377 TYR A CA 1
ATOM 2902 C C . TYR A 1 377 ? -21.572 12.366 -16.926 1.00 50.03 377 TYR A C 1
ATOM 2904 O O . TYR A 1 377 ? -20.643 13.170 -16.973 1.00 50.03 377 TYR A O 1
ATOM 2912 N N . THR A 1 378 ? -22.850 12.771 -16.916 1.00 47.31 378 THR A N 1
ATOM 2913 C CA . THR A 1 378 ? -23.232 14.192 -16.960 1.00 47.31 378 THR A CA 1
ATOM 2914 C C . THR A 1 378 ? -22.612 14.966 -15.800 1.00 47.31 378 THR A C 1
ATOM 2916 O O . THR A 1 378 ? -22.130 16.077 -16.000 1.00 47.31 378 THR A O 1
ATOM 2919 N N . ARG A 1 379 ? -22.559 14.375 -14.598 1.00 48.84 379 ARG A N 1
ATOM 2920 C CA . ARG A 1 379 ? -21.923 15.001 -13.430 1.00 48.84 379 ARG A CA 1
ATOM 2921 C C . ARG A 1 379 ? -20.411 15.168 -13.620 1.00 48.84 379 ARG A C 1
ATOM 2923 O O . ARG A 1 379 ? -19.898 16.251 -13.359 1.00 48.84 379 ARG A O 1
ATOM 2930 N N . ALA A 1 380 ? -19.720 14.135 -14.102 1.00 46.72 380 ALA A N 1
ATOM 2931 C CA . ALA A 1 380 ? -18.277 14.177 -14.343 1.00 46.72 380 ALA A CA 1
ATOM 2932 C C . ALA A 1 380 ? -17.893 15.190 -15.438 1.00 46.72 380 ALA A C 1
ATOM 2934 O O . ALA A 1 380 ? -16.974 15.986 -15.245 1.00 46.72 380 ALA A O 1
ATOM 2935 N N . ALA A 1 381 ? -18.638 15.220 -16.548 1.00 49.34 381 ALA A N 1
ATOM 2936 C CA . ALA A 1 381 ? -18.426 16.176 -17.633 1.00 49.34 381 ALA A CA 1
ATOM 2937 C C . ALA A 1 381 ? -18.649 17.628 -17.175 1.00 49.34 381 ALA A C 1
ATOM 2939 O O . ALA A 1 381 ? -17.867 18.512 -17.523 1.00 49.34 381 ALA A O 1
ATOM 2940 N N . LEU A 1 382 ? -19.674 17.873 -16.350 1.00 48.41 382 LEU A N 1
ATOM 2941 C CA . LEU A 1 382 ? -19.965 19.199 -15.801 1.00 48.41 382 LEU A CA 1
ATOM 2942 C C . LEU A 1 382 ? -18.865 19.673 -14.838 1.00 48.41 382 LEU A C 1
ATOM 2944 O O . LEU A 1 382 ? -18.429 20.818 -14.923 1.00 48.41 382 LEU A O 1
ATOM 2948 N N . SER A 1 383 ? -18.373 18.792 -13.959 1.00 47.06 383 SER A N 1
ATOM 2949 C CA . SER A 1 383 ? -17.254 19.099 -13.058 1.00 47.06 383 SER A CA 1
ATOM 2950 C C . SER A 1 383 ? -15.958 19.396 -13.812 1.00 47.06 383 SER A C 1
ATOM 2952 O O . SER A 1 383 ? -15.264 20.347 -13.462 1.00 47.06 383 SER A O 1
ATOM 2954 N N . ALA A 1 384 ? -15.647 18.628 -14.860 1.00 45.84 384 ALA A N 1
ATOM 2955 C CA . ALA A 1 384 ? -14.476 18.878 -15.696 1.00 45.84 384 ALA A CA 1
ATOM 2956 C C . ALA A 1 384 ? -14.575 20.229 -16.418 1.00 45.84 384 ALA A C 1
ATOM 2958 O O . ALA A 1 384 ? -13.590 20.954 -16.477 1.00 45.84 384 ALA A O 1
ATOM 2959 N N . LEU A 1 385 ? -15.764 20.595 -16.907 1.00 44.81 385 LEU A N 1
ATOM 2960 C CA . LEU A 1 385 ? -16.004 21.864 -17.593 1.00 44.81 385 LEU A CA 1
ATOM 2961 C C . LEU A 1 385 ? -15.865 23.075 -16.653 1.00 44.81 385 LEU A C 1
ATOM 2963 O O . LEU A 1 385 ? -15.205 24.052 -17.000 1.00 44.81 385 LEU A O 1
ATOM 2967 N N . LEU A 1 386 ? -16.437 22.994 -15.447 1.00 46.16 386 LEU A N 1
ATOM 2968 C CA . LEU A 1 386 ? -16.350 24.053 -14.433 1.00 46.16 386 LEU A CA 1
ATOM 2969 C C . LEU A 1 386 ? -14.916 24.282 -13.932 1.00 46.16 386 LEU A C 1
ATOM 2971 O O . LEU A 1 386 ? -14.599 25.376 -13.482 1.00 46.16 386 LEU A O 1
ATOM 2975 N N . ALA A 1 387 ? -14.037 23.283 -14.041 1.00 43.66 387 ALA A N 1
ATOM 2976 C CA . ALA A 1 387 ? -12.631 23.413 -13.666 1.00 43.66 387 ALA A CA 1
ATOM 2977 C C . ALA A 1 387 ? -11.786 24.213 -14.680 1.00 43.66 387 ALA A C 1
ATOM 2979 O O . ALA A 1 387 ? -10.685 24.641 -14.337 1.00 43.66 387 ALA A O 1
ATOM 2980 N N . VAL A 1 388 ? -12.267 24.407 -15.917 1.00 40.16 388 VAL A N 1
ATOM 2981 C CA . VAL A 1 388 ? -11.517 25.089 -16.995 1.00 40.16 388 VAL A CA 1
ATOM 2982 C C . VAL A 1 388 ? -12.009 26.513 -17.270 1.00 40.16 388 VAL A C 1
ATOM 2984 O O . VAL A 1 388 ? -11.354 27.250 -18.005 1.00 40.16 388 VAL A O 1
ATOM 2987 N N . VAL A 1 389 ? -13.145 26.914 -16.693 1.00 38.06 389 VAL A N 1
ATOM 2988 C CA . VAL A 1 389 ? -13.677 28.279 -16.797 1.00 38.06 389 VAL A CA 1
ATOM 2989 C C . VAL A 1 389 ? -13.146 29.095 -15.608 1.00 38.06 389 VAL A C 1
ATOM 2991 O O . VAL A 1 389 ? -13.437 28.734 -14.468 1.00 38.06 389 VAL A O 1
ATOM 2994 N N . PRO A 1 390 ? -12.356 30.166 -15.828 1.00 38.12 390 PRO A N 1
ATOM 2995 C CA . PRO A 1 390 ? -11.865 31.014 -14.743 1.00 38.12 390 PRO A CA 1
ATOM 2996 C C . PRO A 1 390 ? -13.026 31.609 -13.942 1.00 38.12 390 PRO A C 1
ATOM 2998 O O . PRO A 1 390 ? -14.020 32.042 -14.524 1.00 38.12 390 PRO A O 1
ATOM 3001 N N . ALA A 1 391 ? -12.887 31.662 -12.615 1.00 38.41 391 ALA A N 1
ATOM 3002 C CA . ALA A 1 391 ? -13.921 32.186 -11.717 1.00 38.41 391 ALA A CA 1
ATOM 3003 C C . ALA A 1 391 ? -14.249 33.678 -11.951 1.00 38.41 391 ALA A C 1
ATOM 3005 O O . ALA A 1 391 ? -15.265 34.165 -11.468 1.00 38.41 391 ALA A O 1
ATOM 3006 N N . ASP A 1 392 ? -13.394 34.393 -12.683 1.00 36.06 392 ASP A N 1
ATOM 3007 C CA . ASP A 1 392 ? -13.455 35.819 -13.006 1.00 36.06 392 ASP A CA 1
ATOM 3008 C C . ASP A 1 392 ? -13.720 36.106 -14.499 1.00 36.06 392 ASP A C 1
ATOM 3010 O O . ASP A 1 392 ? -13.602 37.247 -14.945 1.00 36.06 392 ASP A O 1
ATOM 3014 N N . ALA A 1 393 ? -14.073 35.095 -15.298 1.00 37.06 393 ALA A N 1
ATOM 3015 C CA . ALA A 1 393 ? -14.363 35.291 -16.715 1.00 37.06 393 ALA A CA 1
ATOM 3016 C C . ALA A 1 393 ? -15.671 36.088 -16.921 1.00 37.06 393 ALA A C 1
ATOM 3018 O O . ALA A 1 393 ? -16.767 35.548 -16.785 1.00 37.06 393 ALA A O 1
ATOM 3019 N N . GLU A 1 394 ? -15.569 37.366 -17.305 1.00 32.72 394 GLU A N 1
ATOM 3020 C CA . GLU A 1 394 ? -16.724 38.152 -17.756 1.00 32.72 394 GLU A CA 1
ATOM 3021 C C . GLU A 1 394 ? -17.213 37.665 -19.131 1.00 32.72 394 GLU A C 1
ATOM 3023 O O . GLU A 1 394 ? -16.489 37.705 -20.131 1.00 32.72 394 GLU A O 1
ATOM 3028 N N . VAL A 1 395 ? -18.468 37.212 -19.181 1.00 34.72 395 VAL A N 1
ATOM 3029 C CA . VAL A 1 395 ? -19.171 36.811 -20.406 1.00 34.72 395 VAL A CA 1
ATOM 3030 C C . VAL A 1 395 ? -20.166 37.913 -20.763 1.00 34.72 395 VAL A C 1
ATOM 3032 O O . VAL A 1 395 ? -21.122 38.143 -20.025 1.00 34.72 395 VAL A O 1
ATOM 3035 N N . ASP A 1 396 ? -19.953 38.591 -21.891 1.00 32.66 396 ASP A N 1
ATOM 3036 C CA . ASP A 1 396 ? -20.863 39.630 -22.387 1.00 32.66 396 ASP A CA 1
ATOM 3037 C C . ASP A 1 396 ? -21.674 39.071 -23.569 1.00 32.66 396 ASP A C 1
ATOM 3039 O O . ASP A 1 396 ? -21.112 38.591 -24.559 1.00 32.66 396 ASP A O 1
ATOM 3043 N N . VAL A 1 397 ? -23.004 39.069 -23.445 1.00 35.28 397 VAL A N 1
ATOM 3044 C CA . VAL A 1 397 ? -23.932 38.447 -24.407 1.00 35.28 397 VAL A CA 1
ATOM 3045 C C . VAL A 1 397 ? -24.495 39.522 -25.352 1.00 35.28 397 VAL A C 1
ATOM 3047 O O . VAL A 1 397 ? -24.877 40.591 -24.875 1.00 35.28 397 VAL A O 1
ATOM 3050 N N . PRO A 1 398 ? -24.581 39.296 -26.680 1.00 30.17 398 PRO A N 1
ATOM 3051 C CA . PRO A 1 398 ? -25.142 40.289 -27.594 1.00 30.17 398 PRO A CA 1
ATOM 3052 C C . PRO A 1 398 ? -26.648 40.485 -27.361 1.00 30.17 398 PRO A C 1
ATOM 3054 O O . PRO A 1 398 ? -27.413 39.521 -27.400 1.00 30.17 398 PRO A O 1
ATOM 3057 N N . ARG A 1 399 ? -27.077 41.743 -27.197 1.00 35.47 399 ARG A N 1
ATOM 3058 C CA . ARG A 1 399 ? -28.481 42.162 -27.326 1.00 35.47 399 ARG A CA 1
ATOM 3059 C C . ARG A 1 399 ? -28.886 42.082 -28.798 1.00 35.47 399 ARG A C 1
ATOM 3061 O O . ARG A 1 399 ? -28.511 42.966 -29.555 1.00 35.47 399 ARG A O 1
ATOM 3068 N N . ASP A 1 400 ? -29.522 40.982 -29.194 1.00 35.44 400 ASP A N 1
ATOM 3069 C CA . ASP A 1 400 ? -30.583 40.921 -30.218 1.00 35.44 400 ASP A CA 1
ATOM 3070 C C . ASP A 1 400 ? -30.804 39.473 -30.672 1.00 35.44 400 ASP A C 1
ATOM 3072 O O . ASP A 1 400 ? -30.330 39.062 -31.729 1.00 35.44 400 ASP A O 1
ATOM 3076 N N . VAL A 1 401 ? -31.559 38.696 -29.889 1.00 33.91 401 VAL A N 1
ATOM 3077 C CA . VAL A 1 401 ? -32.438 37.647 -30.433 1.00 33.91 401 VAL A CA 1
ATOM 3078 C C . VAL A 1 401 ? -33.638 37.485 -29.495 1.00 33.91 401 VAL A C 1
ATOM 3080 O O . VAL A 1 401 ? -33.632 36.648 -28.598 1.00 33.91 401 VAL A O 1
ATOM 3083 N N . GLY A 1 402 ? -34.692 38.260 -29.723 1.00 31.05 402 GLY A N 1
ATOM 3084 C CA . GLY A 1 402 ? -36.040 37.885 -29.301 1.00 31.05 402 GLY A CA 1
ATOM 3085 C C . GLY A 1 402 ? -36.901 37.645 -30.542 1.00 31.05 402 GLY A C 1
ATOM 3086 O O . GLY A 1 402 ? -36.828 38.450 -31.473 1.00 31.05 402 GLY A O 1
ATOM 3087 N N . PRO A 1 403 ? -37.722 36.583 -30.612 1.00 36.00 403 PRO A N 1
ATOM 3088 C CA . PRO A 1 403 ? -38.923 36.626 -31.421 1.00 36.00 403 PRO A CA 1
ATOM 3089 C C . PRO A 1 403 ? -39.998 37.322 -30.574 1.00 36.00 403 PRO A C 1
ATOM 3091 O O . PRO A 1 403 ? -40.568 36.722 -29.671 1.00 36.00 403 PRO A O 1
ATOM 3094 N N . ASP A 1 404 ? -40.212 38.601 -30.867 1.00 37.44 404 ASP A N 1
ATOM 3095 C CA . ASP A 1 404 ? -41.285 39.467 -30.364 1.00 37.44 404 ASP A CA 1
ATOM 3096 C C . ASP A 1 404 ? -41.326 39.772 -28.850 1.00 37.44 404 ASP A C 1
ATOM 3098 O O . ASP A 1 404 ? -41.970 39.096 -28.054 1.00 37.44 404 ASP A O 1
ATOM 3102 N N . GLY A 1 405 ? -40.726 40.920 -28.509 1.00 42.84 405 GLY A N 1
ATOM 3103 C CA . GLY A 1 405 ? -41.364 41.982 -27.722 1.00 42.84 405 GLY A CA 1
ATOM 3104 C C . GLY A 1 405 ? -41.678 41.730 -26.245 1.00 42.84 405 GLY A C 1
ATOM 3105 O O . GLY A 1 405 ? -42.820 41.436 -25.900 1.00 42.84 405 GLY A O 1
ATOM 3106 N N . ALA A 1 406 ? -40.719 42.048 -25.375 1.00 32.25 406 ALA A N 1
ATOM 3107 C CA . ALA A 1 406 ? -40.976 42.623 -24.055 1.00 32.25 406 ALA A CA 1
ATOM 3108 C C . ALA A 1 406 ? -39.759 43.474 -23.654 1.00 32.25 406 ALA A C 1
ATOM 3110 O O . ALA A 1 406 ? -38.665 42.950 -23.491 1.00 32.25 406 ALA A O 1
ATOM 3111 N N . GLU A 1 407 ? -39.941 44.792 -23.574 1.00 39.50 407 GLU A N 1
ATOM 3112 C CA . GLU A 1 407 ? -38.991 45.702 -22.933 1.00 39.50 407 GLU A CA 1
ATOM 3113 C C . GLU A 1 407 ? -39.204 45.585 -21.417 1.00 39.50 407 GLU A C 1
ATOM 3115 O O . GLU A 1 407 ? -40.229 46.043 -20.915 1.00 39.50 407 GLU A O 1
ATOM 3120 N N . ASP A 1 408 ? -38.270 44.957 -20.703 1.00 35.69 408 ASP A N 1
ATOM 3121 C CA . ASP A 1 408 ? -38.149 45.058 -19.244 1.00 35.69 408 ASP A CA 1
ATOM 3122 C C . ASP A 1 408 ? -36.661 45.223 -18.884 1.00 35.69 408 ASP A C 1
ATOM 3124 O O . ASP A 1 408 ? -35.798 44.495 -19.370 1.00 35.69 408 ASP A O 1
ATOM 3128 N N . GLU A 1 409 ? -36.346 46.240 -18.080 1.00 38.25 409 GLU A N 1
ATOM 3129 C CA . GLU A 1 409 ? -34.991 46.780 -17.858 1.00 38.25 409 GLU A CA 1
ATOM 3130 C C . GLU A 1 409 ? -34.133 46.035 -16.809 1.00 38.25 409 GLU A C 1
ATOM 3132 O O . GLU A 1 409 ? -33.119 46.571 -16.375 1.00 38.25 409 GLU A O 1
ATOM 3137 N N . ASP A 1 410 ? -34.439 44.783 -16.463 1.00 38.94 410 ASP A N 1
ATOM 3138 C CA . ASP A 1 410 ? -33.620 43.959 -15.548 1.00 38.94 410 ASP A CA 1
ATOM 3139 C C . ASP A 1 410 ? -33.229 42.609 -16.191 1.00 38.94 410 ASP A C 1
ATOM 3141 O O . ASP A 1 410 ? -33.429 41.530 -15.633 1.00 38.94 410 ASP A O 1
ATOM 3145 N N . GLU A 1 411 ? -32.685 42.640 -17.412 1.00 36.34 411 GLU A N 1
ATOM 3146 C CA . GLU A 1 411 ? -32.258 41.417 -18.107 1.00 36.34 411 GLU A CA 1
ATOM 3147 C C . GLU A 1 411 ? -30.897 40.909 -17.600 1.00 36.34 411 GLU A C 1
ATOM 3149 O O . GLU A 1 411 ? -29.822 41.284 -18.079 1.00 36.34 411 GLU A O 1
ATOM 3154 N N . GLU A 1 412 ? -30.974 40.019 -16.609 1.00 39.91 412 GLU A N 1
ATOM 3155 C CA . GLU A 1 412 ? -29.884 39.177 -16.113 1.00 39.91 412 GLU A CA 1
ATOM 3156 C C . GLU A 1 412 ? -29.176 38.420 -17.254 1.00 39.91 412 GLU A C 1
ATOM 3158 O O . GLU A 1 412 ? -29.786 37.926 -18.204 1.00 39.91 412 GLU A O 1
ATOM 3163 N N . ARG A 1 413 ? -27.846 38.325 -17.156 1.00 41.72 413 ARG A N 1
ATOM 3164 C CA . ARG A 1 413 ? -26.976 37.607 -18.099 1.00 41.72 413 ARG A CA 1
ATOM 3165 C C . ARG A 1 413 ? -27.151 36.096 -17.911 1.00 41.72 413 ARG A C 1
ATOM 3167 O O . ARG A 1 413 ? -27.102 35.620 -16.786 1.00 41.72 413 ARG A O 1
ATOM 3174 N N . TRP A 1 414 ? -27.263 35.323 -18.991 1.00 42.84 414 TRP A N 1
ATOM 3175 C CA . TRP A 1 414 ? -27.471 33.871 -18.917 1.00 42.84 414 TRP A CA 1
ATOM 3176 C C . TRP A 1 414 ? -26.568 33.097 -19.887 1.00 42.84 414 TRP A C 1
ATOM 3178 O O . TRP A 1 414 ? -26.405 33.494 -21.041 1.00 42.84 414 TRP A O 1
ATOM 3188 N N . VAL A 1 415 ? -26.033 31.946 -19.457 1.00 48.28 415 VAL A N 1
ATOM 3189 C CA . VAL A 1 415 ? -25.349 30.987 -20.349 1.00 48.28 415 VAL A CA 1
ATOM 3190 C C . VAL A 1 415 ? -26.311 29.854 -20.710 1.00 48.28 415 VAL A C 1
ATOM 3192 O O . VAL A 1 415 ? -26.845 29.185 -19.826 1.00 48.28 415 VAL A O 1
ATOM 3195 N N . LEU A 1 416 ? -26.524 29.622 -22.010 1.00 48.00 416 LEU A N 1
ATOM 3196 C CA . LEU A 1 416 ? -27.406 28.568 -22.518 1.00 48.00 416 LEU A CA 1
ATOM 3197 C C . LEU A 1 416 ? -26.606 27.286 -22.805 1.00 48.00 416 LEU A C 1
ATOM 3199 O O . LEU A 1 416 ? -25.790 27.254 -23.727 1.00 48.00 416 LEU A O 1
ATOM 3203 N N . ALA A 1 417 ? -26.862 26.215 -22.056 1.00 54.12 417 ALA A N 1
ATOM 3204 C CA . ALA A 1 417 ? -26.363 24.874 -22.357 1.00 54.12 417 ALA A CA 1
ATOM 3205 C C . ALA A 1 417 ? -27.461 24.077 -23.069 1.00 54.12 417 ALA A C 1
ATOM 3207 O O . ALA A 1 417 ? -28.576 23.987 -22.567 1.00 54.12 417 ALA A O 1
ATOM 3208 N N . THR A 1 418 ? -27.180 23.494 -24.235 1.00 53.09 418 THR A N 1
ATOM 3209 C CA . THR A 1 418 ? -28.146 22.645 -24.957 1.00 53.09 418 THR A CA 1
ATOM 3210 C C . THR A 1 418 ? -27.718 21.185 -24.913 1.00 53.09 418 THR A C 1
ATOM 3212 O O . THR A 1 418 ? -26.557 20.868 -25.161 1.00 53.09 418 THR A O 1
ATOM 3215 N N . LEU A 1 419 ? -28.668 20.310 -24.589 1.00 52.47 419 LEU A N 1
ATOM 3216 C CA . LEU A 1 419 ? -28.554 18.860 -24.617 1.00 52.47 419 LEU A CA 1
ATOM 3217 C C . LEU A 1 419 ? -29.318 18.334 -25.829 1.00 52.47 419 LEU A C 1
ATOM 3219 O O . LEU A 1 419 ? -30.547 18.390 -25.856 1.00 52.47 419 LEU A O 1
ATOM 3223 N N . GLU A 1 420 ? -28.610 17.805 -26.817 1.00 59.53 420 GLU A N 1
ATOM 3224 C CA . GLU A 1 420 ? -29.236 17.124 -27.953 1.00 59.53 420 GLU A CA 1
ATOM 3225 C C . GLU A 1 420 ? -29.264 15.606 -27.723 1.00 59.53 420 GLU A C 1
ATOM 3227 O O . GLU A 1 420 ? -28.352 15.075 -27.099 1.00 59.53 420 GLU A O 1
ATOM 3232 N N . PHE A 1 421 ? -30.306 14.907 -28.187 1.00 56.34 421 PHE A N 1
ATOM 3233 C CA . PHE A 1 421 ? -30.412 13.440 -28.198 1.00 56.34 421 PHE A CA 1
ATOM 3234 C C . PHE A 1 421 ? -31.365 12.962 -29.306 1.00 56.34 421 PHE A C 1
ATOM 3236 O O . PHE A 1 421 ? -32.212 13.719 -29.769 1.00 56.34 421 PHE A O 1
ATOM 3243 N N . VAL A 1 422 ? -31.254 11.707 -29.758 1.00 50.38 422 VAL A N 1
ATOM 3244 C CA . VAL A 1 422 ? -32.124 11.149 -30.812 1.00 50.38 422 VAL A CA 1
ATOM 3245 C C . VAL A 1 422 ? -33.161 10.214 -30.195 1.00 50.38 422 VAL A C 1
ATOM 3247 O O . VAL A 1 422 ? -32.813 9.247 -29.528 1.00 50.38 422 VAL A O 1
ATOM 3250 N N . GLN A 1 423 ? -34.445 10.471 -30.446 1.00 52.44 423 GLN A N 1
ATOM 3251 C CA . GLN A 1 423 ? -35.556 9.643 -29.975 1.00 52.44 423 GLN A CA 1
ATOM 3252 C C . GLN A 1 423 ? -36.464 9.281 -31.153 1.00 52.44 423 GLN A C 1
ATOM 3254 O O . GLN A 1 423 ? -36.976 10.160 -31.845 1.00 52.44 423 GLN A O 1
ATOM 3259 N N . GLY A 1 424 ? -36.649 7.982 -31.417 1.00 59.53 424 GLY A N 1
ATOM 3260 C CA . GLY A 1 424 ? -37.490 7.508 -32.527 1.00 59.53 424 GLY A CA 1
ATOM 3261 C C . GLY A 1 424 ? -37.026 7.969 -33.918 1.00 59.53 424 GLY A C 1
ATOM 3262 O O . GLY A 1 424 ? -37.850 8.133 -34.811 1.00 59.53 424 GLY A O 1
ATOM 3263 N N . GLY A 1 425 ? -35.724 8.225 -34.096 1.00 57.16 425 GLY A N 1
ATOM 3264 C CA . GLY A 1 425 ? -35.151 8.740 -35.346 1.00 57.16 425 GLY A CA 1
ATOM 3265 C C . GLY A 1 425 ? -35.213 10.265 -35.514 1.00 57.16 425 GLY A C 1
ATOM 3266 O O . GLY A 1 425 ? -34.729 10.769 -36.523 1.00 57.16 425 GLY A O 1
ATOM 3267 N N . ALA A 1 426 ? -35.756 11.007 -34.541 1.00 52.22 426 ALA A N 1
ATOM 3268 C CA . ALA A 1 426 ? -35.774 12.470 -34.542 1.00 52.22 426 ALA A CA 1
ATOM 3269 C C . ALA A 1 426 ? -34.782 13.045 -33.518 1.00 52.22 426 ALA A C 1
ATOM 3271 O O . ALA A 1 426 ? -34.726 12.576 -32.381 1.00 52.22 426 ALA A O 1
ATOM 3272 N N . LEU A 1 427 ? -34.022 14.075 -33.909 1.00 55.78 427 LEU A N 1
ATOM 3273 C CA . LEU A 1 427 ? -33.169 14.845 -32.999 1.00 55.78 427 LEU A CA 1
ATOM 3274 C C . LEU A 1 427 ? -34.047 15.746 -32.117 1.00 55.78 427 LEU A C 1
ATOM 3276 O O . LEU A 1 427 ? -34.887 16.496 -32.613 1.00 55.78 427 LEU A O 1
ATOM 3280 N N . LYS A 1 428 ? -33.856 15.658 -30.807 1.00 59.97 428 LYS A N 1
ATOM 3281 C CA . LYS A 1 428 ? -34.490 16.471 -29.771 1.00 59.97 428 LYS A CA 1
ATOM 3282 C C . LYS A 1 428 ? -33.398 17.297 -29.103 1.00 59.97 428 LYS A C 1
ATOM 3284 O O . LYS A 1 428 ? -32.321 16.772 -28.847 1.00 59.97 428 LYS A O 1
ATOM 3289 N N . SER A 1 429 ? -33.677 18.560 -28.806 1.00 57.75 429 SER A N 1
ATOM 3290 C CA . SER A 1 429 ? -32.760 19.461 -28.104 1.00 57.75 429 SER A CA 1
ATOM 3291 C C . SER A 1 429 ? -33.448 20.051 -26.879 1.00 57.75 429 SER A C 1
ATOM 3293 O O . SER A 1 429 ? -34.584 20.516 -26.975 1.00 57.75 429 SER A O 1
ATOM 3295 N N . VAL A 1 430 ? -32.759 20.073 -25.746 1.00 57.34 430 VAL A N 1
ATOM 3296 C CA . VAL A 1 430 ? -33.238 20.656 -24.494 1.00 57.34 430 VAL A CA 1
ATOM 3297 C C . VAL A 1 430 ? -32.238 21.709 -24.038 1.00 57.34 430 VAL A C 1
ATOM 3299 O O . VAL A 1 430 ? -31.085 21.388 -23.773 1.00 57.34 430 VAL A O 1
ATOM 3302 N N . GLY A 1 431 ? -32.666 22.968 -23.979 1.00 55.66 431 GLY A N 1
ATOM 3303 C CA . GLY A 1 431 ? -31.854 24.072 -23.468 1.00 55.66 431 GLY A CA 1
ATOM 3304 C C . GLY A 1 431 ? -32.007 24.244 -21.959 1.00 55.66 431 GLY A C 1
ATOM 3305 O O . GLY A 1 431 ? -33.103 24.097 -21.423 1.00 55.66 431 GLY A O 1
ATOM 3306 N N . PHE A 1 432 ? -30.918 24.600 -21.291 1.00 60.81 432 PHE A N 1
ATOM 3307 C CA . PHE A 1 432 ? -30.857 24.966 -19.883 1.00 60.81 432 PHE A CA 1
ATOM 3308 C C . PHE A 1 432 ? -30.117 26.279 -19.725 1.00 60.81 432 PHE A C 1
ATOM 3310 O O . PHE A 1 432 ? -29.230 26.601 -20.515 1.00 60.81 432 PHE A O 1
ATOM 3317 N N . VAL A 1 433 ? -30.470 27.005 -18.674 1.00 53.09 433 VAL A N 1
ATOM 3318 C CA . VAL A 1 433 ? -29.939 28.328 -18.390 1.00 53.09 433 VAL A CA 1
ATOM 3319 C C . VAL A 1 433 ? -29.081 28.254 -17.126 1.00 53.09 433 VAL A C 1
ATOM 3321 O O . VAL A 1 433 ? -29.519 27.696 -16.120 1.00 53.09 433 VAL A O 1
ATOM 3324 N N . VAL A 1 434 ? -27.849 28.760 -17.183 1.00 52.28 434 VAL A N 1
ATOM 3325 C CA . VAL A 1 434 ? -26.913 28.803 -16.048 1.00 52.28 434 VAL A CA 1
ATOM 3326 C C . VAL A 1 434 ? -26.768 30.250 -15.584 1.00 52.28 434 VAL A C 1
ATOM 3328 O O . VAL A 1 434 ? -26.448 31.121 -16.397 1.00 52.28 434 VAL A O 1
ATOM 3331 N N . SER A 1 435 ? -27.026 30.491 -14.293 1.00 46.31 435 SER A N 1
ATOM 3332 C CA . SER A 1 435 ? -26.882 31.810 -13.666 1.00 46.31 435 SER A CA 1
ATOM 3333 C C . SER A 1 435 ? -25.396 32.133 -13.416 1.00 46.31 435 SER A C 1
ATOM 3335 O O . SER A 1 435 ? -24.673 31.256 -12.928 1.00 46.31 435 SER A O 1
ATOM 3337 N N . PRO A 1 436 ? -24.915 33.351 -13.732 1.00 43.09 436 PRO A N 1
ATOM 3338 C CA . PRO A 1 436 ? -23.501 33.702 -13.615 1.00 43.09 436 PRO A CA 1
ATOM 3339 C C . PRO A 1 436 ? -23.043 33.998 -12.186 1.00 43.09 436 PRO A C 1
ATOM 3341 O O . PRO A 1 436 ? -21.873 33.774 -11.894 1.00 43.09 436 PRO A O 1
ATOM 3344 N N . GLU A 1 437 ? -23.917 34.497 -11.305 1.00 40.62 437 GLU A N 1
ATOM 3345 C CA . GLU A 1 437 ? -23.479 35.091 -10.027 1.00 40.62 437 GLU A CA 1
ATOM 3346 C C . GLU A 1 437 ? -22.831 34.080 -9.069 1.00 40.62 437 GLU A C 1
ATOM 3348 O O . GLU A 1 437 ? -21.919 34.434 -8.324 1.00 40.62 437 GLU A O 1
ATOM 3353 N N . ASP A 1 438 ? -23.203 32.802 -9.170 1.00 44.25 438 ASP A N 1
ATOM 3354 C CA . ASP A 1 438 ? -22.706 31.760 -8.266 1.00 44.25 438 ASP A CA 1
ATOM 3355 C C . ASP A 1 438 ? -21.887 30.668 -8.978 1.00 44.25 438 ASP A C 1
ATOM 3357 O O . ASP A 1 438 ? -21.420 29.726 -8.331 1.00 44.25 438 ASP A O 1
ATOM 3361 N N . GLY A 1 439 ? -21.789 30.705 -10.314 1.00 44.53 439 GLY A N 1
ATOM 3362 C CA . GLY A 1 439 ? -21.245 29.598 -11.119 1.00 44.53 439 GLY A CA 1
ATOM 3363 C C . GLY A 1 439 ? -21.982 28.260 -10.923 1.00 44.53 439 GLY A C 1
ATOM 3364 O O . GLY A 1 439 ? -21.483 27.195 -11.296 1.00 44.53 439 GLY A O 1
ATOM 3365 N N . ARG A 1 440 ? -23.167 28.284 -10.298 1.00 42.38 440 ARG A N 1
ATOM 3366 C CA . ARG A 1 440 ? -23.949 27.100 -9.941 1.00 42.38 440 ARG A CA 1
ATOM 3367 C C . ARG A 1 440 ? -24.965 26.804 -11.029 1.00 42.38 440 ARG A C 1
ATOM 3369 O O . ARG A 1 440 ? -25.913 27.546 -11.256 1.00 42.38 440 ARG A O 1
ATOM 3376 N N . VAL A 1 441 ? -24.796 25.654 -11.666 1.00 50.16 441 VAL A N 1
ATOM 3377 C CA . VAL A 1 441 ? -25.839 25.051 -12.494 1.00 50.16 441 VAL A CA 1
ATOM 3378 C C . VAL A 1 441 ? -26.986 24.635 -11.571 1.00 50.16 441 VAL A C 1
ATOM 3380 O O . VAL A 1 441 ? -26.742 23.941 -10.580 1.00 50.16 441 VAL A O 1
ATOM 3383 N N . ASP A 1 442 ? -28.231 25.017 -11.875 1.00 54.72 442 ASP A N 1
ATOM 3384 C CA . ASP A 1 442 ? -29.401 24.479 -11.169 1.00 54.72 442 ASP A CA 1
ATOM 3385 C C . ASP A 1 442 ? -29.585 23.003 -11.560 1.00 54.72 442 ASP A C 1
ATOM 3387 O O . ASP A 1 442 ? -30.344 22.627 -12.460 1.00 54.72 442 ASP A O 1
ATOM 3391 N N . ILE A 1 443 ? -28.841 22.141 -10.864 1.00 50.94 443 ILE A N 1
ATOM 3392 C CA . ILE A 1 443 ? -28.867 20.690 -11.042 1.00 50.94 443 ILE A CA 1
ATOM 3393 C C . ILE A 1 443 ? -30.282 20.150 -10.795 1.00 50.94 443 ILE A C 1
ATOM 3395 O O . ILE A 1 443 ? -30.653 19.145 -11.398 1.00 50.94 443 ILE A O 1
ATOM 3399 N N . ALA A 1 444 ? -31.093 20.795 -9.949 1.00 50.97 444 ALA A N 1
ATOM 3400 C CA . ALA A 1 444 ? -32.459 20.361 -9.674 1.00 50.97 444 ALA A CA 1
ATOM 3401 C C . ALA A 1 444 ? -33.408 20.680 -10.841 1.00 50.97 444 ALA A C 1
ATOM 3403 O O . ALA A 1 444 ? -34.277 19.868 -11.159 1.00 50.97 444 ALA A O 1
ATOM 3404 N N . ALA A 1 445 ? -33.246 21.817 -11.519 1.00 54.84 445 ALA A N 1
ATOM 3405 C CA . ALA A 1 445 ? -33.943 22.102 -12.774 1.00 54.84 445 ALA A CA 1
ATOM 3406 C C . ALA A 1 445 ? -33.495 21.157 -13.898 1.00 54.84 445 ALA A C 1
ATOM 3408 O O . ALA A 1 445 ? -34.342 20.551 -14.553 1.00 54.84 445 ALA A O 1
ATOM 3409 N N . MET A 1 446 ? -32.184 20.948 -14.062 1.00 55.72 446 MET A N 1
ATOM 3410 C CA . MET A 1 446 ? -31.648 20.023 -15.068 1.00 55.72 446 MET A CA 1
ATOM 3411 C C . MET A 1 446 ? -32.155 18.593 -14.843 1.00 55.72 446 MET A C 1
ATOM 3413 O O . MET A 1 446 ? -32.612 17.929 -15.772 1.00 55.72 446 MET A O 1
ATOM 3417 N N . ARG A 1 447 ? -32.155 18.141 -13.584 1.00 50.47 447 ARG A N 1
ATOM 3418 C CA . ARG A 1 447 ? -32.699 16.845 -13.167 1.00 50.47 447 ARG A CA 1
ATOM 3419 C C . ARG A 1 447 ? -34.187 16.727 -13.485 1.00 50.47 447 ARG A C 1
ATOM 3421 O O . ARG A 1 447 ? -34.566 15.743 -14.101 1.00 50.47 447 ARG A O 1
ATOM 3428 N N . ARG A 1 448 ? -35.010 17.725 -13.139 1.00 56.59 448 ARG A N 1
ATOM 3429 C CA . ARG A 1 448 ? -36.459 17.704 -13.422 1.00 56.59 448 ARG A CA 1
ATOM 3430 C C . ARG A 1 448 ? -36.772 17.564 -14.909 1.00 56.59 448 ARG A C 1
ATOM 3432 O O . ARG A 1 448 ? -37.765 16.937 -15.257 1.00 56.59 448 ARG A O 1
ATOM 3439 N N . VAL A 1 449 ? -35.942 18.132 -15.780 1.00 55.72 449 VAL A N 1
ATOM 3440 C CA . VAL A 1 449 ? -36.126 18.003 -17.228 1.00 55.72 449 VAL A CA 1
ATOM 3441 C C . VAL A 1 449 ? -35.613 16.665 -17.749 1.00 55.72 449 VAL A C 1
ATOM 3443 O O . VAL A 1 449 ? -36.287 16.036 -18.551 1.00 55.72 449 VAL A O 1
ATOM 3446 N N . LEU A 1 450 ? -34.466 16.176 -17.272 1.00 53.84 450 LEU A N 1
ATOM 3447 C CA . LEU A 1 450 ? -34.000 14.827 -17.617 1.00 53.84 450 LEU A CA 1
ATOM 3448 C C . LEU A 1 450 ? -34.990 13.748 -17.153 1.00 53.84 450 LEU A C 1
ATOM 3450 O O . LEU A 1 450 ? -35.211 12.774 -17.863 1.00 53.84 450 LEU A O 1
ATOM 3454 N N . GLU A 1 451 ? -35.612 13.942 -15.991 1.00 54.00 451 GLU A N 1
ATOM 3455 C CA . GLU A 1 451 ? -36.655 13.069 -15.445 1.00 54.00 451 GLU A CA 1
ATOM 3456 C C . GLU A 1 451 ? -38.002 13.222 -16.174 1.00 54.00 451 GLU A C 1
ATOM 3458 O O . GLU A 1 451 ? -38.799 12.288 -16.158 1.00 54.00 451 GLU A O 1
ATOM 3463 N N . SER A 1 452 ? -38.263 14.358 -16.839 1.00 53.03 452 SER A N 1
ATOM 3464 C CA . SER A 1 452 ? -39.473 14.559 -17.653 1.00 53.03 452 SER A CA 1
ATOM 3465 C C . SER A 1 452 ? -39.341 14.052 -19.092 1.00 53.03 452 SER A C 1
ATOM 3467 O O . SER A 1 452 ? -40.348 13.914 -19.791 1.00 53.03 452 SER A O 1
ATOM 3469 N N . VAL A 1 453 ? -38.124 13.727 -19.541 1.00 53.59 453 VAL A N 1
ATOM 3470 C CA . VAL A 1 453 ? -37.895 13.007 -20.797 1.00 53.59 453 VAL A CA 1
ATOM 3471 C C . VAL A 1 453 ? -38.241 11.532 -20.576 1.00 53.59 453 VAL A C 1
ATOM 3473 O O . VAL A 1 453 ? -37.412 10.731 -20.147 1.00 53.59 453 VAL A O 1
ATOM 3476 N N . GLU A 1 454 ? -39.484 11.150 -20.882 1.00 48.12 454 GLU A N 1
ATOM 3477 C CA . GLU A 1 454 ? -39.879 9.738 -20.923 1.00 48.12 454 GLU A CA 1
ATOM 3478 C C . GLU A 1 454 ? -39.076 9.005 -22.011 1.00 48.12 454 GLU A C 1
ATOM 3480 O O . GLU A 1 454 ? -39.313 9.141 -23.218 1.00 48.12 454 GLU A O 1
ATOM 3485 N N . MET A 1 455 ? -38.099 8.208 -21.576 1.00 50.47 455 MET A N 1
ATOM 3486 C CA . MET A 1 455 ? -37.332 7.315 -22.439 1.00 50.47 455 MET A CA 1
ATOM 3487 C C . MET A 1 455 ? -38.237 6.160 -22.876 1.00 50.47 455 MET A C 1
ATOM 3489 O O . MET A 1 455 ? -38.377 5.153 -22.182 1.00 50.47 455 MET A O 1
ATOM 3493 N N . ALA A 1 456 ? -38.886 6.320 -24.030 1.00 45.81 456 ALA A N 1
ATOM 3494 C CA . ALA A 1 456 ? -39.718 5.273 -24.609 1.00 45.81 456 ALA A CA 1
ATOM 3495 C C . ALA A 1 456 ? -38.904 3.970 -24.804 1.00 45.81 456 ALA A C 1
ATOM 3497 O O . ALA A 1 456 ? -37.744 4.033 -25.247 1.00 45.81 456 ALA A O 1
ATOM 3498 N N . PRO A 1 457 ? -39.492 2.789 -24.524 1.00 41.03 457 PRO A N 1
ATOM 3499 C CA . PRO A 1 457 ? -38.853 1.506 -24.797 1.00 41.03 457 PRO A CA 1
ATOM 3500 C C . PRO A 1 457 ? -38.424 1.416 -26.270 1.00 41.03 457 PRO A C 1
ATOM 3502 O O . PRO A 1 457 ? -39.242 1.622 -27.164 1.00 41.03 457 PRO A O 1
ATOM 3505 N N . GLY A 1 458 ? -37.144 1.120 -26.524 1.00 42.81 458 GLY A N 1
ATOM 3506 C CA . GLY A 1 458 ? -36.581 1.034 -27.882 1.00 42.81 458 GLY A CA 1
ATOM 3507 C C . GLY A 1 458 ? -35.777 2.255 -28.352 1.00 42.81 458 GLY A C 1
ATOM 3508 O O . GLY A 1 458 ? -35.407 2.323 -29.522 1.00 42.81 458 GLY A O 1
ATOM 3509 N N . THR A 1 459 ? -35.469 3.209 -27.470 1.00 46.78 459 THR A N 1
ATOM 3510 C CA . THR A 1 459 ? -34.502 4.281 -27.769 1.00 46.78 459 THR A CA 1
ATOM 3511 C C . THR A 1 459 ? -33.094 3.675 -27.876 1.00 46.78 459 THR A C 1
ATOM 3513 O O . THR A 1 459 ? -32.502 3.318 -26.864 1.00 46.78 459 THR A O 1
ATOM 3516 N N . MET A 1 460 ? -32.594 3.485 -29.105 1.00 34.66 460 MET A N 1
ATOM 3517 C CA . MET A 1 460 ? -31.377 2.694 -29.374 1.00 34.66 460 MET A CA 1
ATOM 3518 C C . MET A 1 460 ? -30.054 3.474 -29.308 1.00 34.66 460 MET A C 1
ATOM 3520 O O . MET A 1 460 ? -29.002 2.850 -29.247 1.00 34.66 460 MET A O 1
ATOM 3524 N N . ALA A 1 461 ? -30.070 4.811 -29.315 1.00 39.91 461 ALA A N 1
ATOM 3525 C CA . ALA A 1 461 ? -28.848 5.609 -29.205 1.00 39.91 461 ALA A CA 1
ATOM 3526 C C . ALA A 1 461 ? -29.139 7.021 -28.681 1.00 39.91 461 ALA A C 1
ATOM 3528 O O . ALA A 1 461 ? -29.934 7.755 -29.268 1.00 39.91 461 ALA A O 1
ATOM 3529 N N . CYS A 1 462 ? -28.445 7.430 -27.620 1.00 39.59 462 CYS A N 1
ATOM 3530 C CA . CYS A 1 462 ? -28.393 8.822 -27.184 1.00 39.59 462 CYS A CA 1
ATOM 3531 C C . CYS A 1 462 ? -27.026 9.390 -27.571 1.00 39.59 462 CYS A C 1
ATOM 3533 O O . CYS A 1 462 ? -26.009 9.010 -26.997 1.00 39.59 462 CYS A O 1
ATOM 3535 N N . LYS A 1 463 ? -26.996 10.286 -28.563 1.00 40.31 463 LYS A N 1
ATOM 3536 C CA . LYS A 1 463 ? -25.821 11.119 -28.835 1.00 40.31 463 LYS A CA 1
ATOM 3537 C C . LYS A 1 463 ? -25.884 12.296 -27.876 1.00 40.31 463 LYS A C 1
ATOM 3539 O O . LYS A 1 463 ? -26.787 13.101 -28.026 1.00 40.31 463 LYS A O 1
ATOM 3544 N N . PHE A 1 464 ? -24.961 12.392 -26.927 1.00 40.19 464 PHE A N 1
ATOM 3545 C CA . PHE A 1 464 ? -24.863 13.551 -26.045 1.00 40.19 464 PHE A CA 1
ATOM 3546 C C . PHE A 1 464 ? -23.956 14.584 -26.700 1.00 40.19 464 PHE A C 1
ATOM 3548 O O . PHE A 1 464 ? -22.757 14.355 -26.850 1.00 40.19 464 PHE A O 1
ATOM 3555 N N . GLN A 1 465 ? -24.531 15.710 -27.108 1.00 41.22 465 GLN A N 1
ATOM 3556 C CA . GLN A 1 465 ? -23.766 16.857 -27.578 1.00 41.22 465 GLN A CA 1
ATOM 3557 C C . GLN A 1 465 ? -24.060 18.019 -26.636 1.00 41.22 465 GLN A C 1
ATOM 3559 O O . GLN A 1 465 ? -25.191 18.496 -26.582 1.00 41.22 465 GLN A O 1
ATOM 3564 N N . MET A 1 466 ? -23.057 18.421 -25.851 1.00 40.94 466 MET A N 1
ATOM 3565 C CA . MET A 1 466 ? -23.128 19.615 -25.015 1.00 40.94 466 MET A CA 1
ATOM 3566 C C . MET A 1 466 ? -22.406 20.733 -25.757 1.00 40.94 466 MET A C 1
ATOM 3568 O O . MET A 1 466 ? -21.186 20.699 -25.907 1.00 40.94 466 MET A O 1
ATOM 3572 N N . VAL A 1 467 ? -23.170 21.695 -26.269 1.00 40.47 467 VAL A N 1
ATOM 3573 C CA . VAL A 1 467 ? -22.619 22.871 -26.950 1.00 40.47 467 VAL A CA 1
ATOM 3574 C C . VAL A 1 467 ? -22.632 24.030 -25.964 1.00 40.47 467 VAL A C 1
ATOM 3576 O O . VAL A 1 467 ? -23.699 24.540 -25.629 1.00 40.47 467 VAL A O 1
ATOM 3579 N N . LEU A 1 468 ? -21.451 24.458 -25.509 1.00 38.31 468 LEU A N 1
ATOM 3580 C CA . LEU A 1 468 ? -21.299 25.751 -24.845 1.00 38.31 468 LEU A CA 1
ATOM 3581 C C . LEU A 1 468 ? -20.992 26.805 -25.908 1.00 38.31 468 LEU A C 1
ATOM 3583 O O . LEU A 1 468 ? -19.978 26.718 -26.603 1.00 38.31 468 LEU A O 1
ATOM 3587 N N . ARG A 1 469 ? -21.864 27.807 -26.039 1.00 38.22 469 ARG A N 1
ATOM 3588 C CA . ARG A 1 469 ? -21.583 28.994 -26.855 1.00 38.22 469 ARG A CA 1
ATOM 3589 C C . ARG A 1 469 ? -21.170 30.135 -25.939 1.00 38.22 469 ARG A C 1
ATOM 3591 O O . ARG A 1 469 ? -22.008 30.687 -25.233 1.00 38.22 469 ARG A O 1
ATOM 3598 N N . LEU A 1 470 ? -19.887 30.480 -25.971 1.00 35.94 470 LEU A N 1
ATOM 3599 C CA . LEU A 1 470 ? -19.347 31.662 -25.306 1.00 35.94 470 LEU A CA 1
ATOM 3600 C C . LEU A 1 470 ? -19.096 32.729 -26.376 1.00 35.94 470 LEU A C 1
ATOM 3602 O O . LEU A 1 470 ? -18.343 32.503 -27.326 1.00 35.94 470 LEU A O 1
ATOM 3606 N N . TRP A 1 471 ? -19.759 33.876 -26.254 1.00 34.28 471 TRP A N 1
ATOM 3607 C CA . TRP A 1 471 ? -19.586 35.003 -27.170 1.00 34.28 471 TRP A CA 1
ATOM 3608 C C . TRP A 1 471 ? -18.531 35.958 -26.607 1.00 34.28 471 TRP A C 1
ATOM 3610 O O . TRP A 1 471 ? -18.509 36.218 -25.406 1.00 34.28 471 TRP A O 1
ATOM 3620 N N . ARG A 1 472 ? -17.645 36.478 -27.465 1.00 29.45 472 ARG A N 1
ATOM 3621 C CA . ARG A 1 472 ? -16.658 37.505 -27.101 1.00 29.45 472 ARG A CA 1
ATOM 3622 C C . ARG A 1 472 ? -16.808 38.680 -28.063 1.00 29.45 472 ARG A C 1
ATOM 3624 O O . ARG A 1 472 ? -16.866 38.469 -29.271 1.00 29.45 472 ARG A O 1
ATOM 3631 N N . ARG A 1 473 ? -16.882 39.909 -27.549 1.00 28.42 473 ARG A N 1
ATOM 3632 C CA . ARG A 1 473 ? -16.923 41.124 -28.378 1.00 28.42 473 ARG A CA 1
ATOM 3633 C C . ARG A 1 473 ? -15.494 41.575 -28.704 1.00 28.42 473 ARG A C 1
ATOM 3635 O O . ARG A 1 473 ? -14.654 41.622 -27.809 1.00 28.42 473 ARG A O 1
ATOM 3642 N N . GLU A 1 474 ? -15.215 41.927 -29.959 1.00 27.72 474 GLU A N 1
ATOM 3643 C CA . GLU A 1 474 ? -14.024 42.720 -30.290 1.00 27.72 474 GLU A CA 1
ATOM 3644 C C . GLU A 1 474 ? -14.204 44.136 -29.734 1.00 27.72 474 GLU A C 1
ATOM 3646 O O . GLU A 1 474 ? -15.163 44.835 -30.070 1.00 27.72 474 GLU A O 1
ATOM 3651 N N . VAL A 1 475 ? -13.277 44.562 -28.876 1.00 25.31 475 VAL A N 1
ATOM 3652 C CA . VAL A 1 475 ? -13.139 45.971 -28.506 1.00 25.31 475 VAL A CA 1
ATOM 3653 C C . VAL A 1 475 ? -12.379 46.646 -29.642 1.00 25.31 475 VAL A C 1
ATOM 3655 O O . VAL A 1 475 ? -11.156 46.548 -29.724 1.00 25.31 475 VAL A O 1
ATOM 3658 N N . VAL A 1 476 ? -13.103 47.316 -30.537 1.00 25.05 476 VAL A N 1
ATOM 3659 C CA . VAL A 1 476 ? -12.490 48.293 -31.440 1.00 25.05 476 VAL A CA 1
ATOM 3660 C C . VAL A 1 476 ? -12.085 49.479 -30.571 1.00 25.05 476 VAL A C 1
ATOM 3662 O O . VAL A 1 476 ? -12.933 50.214 -30.070 1.00 25.05 476 VAL A O 1
ATOM 3665 N N . VAL A 1 477 ? -10.785 49.622 -30.324 1.00 25.12 477 VAL A N 1
ATOM 3666 C CA . VAL A 1 477 ? -10.237 50.844 -29.739 1.00 25.12 477 VAL A CA 1
ATOM 3667 C C . VAL A 1 477 ? -10.192 51.868 -30.866 1.00 25.12 477 VAL A C 1
ATOM 3669 O O . VAL A 1 477 ? -9.294 51.822 -31.706 1.00 25.12 477 VAL A O 1
ATOM 3672 N N . ASP A 1 478 ? -11.180 52.759 -30.912 1.00 26.12 478 ASP A N 1
ATOM 3673 C CA . ASP A 1 478 ? -11.115 53.930 -31.780 1.00 26.12 478 ASP A CA 1
ATOM 3674 C C . ASP A 1 478 ? -9.902 54.776 -31.372 1.00 26.12 478 ASP A C 1
ATOM 3676 O O . ASP A 1 478 ? -9.753 55.198 -30.221 1.00 26.12 478 ASP A O 1
ATOM 3680 N N . ALA A 1 479 ? -8.997 54.981 -32.328 1.00 27.23 479 ALA A N 1
ATOM 3681 C CA . ALA A 1 479 ? -7.862 55.870 -32.181 1.00 27.23 479 ALA A CA 1
ATOM 3682 C C . ALA A 1 479 ? -8.372 57.304 -31.987 1.00 27.23 479 ALA A C 1
ATOM 3684 O O . ALA A 1 479 ? -9.011 57.875 -32.869 1.00 27.23 479 ALA A O 1
ATOM 3685 N N . VAL A 1 480 ? -8.063 57.897 -30.835 1.00 27.30 480 VAL A N 1
ATOM 3686 C CA . VAL A 1 480 ? -8.153 59.346 -30.659 1.00 27.30 480 VAL A CA 1
ATOM 3687 C C . VAL A 1 480 ? -6.985 59.960 -31.430 1.00 27.30 480 VAL A C 1
ATOM 3689 O O . VAL A 1 480 ? -5.834 59.870 -31.007 1.00 27.30 480 VAL A O 1
ATOM 3692 N N . GLU A 1 481 ? -7.279 60.547 -32.589 1.00 31.22 481 GLU A N 1
ATOM 3693 C CA . GLU A 1 481 ?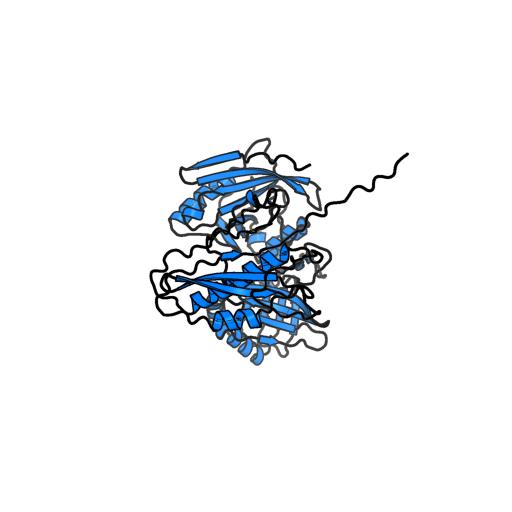 -6.390 61.509 -33.235 1.00 31.22 481 GLU A CA 1
ATOM 3694 C C . GLU A 1 481 ? -6.376 62.800 -32.399 1.00 31.22 481 GLU A C 1
ATOM 3696 O O . GLU A 1 481 ? -7.366 63.530 -32.359 1.00 31.22 481 GLU A O 1
ATOM 3701 N N . GLU A 1 482 ? -5.251 63.109 -31.752 1.00 26.52 482 GLU A N 1
ATOM 3702 C CA . GLU A 1 482 ? -4.905 64.497 -31.426 1.00 26.52 482 GLU A CA 1
ATOM 3703 C C . GLU A 1 482 ? -3.925 65.021 -32.490 1.00 26.52 482 GLU A C 1
ATOM 3705 O O . GLU A 1 482 ? -2.921 64.357 -32.776 1.00 26.52 482 GLU A O 1
ATOM 3710 N N . PRO A 1 483 ? -4.188 66.185 -33.114 1.00 34.16 483 PRO A N 1
ATOM 3711 C CA . PRO A 1 483 ? -3.238 66.815 -34.018 1.00 34.16 483 PRO A CA 1
ATOM 3712 C C . PRO A 1 483 ? -2.149 67.555 -33.222 1.00 34.16 483 PRO A C 1
ATOM 3714 O O . PRO A 1 483 ? -2.419 68.081 -32.145 1.00 34.16 483 PRO A O 1
ATOM 3717 N N . LEU A 1 484 ? -0.940 67.578 -33.799 1.00 36.31 484 LEU A N 1
ATOM 3718 C CA . LEU A 1 484 ? 0.298 68.211 -33.305 1.00 36.31 484 LEU A CA 1
ATOM 3719 C C . LEU A 1 484 ? 0.139 69.512 -32.505 1.00 36.31 484 LEU A C 1
ATOM 3721 O O . LEU A 1 484 ? -0.554 70.431 -33.004 1.00 36.31 484 LEU A O 1
#

Mean predicted aligned error: 14.39 Å

Solvent-accessible surface area (backbone atoms only — not comparable to full-atom values): 28523 Å² total; per-residue (Å²): 132,83,75,79,77,75,77,57,51,77,44,79,78,52,102,64,33,34,35,39,36,37,80,47,52,46,81,41,82,78,74,45,70,40,55,28,36,37,39,31,51,45,49,38,53,84,47,77,16,57,24,47,32,40,26,32,51,60,83,53,95,84,61,77,76,60,61,68,59,57,47,49,58,52,50,44,57,33,15,74,71,73,50,65,73,52,65,78,33,73,50,76,53,88,64,63,53,54,76,80,29,69,56,41,33,33,36,37,24,35,60,74,72,88,53,94,68,53,63,72,86,80,49,70,86,65,35,28,36,51,44,81,26,37,57,43,37,63,74,48,49,67,42,47,37,38,31,41,48,4,54,78,52,66,29,54,72,39,59,79,50,44,56,77,84,59,77,81,82,52,56,61,74,54,49,67,70,38,70,69,67,77,44,64,64,42,82,45,68,56,27,23,31,31,37,31,68,58,96,88,36,44,31,38,39,38,38,36,32,62,87,19,44,66,59,48,27,52,52,54,74,72,46,60,82,81,45,61,50,27,37,37,20,40,82,46,90,80,42,40,19,31,38,32,65,56,86,91,59,89,66,90,40,70,43,41,76,62,97,58,65,65,25,27,19,30,28,33,43,34,41,36,39,79,31,99,52,73,45,60,42,82,49,80,25,25,39,38,36,37,18,27,59,70,57,41,50,51,50,53,47,22,57,64,68,73,45,79,45,75,46,79,44,57,97,92,42,39,21,42,36,44,45,76,45,70,78,68,82,64,76,77,60,89,66,83,80,72,83,71,71,87,68,61,86,81,46,83,58,45,68,54,67,58,70,72,53,76,72,77,79,73,95,59,84,83,52,80,68,56,62,52,50,54,55,52,47,55,52,53,54,51,54,58,52,60,72,73,52,64,97,80,69,84,77,62,76,83,92,82,86,72,94,77,87,79,95,67,98,78,78,74,71,71,46,59,42,35,45,36,33,41,53,90,89,39,83,44,75,47,78,42,73,30,50,66,93,75,74,50,66,58,58,68,61,54,45,53,52,62,72,63,56,77,80,58,93,82,62,82,49,66,48,56,39,58,47,49,72,52,56,63,81,84,81,80,77,80,80,81,84,77,82,134

Nearest PDB structures (foldseek):
  4bkw-assembly1_A  TM=6.127E-01  e=4.214E-25  Homo sapiens
  4bl9-assembly1_A  TM=4.448E-01  e=4.697E-10  Escherichia coli
  4km9-assembly1_A  TM=4.322E-01  e=3.960E-10  Homo sapiens
  4km8-assembly1_A  TM=4.258E-01  e=2.446E-09  Homo sapiens
  4bla-assembly1_A  TM=4.197E-01  e=2.446E-09  Escherichia coli

Sequence (484 aa):
MAAAALEPLEVVLSDELTALVHRHKIATRTEGEIDCLTIVSRGLAIHGQKEVVWTVRDYYSGGLPNEPLRWYDMLLKYAKEGRIVDAYGVTEFTAKGWFGRDDICAIVYMPPQPIPSLPGTALPQSRLHAIPLTAPERGTSLLRALCLLGYSTRYFPFPPWFDAKRSTTIAEEQLAESVLSKAACLRVSGISATRRTTSGVPEVILRIRPGAIETLRAAVEASPFESVLGLEMELHEDADSCMVWVPGSTSLQAIGSGDTMDALGMCFVLFCPQQDHVELRQVEDGYVVFLTDELWTRIREAFTRRTPLFLPADPGGTSLRVEWLEESLATDASSEVTLNVDHIAQSPTAHVFLDSVTLQDLGTPPTAGHVLSVQAYTRAALSALLAVVPADAEVDVPRDVGPDGAEDEDEERWVLATLEFVQGGALKSVGFVVSPEDGRVDIAAMRRVLESVEMAPGTMACKFQMVLRLWRREVVVDAVEEPL